Protein AF-A0A7Z7IPQ5-F1 (afdb_monomer)

InterPro domains:
  IPR008567 Beta-keto acid cleavage enzyme [PTHR37418] (1-387)
  IPR013785 Aldolase-type TIM barrel [G3DSA:3.20.20.70] (1-397)

Foldseek 3Di:
DWDFAAEEEEQQAQQQAQPFDDDPVDVFLNCLNNSVQGDQDLVVVLVVLVLLLVLRHQEYEYFHADPVRRHGALDLVSLQSNLVSCLQPPPRRAYEYEFHFDDPRRVVCCVVPNPLSRQVLLLDFSVSNGGLEYALADWPLLLLVVQCVVVVHDLALVRLLALVVLVCLAPDDWDQAWDWFADQFPTPDRRRTRDIGTNVSSVVSSLVSQVSNVVSLGAYEHEDLQQSSSLSSLSSQCSRPSRNHQQSQEYEYEYAACRHPNRHQDLDLVSLLVSQVSQQCSCAHSVRDRRHGYAYEYEHQHRPVCFLVQFDAACAFPRGGQTATSLLNVLSSLRDPSSSHHYYYDYSNRQQWGQDSVRDTGGDGSSVSSVSSQVSSVRRVHHHDNDSVVNCVSRVCDDPNVVSRDDHPVVVPD

Organism: NCBI:txid627089

Sequence (414 aa):
MSHDLILGSAVTGAKFTPKNHAEMGEPLFDVVLRGRTIQLDTKKLLAEACALYDIGVRYYHYQARNPHTHEPCTSNAIYAALSHEIQDRLPGMLISFGASRNSIEVREAIRRNGEWERISQAALPLHLGGAHFVTSQGGAEFQIVLDLEHKGHDISIEAVSDPEFARIIRHYVPSITDSVMILDVHSTAGGTYYGSSSPRMQFEVYRQAVDARRRLHLLHEVEWIQLDRSCALTRFATEHPLIRLGSEGQLNITLLFGSSWRLPFPESYADFRRAVCLAKSIERDLSGNIARKVTISVGASVLPQHARAHINELEFGARKGQLAGPLERLACYAAQPDSEVDVIRSGLEDTPYIVTHDGDITLTDNFGLAHQVVEMVGSCGAAIITDPPTLRGRMGFAGPSKAMEFPPAATLAT

Radius of gyration: 19.95 Å; Cα contacts (8 Å, |Δi|>4): 901; chains: 1; bounding box: 48×51×54 Å

pLDDT: mean 90.58, std 10.26, range [35.12, 98.69]

Secondary structure (DSSP, 8-state):
----BEEEEE-S-SSS-TTTS---S-HHHHHHHTTTT----HHHHHHHHHHHHHTTEEEEEE--B-TTT--B---HHHHHHHHHHHHHHSTT-EEEEPPPP--HHHHHHHHHH-GGGGGGGGG--GGGT--SEEB--SSTTHHHHHHHHHTT---SHHHHHSTTHHHHHHH-----S-EEEE--SS--TTTTEEEEE-HHHHHHHHHHHHHHHHHTT--EEEEESSHHHHHHHHHHHHH-TTT-TTTTSEEEEEEEETSBTTBPPPSSHHHHHHHHHHHHGGGB-TTS-B-SEEEEEEEE---HHHHGGG-EE-SSSTTTTSEE-HHHHHHHHHTSTT----EEEESTTT--EEE-TTS-EEE--HHHHHHHHHHHHHHTT--B---HHHHHHHHT--GGGGGGSPPPGGGS--

Structure (mmCIF, N/CA/C/O backbone):
data_AF-A0A7Z7IPQ5-F1
#
_entry.id   AF-A0A7Z7IPQ5-F1
#
loop_
_atom_site.group_PDB
_atom_site.id
_atom_site.type_symbol
_atom_site.label_atom_id
_atom_site.label_alt_id
_atom_site.label_comp_id
_atom_site.label_asym_id
_atom_site.label_entity_id
_atom_site.label_seq_id
_atom_site.pdbx_PDB_ins_code
_atom_site.Cartn_x
_atom_site.Cartn_y
_atom_site.Cartn_z
_atom_site.occupancy
_atom_site.B_iso_or_equiv
_atom_site.auth_seq_id
_atom_site.auth_comp_id
_atom_site.auth_asym_id
_atom_site.auth_atom_id
_atom_site.pdbx_PDB_model_num
ATOM 1 N N . MET A 1 1 ? -25.647 10.433 4.694 1.00 47.69 1 MET A N 1
ATOM 2 C CA . MET A 1 1 ? -25.546 8.967 4.529 1.00 47.69 1 MET A CA 1
ATOM 3 C C . MET A 1 1 ? -24.246 8.556 5.198 1.00 47.69 1 MET A C 1
ATOM 5 O O . MET A 1 1 ? -23.286 9.299 5.035 1.00 47.69 1 MET A O 1
ATOM 9 N N . SER A 1 2 ? -24.232 7.503 6.018 1.00 61.91 2 SER A N 1
ATOM 10 C CA . SER A 1 2 ? -22.990 7.009 6.631 1.00 61.91 2 SER A CA 1
ATOM 11 C C . SER A 1 2 ? -22.085 6.411 5.552 1.00 61.91 2 SER A C 1
ATOM 13 O O . SER A 1 2 ? -22.580 5.848 4.573 1.00 61.91 2 SER A O 1
ATOM 15 N N . HIS A 1 3 ? -20.773 6.579 5.702 1.00 87.44 3 HIS A N 1
ATOM 16 C CA . HIS A 1 3 ? -19.768 5.993 4.819 1.00 87.44 3 HIS A CA 1
ATOM 17 C C . HIS A 1 3 ? -19.019 4.915 5.588 1.00 87.44 3 HIS A C 1
ATOM 19 O O . HIS A 1 3 ? -18.181 5.208 6.436 1.00 87.44 3 HIS A O 1
ATOM 25 N N . ASP A 1 4 ? -19.398 3.669 5.327 1.00 95.25 4 ASP A N 1
ATOM 26 C CA . ASP A 1 4 ? -18.846 2.514 6.023 1.00 95.25 4 ASP A CA 1
ATOM 27 C C . ASP A 1 4 ? -17.498 2.110 5.419 1.00 95.25 4 ASP A C 1
ATOM 29 O O . ASP A 1 4 ? -17.295 2.174 4.201 1.00 95.25 4 ASP A O 1
ATOM 33 N N . LEU A 1 5 ? -16.590 1.666 6.286 1.00 98.00 5 LEU A N 1
ATOM 34 C CA . LEU A 1 5 ? -15.196 1.390 5.958 1.00 98.00 5 LEU A CA 1
ATOM 35 C C . LEU A 1 5 ? -14.872 -0.093 6.077 1.00 98.00 5 LEU A C 1
ATOM 37 O O . LEU A 1 5 ? -15.431 -0.815 6.896 1.00 98.00 5 LEU A O 1
ATOM 41 N N . ILE A 1 6 ? -13.893 -0.544 5.309 1.00 98.44 6 ILE A N 1
ATOM 42 C CA . ILE A 1 6 ? -13.240 -1.830 5.523 1.00 98.44 6 ILE A CA 1
ATOM 43 C C . ILE A 1 6 ? -12.099 -1.611 6.516 1.00 98.44 6 ILE A C 1
ATOM 45 O O . ILE A 1 6 ? -11.267 -0.720 6.335 1.00 98.44 6 ILE A O 1
ATOM 49 N N . LEU A 1 7 ? -12.039 -2.437 7.558 1.00 98.50 7 LEU A N 1
ATOM 50 C CA . LEU A 1 7 ? -10.928 -2.408 8.500 1.00 98.50 7 LEU A CA 1
ATOM 51 C C . LEU A 1 7 ? -9.772 -3.264 7.973 1.00 98.50 7 LEU A C 1
ATOM 53 O O . LEU A 1 7 ? -9.944 -4.460 7.698 1.00 98.50 7 LEU A O 1
ATOM 57 N N . GLY A 1 8 ? -8.600 -2.645 7.841 1.00 98.25 8 GLY A N 1
ATOM 58 C CA . GLY A 1 8 ? -7.371 -3.298 7.416 1.00 98.25 8 GLY A CA 1
ATOM 59 C C . GLY A 1 8 ? -6.286 -3.323 8.488 1.00 98.25 8 GLY A C 1
ATOM 60 O O . GLY A 1 8 ? -6.186 -2.405 9.298 1.00 98.25 8 GLY A O 1
ATOM 61 N N . SER A 1 9 ? -5.448 -4.361 8.459 1.00 98.06 9 SER A N 1
ATOM 62 C CA . SER A 1 9 ? -4.291 -4.512 9.342 1.00 98.06 9 SER A CA 1
ATOM 63 C C . SER A 1 9 ? -3.017 -4.839 8.553 1.00 98.06 9 SER A C 1
ATOM 65 O O . SER A 1 9 ? -3.011 -5.798 7.786 1.00 98.06 9 SER A O 1
ATOM 67 N N . ALA A 1 10 ? -1.957 -4.045 8.724 1.00 96.62 10 ALA A N 1
ATOM 68 C CA . ALA A 1 10 ? -0.618 -4.229 8.164 1.00 96.62 10 ALA A CA 1
ATOM 69 C C . ALA A 1 10 ? 0.339 -4.749 9.249 1.00 96.62 10 ALA A C 1
ATOM 71 O O . ALA A 1 10 ? 0.884 -3.990 10.055 1.00 96.62 10 ALA A O 1
ATOM 72 N N . VAL A 1 11 ? 0.483 -6.071 9.322 1.00 94.69 11 VAL A N 1
ATOM 73 C CA . VAL A 1 11 ? 0.901 -6.727 10.571 1.00 94.69 11 VAL A CA 1
ATOM 74 C C . VAL A 1 11 ? 2.409 -6.846 10.781 1.00 94.69 11 VAL A C 1
ATOM 76 O O . VAL A 1 11 ? 2.861 -6.842 11.926 1.00 94.69 11 VAL A O 1
ATOM 79 N N . THR A 1 12 ? 3.199 -6.958 9.708 1.00 91.25 12 THR A N 1
ATOM 80 C CA . THR A 1 12 ? 4.644 -7.241 9.803 1.00 91.25 12 THR A CA 1
ATOM 81 C C . THR A 1 12 ? 5.508 -6.200 9.106 1.00 91.25 12 THR A C 1
ATOM 83 O O . THR A 1 12 ? 6.480 -5.720 9.689 1.00 91.25 12 THR A O 1
ATOM 86 N N . GLY A 1 13 ? 5.202 -5.845 7.859 1.00 86.88 13 GLY A N 1
ATOM 87 C CA . GLY A 1 13 ? 5.953 -4.876 7.065 1.00 86.88 13 GLY A CA 1
ATOM 88 C C . GLY A 1 13 ? 7.442 -5.134 6.895 1.00 86.88 13 GLY A C 1
ATOM 89 O O . GLY A 1 13 ? 7.974 -6.168 7.287 1.00 86.88 13 GLY A O 1
ATOM 90 N N . ALA A 1 14 ? 8.149 -4.150 6.343 1.00 83.38 14 ALA A N 1
ATOM 91 C CA . ALA A 1 14 ? 9.610 -4.191 6.190 1.00 83.38 14 ALA A CA 1
ATOM 92 C C . ALA A 1 14 ? 10.328 -2.899 6.614 1.00 83.38 14 ALA A C 1
ATOM 94 O O . ALA A 1 14 ? 11.536 -2.765 6.417 1.00 83.38 14 ALA A O 1
ATOM 95 N N . LYS A 1 15 ? 9.598 -1.941 7.196 1.00 84.75 15 LYS A N 1
ATOM 96 C CA . LYS A 1 15 ? 10.139 -0.670 7.697 1.00 84.75 15 LYS A CA 1
ATOM 97 C C . LYS A 1 15 ? 10.968 -0.897 8.964 1.00 84.75 15 LYS A C 1
ATOM 99 O O . LYS A 1 15 ? 12.184 -0.726 8.942 1.00 84.75 15 LYS A O 1
ATOM 104 N N . PHE A 1 16 ? 10.320 -1.380 10.022 1.00 86.00 16 PHE A N 1
ATOM 105 C CA . PHE A 1 16 ? 10.920 -1.592 11.339 1.00 86.00 16 PHE A CA 1
ATOM 106 C C . PHE A 1 16 ? 11.635 -2.940 11.424 1.00 86.00 16 PHE A C 1
ATOM 108 O O . PHE A 1 16 ? 10.993 -3.979 11.586 1.00 86.00 16 PHE A O 1
ATOM 115 N N . THR A 1 17 ? 12.958 -2.946 11.283 1.00 82.75 17 THR A N 1
ATOM 116 C CA . THR A 1 17 ? 13.775 -4.170 11.271 1.00 82.75 17 THR A CA 1
ATOM 117 C C . THR A 1 17 ? 15.066 -3.955 12.053 1.00 82.75 17 THR A C 1
ATOM 119 O O . THR A 1 17 ? 15.491 -2.806 12.231 1.00 82.75 17 THR A O 1
ATOM 122 N N . PRO A 1 18 ? 15.739 -5.036 12.490 1.00 78.12 18 PRO A N 1
ATOM 123 C CA . PRO A 1 18 ? 16.936 -4.914 13.302 1.00 78.12 18 PRO A CA 1
ATOM 124 C C . PRO A 1 18 ? 18.027 -4.057 12.667 1.00 78.12 18 PRO A C 1
ATOM 126 O O . PRO A 1 18 ? 18.729 -3.388 13.408 1.00 78.12 18 PRO A O 1
ATOM 129 N N . LYS A 1 19 ? 18.194 -4.027 11.339 1.00 76.25 19 LYS A N 1
ATOM 130 C CA . LYS A 1 19 ? 19.305 -3.303 10.688 1.00 76.25 19 LYS A CA 1
ATOM 131 C C . LYS A 1 19 ? 18.902 -2.041 9.923 1.00 76.25 19 LYS A C 1
ATOM 133 O O . LYS A 1 19 ? 19.788 -1.319 9.472 1.00 76.25 19 LYS A O 1
ATOM 138 N N . ASN A 1 20 ? 17.609 -1.740 9.800 1.00 72.06 20 ASN A N 1
ATOM 139 C CA . ASN A 1 20 ? 17.155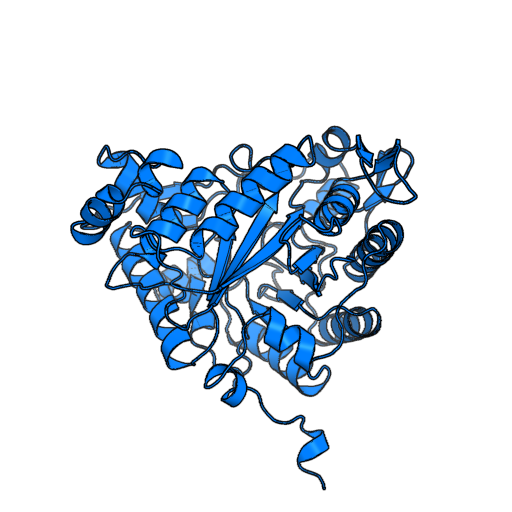 -0.563 9.050 1.00 72.06 20 ASN A CA 1
ATOM 140 C C . ASN A 1 20 ? 17.275 0.741 9.843 1.00 72.06 20 ASN A C 1
ATOM 142 O O . ASN A 1 20 ? 17.454 1.812 9.243 1.00 72.06 20 ASN A O 1
ATOM 146 N N . HIS A 1 21 ? 17.208 0.647 11.176 1.00 72.44 21 HIS A N 1
ATOM 147 C CA . HIS A 1 21 ? 17.240 1.799 12.061 1.00 72.44 21 HIS A CA 1
ATOM 148 C C . HIS A 1 21 ? 18.422 1.852 13.018 1.00 72.44 21 HIS A C 1
ATOM 150 O O . HIS A 1 21 ? 18.776 0.856 13.640 1.00 72.44 21 HIS A O 1
ATOM 156 N N . ALA A 1 22 ? 19.054 3.030 13.087 1.00 72.56 22 ALA A N 1
ATOM 157 C CA . ALA A 1 22 ? 20.076 3.327 14.080 1.00 72.56 22 ALA A CA 1
ATOM 158 C C . ALA A 1 22 ? 19.418 3.434 15.459 1.00 72.56 22 ALA A C 1
ATOM 160 O O . ALA A 1 22 ? 18.273 3.875 15.561 1.00 72.56 22 ALA A O 1
ATOM 161 N N . GLU A 1 23 ? 20.151 3.032 16.495 1.00 75.00 23 GLU A N 1
ATOM 162 C CA . GLU A 1 23 ? 19.740 3.299 17.871 1.00 75.00 23 GLU A CA 1
ATOM 163 C C . GLU A 1 23 ? 19.753 4.804 18.124 1.00 75.00 23 GLU A C 1
ATOM 165 O O . GLU A 1 23 ? 20.726 5.495 17.816 1.00 75.00 23 GLU A O 1
ATOM 170 N N . MET A 1 24 ? 18.646 5.287 18.667 1.00 79.19 24 MET A N 1
ATOM 171 C CA . MET A 1 24 ? 18.433 6.675 19.052 1.00 79.19 24 MET A CA 1
ATOM 172 C C . MET A 1 24 ? 18.799 6.903 20.524 1.00 79.19 24 MET A C 1
ATOM 174 O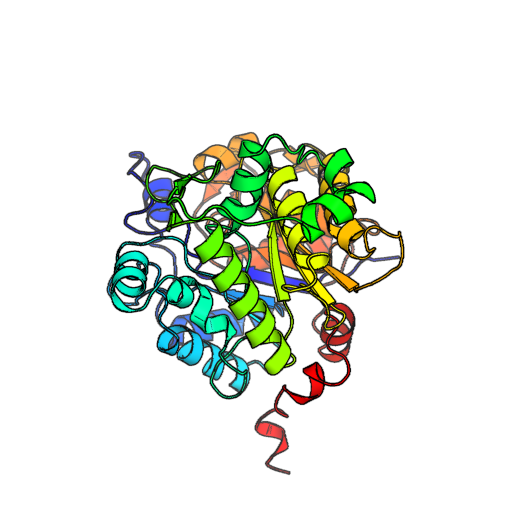 O . MET A 1 24 ? 18.900 8.050 20.952 1.00 79.19 24 MET A O 1
ATOM 178 N N . GLY A 1 25 ? 19.004 5.829 21.299 1.00 80.50 25 GLY A N 1
ATOM 179 C CA . GLY A 1 25 ? 19.293 5.896 22.733 1.00 80.50 25 GLY A CA 1
ATOM 180 C C . GLY A 1 25 ? 18.044 6.095 23.594 1.00 80.50 25 GLY A C 1
ATOM 181 O O . GLY A 1 25 ? 18.159 6.311 24.800 1.00 80.50 25 GLY A O 1
ATOM 182 N N . GLU A 1 26 ? 16.856 6.005 22.992 1.00 84.69 26 GLU A N 1
ATOM 183 C CA . GLU A 1 26 ? 15.569 6.060 23.678 1.00 84.69 26 GLU A CA 1
ATOM 184 C C . GLU A 1 26 ? 14.940 4.656 23.680 1.00 84.69 26 GLU A C 1
ATOM 186 O O . GLU A 1 26 ? 14.528 4.175 22.619 1.00 84.69 26 GLU A O 1
ATOM 191 N N . PRO A 1 27 ? 14.836 3.977 24.843 1.00 86.06 27 PRO A N 1
ATOM 192 C CA . PRO A 1 27 ? 14.516 2.549 24.899 1.00 86.06 27 PRO A CA 1
ATOM 193 C C . PRO A 1 27 ? 13.232 2.140 24.169 1.00 86.06 27 PRO A C 1
ATOM 195 O O . PRO A 1 27 ? 13.202 1.096 23.517 1.00 86.06 27 PRO A O 1
ATOM 198 N N . LEU A 1 28 ? 12.176 2.955 24.257 1.00 86.62 28 LEU A N 1
ATOM 199 C CA . LEU A 1 28 ? 10.899 2.673 23.599 1.00 86.62 28 LEU A CA 1
ATOM 200 C C . LEU A 1 28 ? 11.031 2.760 22.077 1.00 86.62 28 LEU A C 1
ATOM 202 O O . LEU A 1 28 ? 10.605 1.849 21.362 1.00 86.62 28 LEU A O 1
ATOM 206 N N . PHE A 1 29 ? 11.651 3.830 21.580 1.00 87.31 29 PHE A N 1
ATOM 207 C CA . PHE A 1 29 ? 11.851 4.018 20.148 1.00 87.31 29 PHE A CA 1
ATOM 208 C C . PHE A 1 29 ? 12.792 2.960 19.591 1.00 87.31 29 PHE A C 1
ATOM 210 O O . PHE A 1 29 ? 12.500 2.404 18.542 1.00 87.31 29 PHE A O 1
ATOM 217 N N . ASP A 1 30 ? 13.847 2.586 20.308 1.00 86.19 30 ASP A N 1
ATOM 218 C CA . ASP A 1 30 ? 14.769 1.544 19.856 1.00 86.19 30 ASP A CA 1
ATOM 219 C C . ASP A 1 30 ? 14.087 0.169 19.756 1.00 86.19 30 ASP A C 1
ATOM 221 O O . ASP A 1 30 ? 14.347 -0.590 18.820 1.00 86.19 30 ASP A O 1
ATOM 225 N N . VAL A 1 31 ? 13.158 -0.153 20.665 1.00 88.00 31 VAL A N 1
ATOM 226 C CA . VAL A 1 31 ? 12.335 -1.375 20.581 1.00 88.00 31 VAL A CA 1
ATOM 227 C C . VAL A 1 31 ? 11.460 -1.373 19.324 1.00 88.00 31 VAL A C 1
ATOM 229 O O . VAL A 1 31 ? 11.451 -2.365 18.587 1.00 88.00 31 VAL A O 1
ATOM 232 N N . VAL A 1 32 ? 10.777 -0.256 19.060 1.00 86.50 32 VAL A N 1
ATOM 233 C CA . VAL A 1 32 ? 9.944 -0.054 17.866 1.00 86.50 32 VAL A CA 1
ATOM 234 C C . VAL A 1 32 ? 10.778 -0.125 16.591 1.00 86.50 32 VAL A C 1
ATOM 236 O O . VAL A 1 32 ? 10.495 -0.922 15.703 1.00 86.50 32 VAL A O 1
ATOM 239 N N . LEU A 1 33 ? 11.825 0.691 16.502 1.00 84.81 33 LEU A N 1
ATOM 240 C CA . LEU A 1 33 ? 12.611 0.910 15.295 1.00 84.81 33 LEU A CA 1
ATOM 241 C C . LEU A 1 33 ? 13.347 -0.359 14.851 1.00 84.81 33 LEU A C 1
ATOM 243 O O . LEU A 1 33 ? 13.487 -0.608 13.655 1.00 84.81 33 LEU A O 1
ATOM 247 N N . ARG A 1 34 ? 13.745 -1.209 15.804 1.00 85.94 34 ARG A N 1
ATOM 248 C CA . ARG A 1 34 ? 14.348 -2.522 15.531 1.00 85.94 34 ARG A CA 1
ATOM 249 C C . ARG A 1 34 ? 13.316 -3.613 15.208 1.00 85.94 34 ARG A C 1
ATOM 251 O O . ARG A 1 34 ? 13.710 -4.742 14.925 1.00 85.94 34 ARG A O 1
ATOM 258 N N . GLY A 1 35 ? 12.017 -3.308 15.260 1.00 86.38 35 GLY A N 1
ATOM 259 C CA . GLY A 1 35 ? 10.934 -4.253 14.982 1.00 86.38 35 GLY A CA 1
ATOM 260 C C . GLY A 1 35 ? 10.815 -5.378 16.009 1.00 86.38 35 GLY A C 1
ATOM 261 O O . GLY A 1 35 ? 10.384 -6.473 15.659 1.00 86.38 35 GLY A O 1
ATOM 262 N N . ARG A 1 36 ? 11.223 -5.150 17.267 1.00 87.94 36 ARG A N 1
ATOM 263 C CA . ARG A 1 36 ? 11.244 -6.202 18.306 1.00 87.94 36 ARG A CA 1
ATOM 264 C C . ARG A 1 36 ? 9.849 -6.649 18.746 1.00 87.94 36 ARG A C 1
ATOM 266 O O . ARG A 1 36 ? 9.717 -7.731 19.307 1.00 87.94 36 ARG A O 1
ATOM 273 N N . THR A 1 37 ? 8.832 -5.827 18.506 1.00 87.75 37 THR A N 1
ATOM 274 C CA . THR A 1 37 ? 7.426 -6.123 18.817 1.00 87.75 37 THR A CA 1
ATOM 275 C C . THR A 1 37 ? 6.717 -6.909 17.715 1.00 87.75 37 THR A C 1
ATOM 277 O O . THR A 1 37 ? 5.605 -7.378 17.929 1.00 87.75 37 THR A O 1
ATOM 280 N N . ILE A 1 38 ? 7.339 -7.075 16.544 1.00 90.69 38 ILE A N 1
ATOM 281 C CA . ILE A 1 38 ? 6.700 -7.697 15.383 1.00 90.69 38 ILE A CA 1
ATOM 282 C C . ILE A 1 38 ? 6.726 -9.219 15.526 1.00 90.69 38 ILE A C 1
ATOM 284 O O . ILE A 1 38 ? 7.789 -9.831 15.652 1.00 90.69 38 ILE A O 1
ATOM 288 N N . GLN A 1 39 ? 5.542 -9.829 15.485 1.00 90.94 39 GLN A N 1
ATOM 289 C CA . GLN A 1 39 ? 5.376 -11.275 15.559 1.00 90.94 39 GLN A CA 1
ATOM 290 C C . GLN A 1 39 ? 5.744 -11.943 14.232 1.00 90.94 39 GLN A C 1
ATOM 292 O O . GLN A 1 39 ? 5.268 -11.525 13.184 1.00 90.94 39 GLN A O 1
ATOM 297 N N . LEU A 1 40 ? 6.557 -13.002 14.280 1.00 90.62 40 LEU A N 1
ATOM 298 C CA . LEU A 1 40 ? 7.012 -13.740 13.089 1.00 90.62 40 LEU A CA 1
ATOM 299 C C . LEU A 1 40 ? 6.670 -15.231 13.127 1.00 90.62 40 LEU A C 1
ATOM 301 O O . LEU A 1 40 ? 6.797 -15.921 12.116 1.00 90.62 40 LEU A O 1
ATOM 305 N N . ASP A 1 41 ? 6.258 -15.750 14.284 1.00 91.56 41 ASP A N 1
ATOM 306 C CA . ASP A 1 41 ? 5.821 -17.136 14.385 1.00 91.56 41 ASP A CA 1
ATOM 307 C C . ASP A 1 41 ? 4.460 -17.304 13.703 1.00 91.56 41 ASP A C 1
ATOM 309 O O . ASP A 1 41 ? 3.494 -16.629 14.056 1.00 91.56 41 ASP A O 1
ATOM 313 N N . THR A 1 42 ? 4.377 -18.232 12.747 1.00 91.19 42 THR A N 1
ATOM 314 C CA . THR A 1 42 ? 3.166 -18.448 11.935 1.00 91.19 42 THR A CA 1
ATOM 315 C C . THR A 1 42 ? 1.943 -18.777 12.795 1.00 91.19 42 THR A C 1
ATOM 317 O O . THR A 1 42 ? 0.856 -18.282 12.514 1.00 91.19 42 THR A O 1
ATOM 320 N N . LYS A 1 43 ? 2.091 -19.564 13.873 1.00 93.50 43 LYS A N 1
ATOM 321 C CA . LYS A 1 43 ? 0.953 -19.922 14.738 1.00 93.50 43 LYS A CA 1
ATOM 322 C C . LYS A 1 43 ? 0.465 -18.719 15.536 1.00 93.50 43 LYS A C 1
ATOM 324 O O . LYS A 1 43 ? -0.739 -18.538 15.692 1.00 93.50 43 LYS A O 1
ATOM 329 N N . LYS A 1 44 ? 1.387 -17.893 16.034 1.00 94.88 44 LYS A N 1
ATOM 330 C CA . LYS A 1 44 ? 1.041 -16.649 16.731 1.00 94.88 44 LYS A CA 1
ATOM 331 C C . LYS A 1 44 ? 0.441 -15.611 15.782 1.00 94.88 44 LYS A C 1
ATOM 333 O O . LYS A 1 44 ? -0.517 -14.957 16.170 1.00 94.88 44 LYS A O 1
ATOM 338 N N . LEU A 1 45 ? 0.948 -15.501 14.553 1.00 95.31 45 LEU A N 1
ATOM 339 C CA . LEU A 1 45 ? 0.365 -14.649 13.510 1.00 95.31 45 LEU A CA 1
ATOM 340 C C . LEU A 1 45 ? -1.045 -15.103 13.132 1.00 95.31 45 LEU A C 1
ATOM 342 O O . LEU A 1 45 ? -1.928 -14.266 12.996 1.00 95.31 45 LEU A O 1
ATOM 346 N N . LEU A 1 46 ? -1.287 -16.413 13.028 1.00 96.44 46 LEU A N 1
ATOM 347 C CA . LEU A 1 46 ? -2.631 -16.943 12.807 1.00 96.44 46 LEU A CA 1
ATOM 348 C C . LEU A 1 46 ? -3.567 -16.620 13.979 1.00 96.44 46 LEU A C 1
ATOM 350 O O . LEU A 1 46 ? -4.687 -16.178 13.755 1.00 96.44 46 LEU A O 1
ATOM 354 N N . ALA A 1 47 ? -3.114 -16.801 15.223 1.00 96.88 47 ALA A N 1
ATOM 355 C CA . ALA A 1 47 ? -3.907 -16.446 16.399 1.00 96.88 47 ALA A CA 1
ATOM 356 C C . ALA A 1 47 ? -4.240 -14.942 16.440 1.00 96.88 47 ALA A C 1
ATOM 358 O O . ALA A 1 47 ? -5.378 -14.576 16.730 1.00 96.88 47 ALA A O 1
ATOM 359 N N . GLU A 1 48 ? -3.276 -14.082 16.097 1.00 97.06 48 GLU A N 1
ATOM 360 C CA . GLU A 1 48 ? -3.496 -12.640 15.940 1.00 97.06 48 GLU A CA 1
ATOM 361 C C . GLU A 1 48 ? -4.494 -12.348 14.809 1.00 97.06 48 GLU A C 1
ATOM 363 O O . GLU A 1 48 ? -5.427 -11.575 15.004 1.00 97.06 48 GLU A O 1
ATOM 368 N N . ALA A 1 49 ? -4.362 -13.004 13.652 1.00 97.75 49 ALA A N 1
ATOM 369 C CA . ALA A 1 49 ? -5.281 -12.849 12.527 1.00 97.75 49 ALA A CA 1
ATOM 370 C C . ALA A 1 49 ? -6.719 -13.259 12.887 1.00 97.75 49 ALA A C 1
ATOM 372 O O . ALA A 1 49 ? -7.653 -12.567 12.488 1.00 97.75 49 ALA A O 1
ATOM 373 N N . CYS A 1 50 ? -6.906 -14.329 13.670 1.00 97.88 50 CYS A N 1
ATOM 374 C CA . CYS A 1 50 ? -8.218 -14.719 14.192 1.00 97.88 50 CYS A CA 1
ATOM 375 C C . CYS A 1 50 ? -8.807 -13.624 15.090 1.00 97.88 50 CYS A C 1
ATOM 377 O O . CYS A 1 50 ? -9.928 -13.185 14.854 1.00 97.88 50 CYS A O 1
ATOM 379 N N . ALA A 1 51 ? -8.032 -13.122 16.057 1.00 97.62 51 ALA A N 1
ATOM 380 C CA . ALA A 1 51 ? -8.487 -12.055 16.949 1.00 97.62 51 ALA A CA 1
ATOM 381 C C . ALA A 1 51 ? -8.856 -10.775 16.173 1.00 97.62 51 ALA A C 1
ATOM 383 O O . ALA A 1 51 ? -9.895 -10.165 16.415 1.00 97.62 51 ALA A O 1
ATOM 384 N N . LEU A 1 52 ? -8.040 -10.392 15.188 1.00 98.25 52 LEU A N 1
ATOM 385 C CA . LEU A 1 52 ? -8.316 -9.268 14.292 1.00 98.25 52 LEU A CA 1
ATOM 386 C C . LEU A 1 52 ? -9.594 -9.493 13.468 1.00 98.25 52 LEU A C 1
ATOM 388 O O . LEU A 1 52 ? -10.407 -8.580 13.307 1.00 98.25 52 LEU A O 1
ATOM 392 N N . TYR A 1 53 ? -9.800 -10.704 12.951 1.00 97.94 53 TYR A N 1
ATOM 393 C CA . TYR A 1 53 ? -11.000 -11.048 12.193 1.00 97.94 53 TYR A CA 1
ATOM 394 C C . TYR A 1 53 ? -12.270 -10.953 13.052 1.00 97.94 53 TYR A C 1
ATOM 396 O O . TYR A 1 53 ? -13.288 -10.449 12.562 1.00 97.94 53 TYR A O 1
ATOM 404 N N . ASP A 1 54 ? -12.207 -11.363 14.321 1.00 97.00 54 ASP A N 1
ATOM 405 C CA . ASP A 1 54 ? -13.332 -11.318 15.266 1.00 97.00 54 ASP A CA 1
ATOM 406 C C . ASP A 1 54 ? -13.822 -9.886 15.536 1.00 97.00 54 ASP A C 1
ATOM 408 O O . ASP A 1 54 ? -15.021 -9.665 15.709 1.00 97.00 54 ASP A O 1
ATOM 412 N N . ILE A 1 55 ? -12.926 -8.895 15.490 1.00 96.75 55 ILE A N 1
ATOM 413 C CA . ILE A 1 55 ? -13.279 -7.470 15.638 1.00 96.75 55 ILE A CA 1
ATOM 414 C C . ILE A 1 55 ? -13.588 -6.773 14.304 1.00 96.75 55 ILE A C 1
ATOM 416 O O . ILE A 1 55 ? -13.813 -5.564 14.266 1.00 96.75 55 ILE A O 1
ATOM 420 N N . GLY A 1 56 ? -13.623 -7.527 13.202 1.00 97.19 56 GLY A N 1
ATOM 421 C CA . GLY A 1 56 ? -14.074 -7.041 11.899 1.00 97.19 56 GLY A CA 1
ATOM 422 C C . GLY A 1 56 ? -12.974 -6.686 10.899 1.00 97.19 56 GLY A C 1
ATOM 423 O O . GLY A 1 56 ? -13.297 -6.149 9.841 1.00 97.19 56 GLY A O 1
ATOM 424 N N . VAL A 1 57 ? -11.699 -7.004 11.159 1.00 98.38 57 VAL A N 1
ATOM 425 C CA . VAL A 1 57 ? -10.648 -6.866 10.134 1.00 98.38 57 VAL A CA 1
ATOM 426 C C . VAL A 1 57 ? -10.962 -7.793 8.961 1.00 98.38 57 VAL A C 1
ATOM 428 O O . VAL A 1 57 ? -11.220 -8.986 9.141 1.00 98.38 57 VAL A O 1
ATOM 431 N N . ARG A 1 58 ? -10.956 -7.241 7.746 1.00 97.62 58 ARG A N 1
ATOM 432 C CA . ARG A 1 58 ? -11.199 -7.987 6.497 1.00 97.62 58 ARG A CA 1
ATOM 433 C C . ARG A 1 58 ? -10.139 -7.751 5.427 1.00 97.62 58 ARG A C 1
ATOM 435 O O . ARG A 1 58 ? -10.198 -8.389 4.380 1.00 97.62 58 ARG A O 1
ATOM 442 N N . TYR A 1 59 ? -9.176 -6.869 5.683 1.00 98.00 59 TYR A N 1
ATOM 443 C CA . TYR A 1 59 ? -8.043 -6.611 4.801 1.00 98.00 59 TYR A CA 1
ATOM 444 C C . TYR A 1 59 ? -6.730 -6.847 5.554 1.00 98.00 59 TYR A C 1
ATOM 446 O O . TYR A 1 59 ? -6.319 -6.034 6.374 1.00 98.00 59 TYR A O 1
ATOM 454 N N . TYR A 1 60 ? -6.077 -7.976 5.310 1.00 97.88 60 TYR A N 1
ATOM 455 C CA . TYR A 1 60 ? -4.880 -8.407 6.025 1.00 97.88 60 TYR A CA 1
ATOM 456 C C . TYR A 1 60 ? -3.648 -8.269 5.132 1.00 97.88 60 TYR A C 1
ATOM 458 O O . TYR A 1 60 ? -3.461 -9.030 4.181 1.00 97.88 60 TYR A O 1
ATOM 466 N N . HIS A 1 61 ? -2.819 -7.276 5.431 1.00 97.56 61 HIS A N 1
ATOM 467 C CA . HIS A 1 61 ? -1.590 -6.977 4.716 1.00 97.56 61 HIS A CA 1
ATOM 468 C C . HIS A 1 61 ? -0.373 -7.462 5.506 1.00 97.56 61 HIS A C 1
ATOM 470 O O . HIS A 1 61 ? -0.258 -7.207 6.706 1.00 97.56 61 HIS A O 1
ATOM 476 N N . TYR A 1 62 ? 0.561 -8.138 4.840 1.00 95.56 62 TYR A N 1
ATOM 477 C CA . TYR A 1 62 ? 1.818 -8.531 5.470 1.00 95.56 62 TYR A CA 1
ATOM 478 C C . TYR A 1 62 ? 2.978 -8.653 4.486 1.00 95.56 62 TYR A C 1
ATOM 480 O O . TYR A 1 62 ? 2.811 -8.815 3.277 1.00 95.56 62 TYR A O 1
ATOM 488 N N . GLN A 1 63 ? 4.185 -8.622 5.045 1.00 93.25 63 GLN A N 1
ATOM 489 C CA . GLN A 1 63 ? 5.435 -8.886 4.344 1.00 93.25 63 GLN A CA 1
ATOM 490 C C . GLN A 1 63 ? 6.147 -10.090 4.959 1.00 93.25 63 GLN A C 1
ATOM 492 O O . GLN A 1 63 ? 6.140 -10.276 6.181 1.00 93.25 63 GLN A O 1
ATOM 497 N N . ALA A 1 64 ? 6.789 -10.902 4.120 1.00 92.00 64 ALA A N 1
ATOM 498 C CA . ALA A 1 64 ? 7.573 -12.028 4.598 1.00 92.00 64 ALA A CA 1
ATOM 499 C C . ALA A 1 64 ? 8.854 -11.538 5.273 1.00 92.00 64 ALA A C 1
ATOM 501 O O . ALA A 1 64 ? 9.650 -10.776 4.714 1.00 92.00 64 ALA A O 1
ATOM 502 N N . ARG A 1 65 ? 9.084 -12.049 6.476 1.00 91.31 65 ARG A N 1
ATOM 503 C CA . ARG A 1 65 ? 10.327 -11.877 7.218 1.00 91.31 65 ARG A CA 1
ATOM 504 C C . ARG A 1 65 ? 10.871 -13.240 7.572 1.00 91.31 65 ARG A C 1
ATOM 506 O O . ARG A 1 65 ? 10.118 -14.153 7.905 1.00 91.31 65 ARG A O 1
ATOM 513 N N . ASN A 1 66 ? 12.184 -13.364 7.512 1.00 90.44 66 ASN A N 1
ATOM 514 C CA . ASN A 1 66 ? 12.844 -14.582 7.922 1.00 90.44 66 ASN A CA 1
ATOM 515 C C . ASN A 1 66 ? 12.662 -14.755 9.443 1.00 90.44 66 ASN A C 1
ATOM 517 O O . ASN A 1 66 ? 13.084 -13.880 10.203 1.00 90.44 66 ASN A O 1
ATOM 521 N N . PRO A 1 67 ? 12.056 -15.860 9.914 1.00 89.19 67 PRO A N 1
ATOM 522 C CA . PRO A 1 67 ? 11.735 -16.042 11.329 1.00 89.19 67 PRO A CA 1
ATOM 523 C C . PRO A 1 67 ? 12.974 -16.181 12.227 1.00 89.19 67 PRO A C 1
ATOM 525 O O . PRO A 1 67 ? 12.847 -16.100 13.443 1.00 89.19 67 PRO A O 1
ATOM 528 N N . HIS A 1 68 ? 14.167 -16.380 11.654 1.00 89.38 68 HIS A N 1
ATOM 529 C CA . HIS A 1 68 ? 15.416 -16.505 12.409 1.00 89.38 68 HIS A CA 1
ATOM 530 C C . HIS A 1 68 ? 16.189 -15.188 12.489 1.00 89.38 68 HIS A C 1
ATOM 532 O O . HIS A 1 68 ? 16.762 -14.868 13.525 1.00 89.38 68 HIS A O 1
ATOM 538 N N . THR A 1 69 ? 16.241 -14.427 11.394 1.00 88.88 69 THR A N 1
ATOM 539 C CA . THR A 1 69 ? 17.027 -13.181 11.322 1.00 88.88 69 THR A CA 1
ATOM 540 C C . THR A 1 69 ? 16.182 -11.929 11.529 1.00 88.88 69 THR A C 1
ATOM 542 O O . THR A 1 69 ? 16.737 -10.861 11.780 1.00 88.88 69 THR A O 1
ATOM 545 N N . HIS A 1 70 ? 14.856 -12.058 11.423 1.00 88.75 70 HIS A N 1
ATOM 546 C CA . HIS A 1 70 ? 13.861 -10.988 11.483 1.00 88.75 70 HIS A CA 1
ATOM 547 C C . HIS A 1 70 ? 13.968 -9.961 10.341 1.00 88.75 70 HIS A C 1
ATOM 549 O O . HIS A 1 70 ? 13.249 -8.956 10.339 1.00 88.75 70 HIS A O 1
ATOM 555 N N . GLU A 1 71 ? 14.837 -10.207 9.358 1.00 87.56 71 GLU A N 1
ATOM 556 C CA . GLU A 1 71 ? 14.986 -9.359 8.180 1.00 87.56 71 GLU A CA 1
ATOM 557 C C . GLU A 1 71 ? 13.872 -9.640 7.155 1.00 87.56 71 GLU A C 1
ATOM 559 O O . GLU A 1 71 ? 13.422 -10.784 7.022 1.00 87.56 71 GLU A O 1
ATOM 564 N N . PRO A 1 72 ? 13.430 -8.623 6.392 1.00 89.19 72 PRO A N 1
ATOM 565 C CA . PRO A 1 72 ? 12.570 -8.816 5.229 1.00 89.19 72 PRO A CA 1
ATOM 566 C C . PRO A 1 72 ? 13.205 -9.792 4.241 1.00 89.19 72 PRO A C 1
ATOM 568 O O . PRO A 1 72 ? 14.420 -9.755 4.033 1.00 89.19 72 PRO A O 1
ATOM 571 N N . CYS A 1 73 ? 12.401 -10.632 3.600 1.00 90.38 73 CYS A N 1
ATOM 572 C CA . CYS A 1 73 ? 12.880 -11.624 2.639 1.00 90.38 73 CYS A CA 1
ATOM 573 C C . CYS A 1 73 ? 11.880 -11.815 1.490 1.00 90.38 73 CYS A C 1
ATOM 575 O O . CYS A 1 73 ? 10.705 -11.483 1.622 1.00 90.38 73 CYS A O 1
ATOM 577 N N . THR A 1 74 ? 12.341 -12.392 0.379 1.00 91.44 74 THR A N 1
ATOM 578 C CA . THR A 1 74 ? 11.525 -12.657 -0.821 1.00 91.44 74 THR A CA 1
ATOM 579 C C . THR A 1 74 ? 10.947 -14.078 -0.856 1.00 91.44 74 THR A C 1
ATOM 581 O O . THR A 1 74 ? 10.535 -14.573 -1.901 1.00 91.44 74 THR A O 1
ATOM 584 N N . SER A 1 75 ? 10.951 -14.791 0.277 1.00 92.75 75 SER A N 1
ATOM 585 C CA . SER A 1 75 ? 10.592 -16.212 0.306 1.00 92.75 75 SER A CA 1
ATOM 586 C C . SER A 1 75 ? 9.092 -16.431 0.112 1.00 92.75 75 SER A C 1
ATOM 588 O O . SER A 1 75 ? 8.295 -16.277 1.040 1.00 92.75 75 SER A O 1
ATOM 590 N N . ASN A 1 76 ? 8.723 -16.904 -1.078 1.00 94.88 76 ASN A N 1
ATOM 591 C CA . ASN A 1 76 ? 7.361 -17.333 -1.401 1.00 94.88 76 ASN A CA 1
ATOM 592 C C . ASN A 1 76 ? 6.830 -18.415 -0.453 1.00 94.88 76 ASN A C 1
ATOM 594 O O . ASN A 1 76 ? 5.639 -18.438 -0.171 1.00 94.88 76 ASN A O 1
ATOM 598 N N . ALA A 1 77 ? 7.700 -19.272 0.091 1.00 94.94 77 ALA A N 1
ATOM 599 C CA . ALA A 1 77 ? 7.293 -20.287 1.060 1.00 94.94 77 ALA A CA 1
ATOM 600 C C . ALA A 1 77 ? 6.811 -19.668 2.384 1.00 94.94 77 ALA A C 1
ATOM 602 O O . ALA A 1 77 ? 5.861 -20.168 2.979 1.00 94.94 77 ALA A O 1
ATOM 603 N N . ILE A 1 78 ? 7.429 -18.567 2.829 1.00 93.81 78 ILE A N 1
ATOM 604 C CA . ILE A 1 78 ? 7.008 -17.856 4.046 1.00 93.81 78 ILE A CA 1
ATOM 605 C C . ILE A 1 78 ? 5.682 -17.132 3.800 1.00 93.81 78 ILE A C 1
ATOM 607 O O . ILE A 1 78 ? 4.781 -17.222 4.631 1.00 93.81 78 ILE A O 1
ATOM 611 N N . TYR A 1 79 ? 5.532 -16.475 2.643 1.00 95.19 79 TYR A N 1
ATOM 612 C CA . TYR A 1 79 ? 4.250 -15.888 2.246 1.00 95.19 79 TYR A CA 1
ATOM 613 C C . TYR A 1 79 ? 3.135 -16.940 2.216 1.00 95.19 79 TYR A C 1
ATOM 615 O O . TYR A 1 79 ? 2.103 -16.758 2.864 1.00 95.19 79 TYR A O 1
ATOM 623 N N . ALA A 1 80 ? 3.367 -18.051 1.515 1.00 96.06 80 ALA A N 1
ATOM 624 C CA . ALA A 1 80 ? 2.382 -19.104 1.318 1.00 96.06 80 ALA A CA 1
ATOM 625 C C . ALA A 1 80 ? 1.984 -19.804 2.621 1.00 96.06 80 ALA A C 1
ATOM 627 O O . ALA A 1 80 ? 0.802 -20.082 2.810 1.00 96.06 80 ALA A O 1
ATOM 628 N N . ALA A 1 81 ? 2.932 -20.047 3.534 1.00 94.81 81 ALA A N 1
ATOM 629 C CA . ALA A 1 81 ? 2.660 -20.724 4.801 1.00 94.81 81 ALA A CA 1
ATOM 630 C C . ALA A 1 81 ? 1.582 -20.006 5.628 1.00 94.81 81 ALA A C 1
ATOM 632 O O . ALA A 1 81 ? 0.623 -20.641 6.057 1.00 94.81 81 ALA A O 1
ATOM 633 N N . LEU A 1 82 ? 1.695 -18.686 5.804 1.00 95.12 82 LEU A N 1
ATOM 634 C CA . LEU A 1 82 ? 0.681 -17.914 6.527 1.00 95.12 82 LEU A CA 1
ATOM 635 C C . LEU A 1 82 ? -0.608 -17.749 5.709 1.00 95.12 82 LEU A C 1
ATOM 637 O O . LEU A 1 82 ? -1.701 -17.849 6.261 1.00 95.12 82 LEU A O 1
ATOM 641 N N . SER A 1 83 ? -0.494 -17.533 4.394 1.00 96.38 83 SER A N 1
ATOM 642 C CA . SER A 1 83 ? -1.659 -17.331 3.525 1.00 96.38 83 SER A CA 1
ATOM 643 C C . SER A 1 83 ? -2.579 -18.548 3.520 1.00 96.38 83 SER A C 1
ATOM 645 O O . SER A 1 83 ? -3.793 -18.393 3.615 1.00 96.38 83 SER A O 1
ATOM 647 N N . HIS A 1 84 ? -2.017 -19.759 3.461 1.00 94.62 84 HIS A N 1
ATOM 648 C CA . HIS A 1 84 ? -2.796 -20.993 3.524 1.00 94.62 84 HIS A CA 1
ATOM 649 C C . HIS A 1 84 ? -3.613 -21.099 4.812 1.00 94.62 84 HIS A C 1
ATOM 651 O O . HIS A 1 84 ? -4.806 -21.388 4.749 1.00 94.62 84 HIS A O 1
ATOM 657 N N . GLU A 1 85 ? -2.997 -20.817 5.960 1.00 94.88 85 GLU A N 1
ATOM 658 C CA . GLU A 1 85 ? -3.682 -20.856 7.253 1.00 94.88 85 GLU A CA 1
ATOM 659 C C . GLU A 1 85 ? -4.801 -19.805 7.337 1.00 94.88 85 GLU A C 1
ATOM 661 O O . GLU A 1 85 ? -5.904 -20.108 7.791 1.00 94.88 85 GLU A O 1
ATOM 666 N N . ILE A 1 86 ? -4.560 -18.583 6.846 1.00 95.81 86 ILE A N 1
ATOM 667 C CA . ILE A 1 86 ? -5.581 -17.523 6.816 1.00 95.81 86 ILE A CA 1
ATOM 668 C C . ILE A 1 86 ? -6.739 -17.908 5.890 1.00 95.81 86 ILE A C 1
ATOM 670 O O . ILE A 1 86 ? -7.896 -17.772 6.279 1.00 95.81 86 ILE A O 1
ATOM 674 N N . GLN A 1 87 ? -6.453 -18.399 4.681 1.00 92.94 87 GLN A N 1
ATOM 675 C CA . GLN A 1 87 ? -7.488 -18.793 3.720 1.00 92.94 87 GLN A CA 1
ATOM 676 C C . GLN A 1 87 ? -8.351 -19.954 4.234 1.00 92.94 87 GLN A C 1
ATOM 678 O O . GLN A 1 87 ? -9.556 -19.967 3.983 1.00 92.94 87 GLN A O 1
ATOM 683 N N . ASP A 1 88 ? -7.757 -20.908 4.958 1.00 90.81 88 ASP A N 1
ATOM 684 C CA . ASP A 1 88 ? -8.480 -22.044 5.537 1.00 90.81 88 ASP A CA 1
ATOM 685 C C . ASP A 1 88 ? -9.350 -21.636 6.736 1.00 90.81 88 ASP A C 1
ATOM 687 O O . ASP A 1 88 ? -10.514 -22.030 6.833 1.00 90.81 88 ASP A O 1
ATOM 691 N N . ARG A 1 89 ? -8.803 -20.830 7.655 1.00 93.94 89 ARG A N 1
ATOM 692 C CA . ARG A 1 89 ? -9.455 -20.517 8.938 1.00 93.94 89 ARG A CA 1
ATOM 693 C C . ARG A 1 89 ? -10.369 -19.301 8.895 1.00 93.94 89 ARG A C 1
ATOM 695 O O . ARG A 1 89 ? -11.320 -19.246 9.671 1.00 93.94 89 ARG A O 1
ATOM 702 N N . LEU A 1 90 ? -10.085 -18.331 8.028 1.00 95.06 90 LEU A N 1
ATOM 703 C CA . LEU A 1 90 ? -10.716 -17.007 8.022 1.00 95.06 90 LEU A CA 1
ATOM 704 C C . LEU A 1 90 ? -11.341 -16.708 6.648 1.00 95.06 90 LEU A C 1
ATOM 706 O O . LEU A 1 90 ? -10.907 -15.786 5.945 1.00 95.06 90 LEU A O 1
ATOM 710 N N . PRO A 1 91 ? -12.371 -17.471 6.229 1.00 86.69 91 PRO A N 1
ATOM 711 C CA . PRO A 1 91 ? -12.984 -17.291 4.921 1.00 86.69 91 PRO A CA 1
ATOM 712 C C . PRO A 1 91 ? -13.523 -15.862 4.763 1.00 86.69 91 PRO A C 1
ATOM 714 O O . PRO A 1 91 ? -14.243 -15.332 5.611 1.00 86.69 91 PRO A O 1
ATOM 717 N N . GLY A 1 92 ? -13.170 -15.223 3.647 1.00 87.50 92 GLY A N 1
ATOM 718 C CA . GLY A 1 92 ? -13.538 -13.833 3.364 1.00 87.50 92 GLY A CA 1
ATOM 719 C C . GLY A 1 92 ? -12.558 -12.780 3.888 1.00 87.50 92 GLY A C 1
ATOM 720 O O . GLY A 1 92 ? -12.805 -11.598 3.663 1.00 87.50 92 GLY A O 1
ATOM 721 N N . MET A 1 93 ? -11.455 -13.170 4.535 1.00 94.88 93 MET A N 1
ATOM 722 C CA . MET A 1 93 ? -10.315 -12.274 4.731 1.00 94.88 93 MET A CA 1
ATOM 723 C C . MET A 1 93 ? -9.618 -12.025 3.386 1.00 94.88 93 MET A C 1
ATOM 725 O O . MET A 1 93 ? -9.153 -12.962 2.735 1.00 94.88 93 MET A O 1
ATOM 729 N N . LEU A 1 94 ? -9.514 -10.762 2.976 1.00 95.69 94 LEU A N 1
ATOM 730 C CA . LEU A 1 94 ? -8.697 -10.371 1.833 1.00 95.69 94 LEU A CA 1
ATOM 731 C C . LEU A 1 94 ? -7.243 -10.278 2.274 1.00 95.69 94 LEU A C 1
ATOM 733 O O . LEU A 1 94 ? -6.931 -9.682 3.298 1.00 95.69 94 LEU A O 1
ATOM 737 N N . ILE A 1 95 ? -6.356 -10.854 1.476 1.00 96.94 95 ILE A N 1
ATOM 738 C CA . ILE A 1 95 ? -4.924 -10.929 1.764 1.00 96.94 95 ILE A CA 1
ATOM 739 C C . ILE A 1 95 ? -4.189 -10.006 0.801 1.00 96.94 95 ILE A C 1
ATOM 741 O O . ILE A 1 95 ? -4.392 -10.110 -0.412 1.00 96.94 95 ILE A O 1
ATOM 745 N N . SER A 1 96 ? -3.318 -9.153 1.332 1.00 96.75 96 SER A N 1
ATOM 746 C CA . SER A 1 96 ? -2.377 -8.343 0.563 1.00 96.75 96 SER A CA 1
ATOM 747 C C . SER A 1 96 ? -0.938 -8.680 0.951 1.00 96.75 96 SER A C 1
ATOM 749 O O . SER A 1 96 ? -0.603 -8.757 2.133 1.00 96.75 96 SER A O 1
ATOM 751 N N . PHE A 1 97 ? -0.075 -8.881 -0.044 1.00 96.06 97 PHE A N 1
ATOM 752 C CA . PHE A 1 97 ? 1.365 -8.986 0.180 1.00 96.06 97 PHE A CA 1
ATOM 753 C C . PHE A 1 97 ? 2.050 -7.668 -0.147 1.00 96.06 97 PHE A C 1
ATOM 755 O O . PHE A 1 97 ? 1.999 -7.212 -1.290 1.00 96.06 97 PHE A O 1
ATOM 762 N N . GLY A 1 98 ? 2.779 -7.114 0.817 1.00 90.56 98 GLY A N 1
ATOM 763 C CA . GLY A 1 98 ? 3.738 -6.053 0.530 1.00 90.56 98 GLY A CA 1
ATOM 764 C C . GLY A 1 98 ? 4.974 -6.620 -0.163 1.00 90.56 98 GLY A C 1
ATOM 765 O O . GLY A 1 98 ? 5.358 -7.772 0.068 1.00 90.56 98 GLY A O 1
ATOM 766 N N . ALA A 1 99 ? 5.590 -5.822 -1.030 1.00 77.62 99 ALA A N 1
ATOM 767 C CA . ALA A 1 99 ? 6.827 -6.182 -1.710 1.00 77.62 99 ALA A CA 1
ATOM 768 C C . ALA A 1 99 ? 8.051 -5.653 -0.968 1.00 77.62 99 ALA A C 1
ATOM 770 O O . ALA A 1 99 ? 8.064 -4.538 -0.445 1.00 77.62 99 ALA A O 1
ATOM 771 N N . SER A 1 100 ? 9.078 -6.494 -0.893 1.00 62.00 100 SER A N 1
ATOM 772 C CA . SER A 1 100 ? 10.127 -6.348 0.103 1.00 62.00 100 SER A CA 1
ATOM 773 C C . SER A 1 100 ? 10.989 -5.102 -0.119 1.00 62.00 100 SER A C 1
ATOM 775 O O . SER A 1 100 ? 11.587 -4.895 -1.183 1.00 62.00 100 SER A O 1
ATOM 777 N N . ARG A 1 101 ? 11.155 -4.323 0.957 1.00 70.69 101 ARG A N 1
ATOM 778 C CA . ARG A 1 101 ? 12.251 -3.352 1.082 1.00 70.69 101 ARG A CA 1
ATOM 779 C C . ARG A 1 101 ? 13.606 -4.052 0.989 1.00 70.69 101 ARG A C 1
ATOM 781 O O . ARG A 1 101 ? 13.734 -5.245 1.257 1.00 70.69 101 ARG A O 1
ATOM 788 N N . ASN A 1 102 ? 14.642 -3.304 0.627 1.00 72.12 102 ASN A N 1
ATOM 789 C CA . ASN A 1 102 ? 15.954 -3.859 0.307 1.00 72.12 102 ASN A CA 1
ATOM 790 C C . ASN A 1 102 ? 16.766 -4.234 1.562 1.00 72.12 102 ASN A C 1
ATOM 792 O O . ASN A 1 102 ? 17.664 -3.510 1.990 1.00 72.12 102 ASN A O 1
ATOM 796 N N . SER A 1 103 ? 16.462 -5.387 2.155 1.00 80.50 103 SER A N 1
ATOM 797 C CA . SER A 1 103 ? 17.261 -5.972 3.236 1.00 80.50 103 SER A CA 1
ATOM 798 C C . SER A 1 103 ? 18.556 -6.609 2.706 1.00 80.50 103 SER A C 1
ATOM 800 O O . SER A 1 103 ? 18.810 -6.679 1.500 1.00 80.50 103 SER A O 1
ATOM 802 N N . ILE A 1 104 ? 19.416 -7.099 3.606 1.00 83.81 104 ILE A N 1
ATOM 803 C CA . ILE A 1 104 ? 20.569 -7.930 3.207 1.00 83.81 104 ILE A CA 1
ATOM 804 C C . ILE A 1 104 ? 20.095 -9.185 2.460 1.00 83.81 104 ILE A C 1
ATOM 806 O O . ILE A 1 104 ? 20.635 -9.489 1.400 1.00 83.81 104 ILE A O 1
ATOM 810 N N . GLU A 1 105 ? 19.064 -9.866 2.962 1.00 87.94 105 GLU A N 1
ATOM 811 C CA . GLU A 1 105 ? 18.566 -11.114 2.372 1.00 87.94 105 GLU A CA 1
ATOM 812 C C . GLU A 1 105 ? 17.914 -10.892 1.008 1.00 87.94 105 GLU A C 1
ATOM 814 O O . GLU A 1 105 ? 18.167 -11.648 0.074 1.00 87.94 105 GLU A O 1
ATOM 819 N N . VAL A 1 106 ? 17.151 -9.807 0.855 1.00 88.94 106 VAL A N 1
ATOM 820 C CA . VAL A 1 106 ? 16.557 -9.419 -0.433 1.00 88.94 106 VAL A CA 1
ATOM 821 C C . VAL A 1 106 ? 17.653 -9.124 -1.458 1.00 88.94 106 VAL A C 1
ATOM 823 O O . VAL A 1 106 ? 17.599 -9.621 -2.580 1.00 88.94 106 VAL A O 1
ATOM 826 N N . ARG A 1 107 ? 18.707 -8.390 -1.071 1.00 87.56 107 ARG A N 1
ATOM 827 C CA . ARG A 1 107 ? 19.855 -8.124 -1.958 1.00 87.56 107 ARG A CA 1
ATOM 828 C C . ARG A 1 107 ? 20.592 -9.395 -2.362 1.00 87.56 107 ARG A C 1
ATOM 830 O O . ARG A 1 107 ? 21.067 -9.492 -3.491 1.00 87.56 107 ARG A O 1
ATOM 837 N N . GLU A 1 108 ? 20.723 -10.359 -1.457 1.00 90.19 108 GLU A N 1
ATOM 838 C CA . GLU A 1 108 ? 21.324 -11.651 -1.782 1.00 90.19 108 GLU A CA 1
ATOM 839 C C . GLU A 1 108 ? 20.465 -12.469 -2.744 1.00 90.19 108 GLU A C 1
ATOM 841 O O . GLU A 1 108 ? 21.014 -13.034 -3.690 1.00 90.19 108 GLU A O 1
ATOM 846 N N . ALA A 1 109 ? 19.147 -12.507 -2.538 1.00 91.62 109 ALA A N 1
ATOM 847 C CA . ALA A 1 109 ? 18.216 -13.178 -3.440 1.00 91.62 109 ALA A CA 1
ATOM 848 C C . ALA A 1 109 ? 18.280 -12.567 -4.847 1.00 91.62 109 ALA A C 1
ATOM 850 O O . ALA A 1 109 ? 18.506 -13.282 -5.822 1.00 91.62 109 ALA A O 1
ATOM 851 N N . ILE A 1 110 ? 18.225 -11.237 -4.940 1.00 92.25 110 ILE A N 1
ATOM 852 C CA . ILE A 1 110 ? 18.335 -10.504 -6.207 1.00 92.25 110 ILE A CA 1
ATOM 853 C C . ILE A 1 110 ? 19.680 -10.752 -6.891 1.00 92.25 110 ILE A C 1
ATOM 855 O O . ILE A 1 110 ? 19.726 -10.968 -8.098 1.00 92.25 110 ILE A O 1
ATOM 859 N N . ARG A 1 111 ? 20.791 -10.786 -6.143 1.00 91.69 111 ARG A N 1
ATOM 860 C CA . ARG A 1 111 ? 22.108 -11.105 -6.722 1.00 91.69 111 ARG A CA 1
ATOM 861 C C . ARG A 1 111 ? 22.141 -12.505 -7.342 1.00 91.69 111 ARG A C 1
ATOM 863 O O . ARG A 1 111 ? 22.850 -12.708 -8.322 1.00 91.69 111 ARG A O 1
ATOM 870 N N . ARG A 1 112 ? 21.428 -13.471 -6.753 1.00 93.25 112 ARG A N 1
ATOM 871 C CA . ARG A 1 112 ? 21.407 -14.869 -7.217 1.00 93.25 112 ARG A CA 1
ATOM 872 C C . ARG A 1 112 ? 20.446 -15.080 -8.388 1.00 93.25 112 ARG A C 1
ATOM 874 O O . ARG A 1 112 ? 20.795 -15.797 -9.318 1.00 93.25 112 ARG A O 1
ATOM 881 N N . ASN A 1 113 ? 19.274 -14.450 -8.345 1.00 92.94 113 ASN A N 1
ATOM 882 C CA . ASN A 1 113 ? 18.137 -14.809 -9.199 1.00 92.94 113 ASN A CA 1
ATOM 883 C C . ASN A 1 113 ? 17.586 -13.631 -10.035 1.00 92.94 113 ASN A C 1
ATOM 885 O O . ASN A 1 113 ? 16.682 -13.823 -10.846 1.00 92.94 113 ASN A O 1
ATOM 889 N N . GLY A 1 114 ? 18.125 -12.421 -9.868 1.00 93.12 114 GLY A N 1
ATOM 890 C CA . GLY A 1 114 ? 17.691 -11.200 -10.553 1.00 93.12 114 GLY A CA 1
ATOM 891 C C . GLY A 1 114 ? 16.616 -10.401 -9.804 1.00 93.12 114 GLY A C 1
ATOM 892 O O . GLY A 1 114 ? 16.049 -10.851 -8.810 1.00 93.12 114 GLY A O 1
ATOM 893 N N . GLU A 1 115 ? 16.319 -9.191 -10.295 1.00 92.50 115 GLU A N 1
ATOM 894 C CA . GLU A 1 115 ? 15.377 -8.245 -9.656 1.00 92.50 115 GLU A CA 1
ATOM 895 C C . GLU A 1 115 ? 13.937 -8.771 -9.558 1.00 92.50 115 GLU A C 1
ATOM 897 O O . GLU A 1 115 ? 13.192 -8.334 -8.684 1.00 92.50 115 GLU A O 1
ATOM 902 N N . TRP A 1 116 ? 13.555 -9.757 -10.380 1.00 93.50 116 TRP A N 1
ATOM 903 C CA . TRP A 1 116 ? 12.247 -10.414 -10.281 1.00 93.50 116 TRP A CA 1
ATOM 904 C C . TRP A 1 116 ? 11.956 -10.958 -8.875 1.00 93.50 116 TRP A C 1
ATOM 906 O O . TRP A 1 116 ? 10.807 -10.930 -8.439 1.00 93.50 116 TRP A O 1
ATOM 916 N N . GLU A 1 117 ? 12.980 -11.393 -8.132 1.00 92.69 117 GLU A N 1
ATOM 917 C CA . GLU A 1 117 ? 12.809 -11.889 -6.761 1.00 92.69 117 GLU A CA 1
ATOM 918 C C . GLU A 1 117 ? 12.097 -10.906 -5.840 1.00 92.69 117 GLU A C 1
ATOM 920 O O . GLU A 1 117 ? 11.327 -11.337 -4.989 1.00 92.69 117 GLU A O 1
ATOM 925 N N . ARG A 1 118 ? 12.295 -9.594 -6.022 1.00 91.25 118 ARG A N 1
ATOM 926 C CA . ARG A 1 118 ? 11.695 -8.554 -5.170 1.00 91.25 118 ARG A CA 1
ATOM 927 C C . ARG A 1 118 ? 10.167 -8.641 -5.101 1.00 91.25 118 ARG A C 1
ATOM 929 O O . ARG A 1 118 ? 9.570 -8.250 -4.097 1.00 91.25 118 ARG A O 1
ATOM 936 N N . ILE A 1 119 ? 9.556 -9.118 -6.182 1.00 93.25 119 ILE A N 1
ATOM 937 C CA . ILE A 1 119 ? 8.110 -9.114 -6.405 1.00 93.25 119 ILE A CA 1
ATOM 938 C C . ILE A 1 119 ? 7.598 -10.478 -6.892 1.00 93.25 119 ILE A C 1
ATOM 940 O O . ILE A 1 119 ? 6.479 -10.590 -7.392 1.00 93.25 119 ILE A O 1
ATOM 944 N N . SER A 1 120 ? 8.393 -11.544 -6.761 1.00 94.38 120 SER A N 1
ATOM 945 C CA . SER A 1 120 ? 8.060 -12.850 -7.343 1.00 94.38 120 SER A CA 1
ATOM 946 C C . SER A 1 120 ? 6.761 -13.451 -6.785 1.00 94.38 120 SER A C 1
ATOM 948 O O . SER A 1 120 ? 6.056 -14.171 -7.497 1.00 94.38 120 SER A O 1
ATOM 950 N N . GLN A 1 121 ? 6.380 -13.075 -5.560 1.00 94.56 121 GLN A N 1
ATOM 951 C CA . GLN A 1 121 ? 5.114 -13.425 -4.917 1.00 94.56 121 GLN A CA 1
ATOM 952 C C . GLN A 1 121 ? 3.881 -12.925 -5.688 1.00 94.56 121 GLN A C 1
ATOM 954 O O . GLN A 1 121 ? 2.790 -13.468 -5.516 1.00 94.56 121 GLN A O 1
ATOM 959 N N . ALA A 1 122 ? 4.032 -11.951 -6.596 1.00 95.25 122 ALA A N 1
ATOM 960 C CA . ALA A 1 122 ? 2.973 -11.537 -7.519 1.00 95.25 122 ALA A CA 1
ATOM 961 C C . ALA A 1 122 ? 2.495 -12.680 -8.428 1.00 95.25 122 ALA A C 1
ATOM 963 O O . ALA A 1 122 ? 1.344 -12.672 -8.860 1.00 95.25 122 ALA A O 1
ATOM 964 N N . ALA A 1 123 ? 3.341 -13.677 -8.696 1.00 95.50 123 ALA A N 1
ATOM 965 C CA . ALA A 1 123 ? 2.988 -14.836 -9.511 1.00 95.50 123 ALA A CA 1
ATOM 966 C C . ALA A 1 123 ? 2.399 -16.013 -8.711 1.00 95.50 123 ALA A C 1
ATOM 968 O O . ALA A 1 123 ? 2.123 -17.056 -9.304 1.00 95.50 123 ALA A O 1
ATOM 969 N N . LEU A 1 124 ? 2.186 -15.877 -7.395 1.00 95.38 124 LEU A N 1
ATOM 970 C CA . LEU A 1 124 ? 1.555 -16.926 -6.593 1.00 95.38 124 LEU A CA 1
ATOM 971 C C . LEU A 1 124 ? 0.021 -16.882 -6.729 1.00 95.38 124 LEU A C 1
ATOM 973 O O . LEU A 1 124 ? -0.594 -15.877 -6.355 1.00 95.38 124 LEU A O 1
ATOM 977 N N . PRO A 1 125 ? -0.628 -17.954 -7.222 1.00 94.50 125 PRO A N 1
ATOM 978 C CA . PRO A 1 125 ? -2.084 -18.063 -7.210 1.00 94.50 125 PRO A CA 1
ATOM 979 C C . PRO A 1 125 ? -2.606 -18.335 -5.793 1.00 94.50 125 PRO A C 1
ATOM 981 O O . PRO A 1 125 ? -1.914 -18.951 -4.983 1.00 94.50 125 PRO A O 1
ATOM 984 N N . LEU A 1 126 ? -3.859 -17.959 -5.510 1.00 92.75 126 LEU A N 1
ATOM 985 C CA . LEU A 1 126 ? -4.488 -18.155 -4.191 1.00 92.75 126 LEU A CA 1
ATOM 986 C C . LEU A 1 126 ? -4.384 -19.607 -3.692 1.00 92.75 126 LEU A C 1
ATOM 988 O O . LEU A 1 126 ? -3.985 -19.836 -2.553 1.00 92.75 126 LEU A O 1
ATOM 992 N N . HIS A 1 127 ? -4.614 -20.581 -4.580 1.00 89.94 127 HIS A N 1
ATOM 993 C CA . HIS A 1 127 ? -4.568 -22.016 -4.263 1.00 89.94 127 HIS A CA 1
ATOM 994 C C . HIS A 1 127 ? -3.195 -22.553 -3.848 1.00 89.94 127 HIS A C 1
ATOM 996 O O . HIS A 1 127 ? -3.120 -23.640 -3.284 1.00 89.94 127 HIS A O 1
ATOM 1002 N N . LEU A 1 128 ? -2.121 -21.810 -4.124 1.00 93.50 128 LEU A N 1
ATOM 1003 C CA . LEU A 1 128 ? -0.753 -22.117 -3.691 1.00 93.50 128 LEU A CA 1
ATOM 1004 C C . LEU A 1 128 ? -0.270 -21.127 -2.619 1.00 93.50 128 LEU A C 1
ATOM 1006 O O . LEU A 1 128 ? 0.925 -20.860 -2.513 1.00 93.50 128 LEU A O 1
ATOM 1010 N N . GLY A 1 129 ? -1.200 -20.528 -1.870 1.00 93.94 129 GLY A N 1
ATOM 1011 C CA . GLY A 1 129 ? -0.877 -19.589 -0.798 1.00 93.94 129 GLY A CA 1
ATOM 1012 C C . GLY A 1 129 ? -0.552 -18.184 -1.308 1.00 93.94 129 GLY A C 1
ATOM 1013 O O . GLY A 1 129 ? 0.162 -17.434 -0.652 1.00 93.94 129 GLY A O 1
ATOM 1014 N N . GLY A 1 130 ? -1.055 -17.810 -2.485 1.00 95.69 130 GLY A N 1
ATOM 1015 C CA . GLY A 1 130 ? -0.969 -16.445 -3.000 1.00 95.69 130 GLY A CA 1
ATOM 1016 C C . GLY A 1 130 ? -1.841 -15.446 -2.236 1.00 95.69 130 GLY A C 1
ATOM 1017 O O . GLY A 1 130 ? -2.471 -15.774 -1.232 1.00 95.69 130 GLY A O 1
ATOM 1018 N N . ALA A 1 131 ? -1.903 -14.217 -2.744 1.00 95.56 131 ALA A N 1
ATOM 1019 C CA . ALA A 1 131 ? -2.685 -13.126 -2.165 1.00 95.56 131 ALA A CA 1
ATOM 1020 C C . ALA A 1 131 ? -3.676 -12.523 -3.158 1.00 95.56 131 ALA A C 1
ATOM 1022 O O . ALA A 1 131 ? -3.466 -12.545 -4.377 1.00 95.56 131 ALA A O 1
ATOM 1023 N N . HIS A 1 132 ? -4.729 -11.914 -2.617 1.00 94.62 132 HIS A N 1
ATOM 1024 C CA . HIS A 1 132 ? -5.736 -11.194 -3.388 1.00 94.62 132 HIS A CA 1
ATOM 1025 C C . HIS A 1 132 ? -5.157 -9.915 -4.000 1.00 94.62 132 HIS A C 1
ATOM 1027 O O . HIS A 1 132 ? -5.490 -9.573 -5.134 1.00 94.62 132 HIS A O 1
ATOM 1033 N N . PHE A 1 133 ? -4.215 -9.284 -3.294 1.00 94.94 133 PHE A N 1
ATOM 1034 C CA . PHE A 1 133 ? -3.444 -8.130 -3.744 1.00 94.94 133 PHE A CA 1
ATOM 1035 C C . PHE A 1 133 ? -1.949 -8.367 -3.539 1.00 94.94 133 PHE A C 1
ATOM 1037 O O . PHE A 1 133 ? -1.538 -9.059 -2.610 1.00 94.94 133 PHE A O 1
ATOM 1044 N N . VAL A 1 134 ? -1.131 -7.776 -4.405 1.00 94.75 134 VAL A N 1
ATOM 1045 C CA . VAL A 1 134 ? 0.312 -7.656 -4.187 1.00 94.75 134 VAL A CA 1
ATOM 1046 C C . VAL A 1 134 ? 0.697 -6.226 -4.518 1.00 94.75 134 VAL A C 1
ATOM 1048 O O . VAL A 1 134 ? 0.385 -5.750 -5.613 1.00 94.75 134 VAL A O 1
ATOM 1051 N N . THR A 1 135 ? 1.351 -5.552 -3.578 1.00 92.00 135 THR A N 1
ATOM 1052 C CA . THR A 1 135 ? 1.813 -4.179 -3.749 1.00 92.00 135 THR A CA 1
ATOM 1053 C C . THR A 1 135 ? 2.977 -4.150 -4.740 1.00 92.00 135 THR A C 1
ATOM 1055 O O . THR A 1 135 ? 4.092 -4.533 -4.401 1.00 92.00 135 THR A O 1
ATOM 1058 N N . SER A 1 136 ? 2.737 -3.713 -5.976 1.00 86.19 136 SER A N 1
ATOM 1059 C CA . SER A 1 136 ? 3.743 -3.722 -7.056 1.00 86.19 136 SER A CA 1
ATOM 1060 C C . SER A 1 136 ? 4.421 -2.370 -7.305 1.00 86.19 136 SER A C 1
ATOM 1062 O O . SER A 1 136 ? 5.198 -2.237 -8.242 1.00 86.19 136 SER A O 1
ATOM 1064 N N . GLN A 1 137 ? 4.095 -1.356 -6.505 1.00 85.75 137 GLN A N 1
ATOM 1065 C CA . GLN A 1 137 ? 4.677 -0.018 -6.569 1.00 85.75 137 GLN A CA 1
ATOM 1066 C C . GLN A 1 137 ? 4.851 0.499 -5.146 1.00 85.75 137 GLN A C 1
ATOM 1068 O O . GLN A 1 137 ? 3.888 0.500 -4.386 1.00 85.75 137 GLN A O 1
ATOM 1073 N N . GLY A 1 138 ? 6.050 0.977 -4.825 1.00 74.38 138 GLY A N 1
ATOM 1074 C CA . GLY A 1 138 ? 6.354 1.570 -3.518 1.00 74.38 138 GLY A CA 1
ATOM 1075 C C . GLY A 1 138 ? 7.849 1.678 -3.209 1.00 74.38 138 GLY A C 1
ATOM 1076 O O . GLY A 1 138 ? 8.215 2.032 -2.089 1.00 74.38 138 GLY A O 1
ATOM 1077 N N . GLY A 1 139 ? 8.732 1.371 -4.170 1.00 84.56 139 GLY A N 1
ATOM 1078 C CA . GLY A 1 139 ? 10.166 1.296 -3.915 1.00 84.56 139 GLY A CA 1
ATOM 1079 C C . GLY A 1 139 ? 11.034 1.449 -5.157 1.00 84.56 139 GLY A C 1
ATOM 1080 O O . GLY A 1 139 ? 11.291 2.560 -5.618 1.00 84.56 139 GLY A O 1
ATOM 1081 N N . ALA A 1 140 ? 11.552 0.332 -5.665 1.00 87.38 140 ALA A N 1
ATOM 1082 C CA . ALA A 1 140 ? 12.549 0.327 -6.735 1.00 87.38 140 ALA A CA 1
ATOM 1083 C C . ALA A 1 140 ? 11.993 0.845 -8.075 1.00 87.38 140 ALA A C 1
ATOM 1085 O O . ALA A 1 140 ? 12.746 1.399 -8.879 1.00 87.38 140 ALA A O 1
ATOM 1086 N N . GLU A 1 141 ? 10.679 0.732 -8.280 1.00 91.12 141 GLU A N 1
ATOM 1087 C CA . GLU A 1 141 ? 9.968 1.083 -9.512 1.00 91.12 141 GLU A CA 1
ATOM 1088 C C . GLU A 1 141 ? 9.978 2.594 -9.785 1.00 91.12 141 GLU A C 1
ATOM 1090 O O . GLU A 1 141 ? 9.862 3.019 -10.936 1.00 91.12 141 GLU A O 1
ATOM 1095 N N . PHE A 1 142 ? 10.193 3.423 -8.755 1.00 91.88 142 PHE A N 1
ATOM 1096 C CA . PHE A 1 142 ? 10.339 4.872 -8.912 1.00 91.88 142 PHE A CA 1
ATOM 1097 C C . PHE A 1 142 ? 11.496 5.266 -9.831 1.00 91.88 142 PHE A C 1
ATOM 1099 O O . PHE A 1 142 ? 11.450 6.354 -10.397 1.00 91.88 142 PHE A O 1
ATOM 1106 N N . GLN A 1 143 ? 12.477 4.388 -10.062 1.00 92.31 143 GLN A N 1
ATOM 1107 C CA . GLN A 1 143 ? 13.534 4.619 -11.053 1.00 92.31 143 GLN A CA 1
ATOM 1108 C C . GLN A 1 143 ? 12.987 4.923 -12.454 1.00 92.31 143 GLN A C 1
ATOM 1110 O O . GLN A 1 143 ? 13.629 5.655 -13.198 1.00 92.31 143 GLN A O 1
ATOM 1115 N N . ILE A 1 144 ? 11.796 4.422 -12.804 1.00 94.69 144 ILE A N 1
ATOM 1116 C CA . ILE A 1 144 ? 11.128 4.736 -14.077 1.00 94.69 144 ILE A CA 1
ATOM 1117 C C . ILE A 1 144 ? 10.752 6.224 -14.132 1.00 94.69 144 ILE A C 1
ATOM 1119 O O . ILE A 1 144 ? 11.024 6.902 -15.120 1.00 94.69 144 ILE A O 1
ATOM 1123 N N . VAL A 1 145 ? 10.163 6.753 -13.056 1.00 94.62 145 VAL A N 1
ATOM 1124 C CA . VAL A 1 145 ? 9.777 8.171 -12.973 1.00 94.62 145 VAL A CA 1
ATOM 1125 C C . VAL A 1 145 ? 11.001 9.064 -12.831 1.00 94.62 145 VAL A C 1
ATOM 1127 O O . VAL A 1 145 ? 11.077 10.085 -13.503 1.00 94.62 145 VAL A O 1
ATOM 1130 N N . LEU A 1 146 ? 11.994 8.658 -12.037 1.00 92.75 146 LEU A N 1
ATOM 1131 C CA . LEU A 1 146 ? 13.258 9.389 -11.950 1.00 92.75 146 LEU A CA 1
ATOM 1132 C C . LEU A 1 146 ? 13.939 9.480 -13.322 1.00 92.75 146 LEU A C 1
ATOM 1134 O O . LEU A 1 146 ? 14.514 10.506 -13.657 1.00 92.75 146 LEU A O 1
ATOM 1138 N N . ASP A 1 147 ? 13.892 8.428 -14.137 1.00 95.44 147 ASP A N 1
ATOM 1139 C CA . ASP A 1 147 ? 14.441 8.454 -15.496 1.00 95.44 147 ASP A CA 1
ATOM 1140 C C . ASP A 1 147 ? 13.690 9.430 -16.416 1.00 95.44 147 ASP A C 1
ATOM 1142 O O . ASP A 1 147 ? 14.319 10.101 -17.234 1.00 95.44 147 ASP A O 1
ATOM 1146 N N . LEU A 1 148 ? 12.367 9.561 -16.262 1.00 94.81 148 LEU A N 1
ATOM 1147 C CA . LEU A 1 148 ? 11.590 10.604 -16.941 1.00 94.81 148 LEU A CA 1
ATOM 1148 C C . LEU A 1 148 ? 12.026 12.011 -16.498 1.00 94.81 148 LEU A C 1
ATOM 1150 O O . LEU A 1 148 ? 12.275 12.853 -17.362 1.00 94.81 148 LEU A O 1
ATOM 1154 N N . GLU A 1 149 ? 12.190 12.241 -15.188 1.00 93.19 149 GLU A N 1
ATOM 1155 C CA . GLU A 1 149 ? 12.691 13.514 -14.637 1.00 93.19 149 GLU A CA 1
ATOM 1156 C C . GLU A 1 149 ? 14.071 13.864 -15.221 1.00 93.19 149 GLU A C 1
ATOM 1158 O O . GLU A 1 149 ? 14.281 14.965 -15.729 1.00 93.19 149 GLU A O 1
ATOM 1163 N N . HIS A 1 150 ? 15.010 12.911 -15.227 1.00 93.38 150 HIS A N 1
ATOM 1164 C CA . HIS A 1 150 ? 16.359 13.120 -15.767 1.00 93.38 150 HIS A CA 1
ATOM 1165 C C . HIS A 1 150 ? 16.374 13.404 -17.275 1.00 93.38 150 HIS A C 1
ATOM 1167 O O . HIS A 1 150 ? 17.283 14.073 -17.766 1.00 93.38 150 HIS A O 1
ATOM 1173 N N . LYS A 1 151 ? 15.370 12.923 -18.017 1.00 94.06 151 LYS A N 1
ATOM 1174 C CA . LYS A 1 151 ? 15.173 13.222 -19.445 1.00 94.06 151 LYS A CA 1
ATOM 1175 C C . LYS A 1 151 ? 14.509 14.580 -19.694 1.00 94.06 151 LYS A C 1
ATOM 1177 O O . LYS A 1 151 ? 14.282 14.935 -20.848 1.00 94.06 151 LYS A O 1
ATOM 1182 N N . GLY A 1 152 ? 14.242 15.352 -18.640 1.00 94.12 152 GLY A N 1
ATOM 1183 C CA . GLY A 1 152 ? 13.674 16.695 -18.720 1.00 94.12 152 GLY A CA 1
ATOM 1184 C C . GLY A 1 152 ? 12.156 16.716 -18.886 1.00 94.12 152 GLY A C 1
ATOM 1185 O O . GLY A 1 152 ? 11.614 17.735 -19.311 1.00 94.12 152 GLY A O 1
ATOM 1186 N N . HIS A 1 153 ? 11.466 15.611 -18.593 1.00 95.31 153 HIS A N 1
ATOM 1187 C CA . HIS A 1 153 ? 10.007 15.590 -18.572 1.00 95.31 153 HIS A CA 1
ATOM 1188 C C . HIS A 1 153 ? 9.484 16.114 -17.233 1.00 95.31 153 HIS A C 1
ATOM 1190 O O . HIS A 1 153 ? 9.996 15.746 -16.177 1.00 95.31 153 HIS A O 1
ATOM 1196 N N . ASP A 1 154 ? 8.446 16.949 -17.287 1.00 94.69 154 ASP A N 1
ATOM 1197 C CA . ASP A 1 154 ? 7.727 17.383 -16.093 1.00 94.69 154 ASP A CA 1
ATOM 1198 C C . ASP A 1 154 ? 6.869 16.229 -15.551 1.00 94.69 154 ASP A C 1
ATOM 1200 O O . ASP A 1 154 ? 6.141 15.576 -16.302 1.00 94.69 154 ASP A O 1
ATOM 1204 N N . ILE A 1 155 ? 6.988 15.974 -14.248 1.00 94.88 155 ILE A N 1
ATOM 1205 C CA . ILE A 1 155 ? 6.240 14.942 -13.521 1.00 94.88 155 ILE A CA 1
ATOM 1206 C C . ILE A 1 155 ? 5.274 15.538 -12.487 1.00 94.88 155 ILE A C 1
ATOM 1208 O O . ILE A 1 155 ? 4.778 14.808 -11.626 1.00 94.88 155 ILE A O 1
ATOM 1212 N N . SER A 1 156 ? 5.047 16.855 -12.532 1.00 95.81 156 SER A N 1
ATOM 1213 C CA . SER A 1 156 ? 4.034 17.530 -11.722 1.00 95.81 156 SER A CA 1
ATOM 1214 C C . SER A 1 156 ? 2.663 16.880 -11.906 1.00 95.81 156 SER A C 1
ATOM 1216 O O . SER A 1 156 ? 2.369 16.284 -12.947 1.00 95.81 156 SER A O 1
ATOM 1218 N N . ILE A 1 157 ? 1.806 16.988 -10.888 1.00 96.06 157 ILE A N 1
ATOM 1219 C CA . ILE A 1 157 ? 0.453 16.419 -10.919 1.00 96.06 157 ILE A CA 1
ATOM 1220 C C . ILE A 1 157 ? -0.324 16.936 -12.135 1.00 96.06 157 ILE A C 1
ATOM 1222 O O . ILE A 1 157 ? -1.025 16.164 -12.793 1.00 96.06 157 ILE A O 1
ATOM 1226 N N . GLU A 1 158 ? -0.172 18.221 -12.447 1.00 96.31 158 GLU A N 1
ATOM 1227 C CA . GLU A 1 158 ? -0.775 18.879 -13.599 1.00 96.31 158 GLU A CA 1
ATOM 1228 C C . GLU A 1 158 ? -0.276 18.255 -14.906 1.00 96.31 158 GLU A C 1
ATOM 1230 O O . GLU A 1 158 ? -1.092 17.847 -15.732 1.00 96.31 158 GLU A O 1
ATOM 1235 N N . ALA A 1 159 ? 1.043 18.109 -15.069 1.00 96.44 159 ALA A N 1
ATOM 1236 C CA . ALA A 1 159 ? 1.633 17.550 -16.281 1.00 96.44 159 ALA A CA 1
ATOM 1237 C C . ALA A 1 159 ? 1.240 16.084 -16.505 1.00 96.44 159 ALA A C 1
ATOM 1239 O O . ALA A 1 159 ? 0.869 15.715 -17.616 1.00 96.44 159 ALA A O 1
ATOM 1240 N N . VAL A 1 160 ? 1.273 15.242 -15.465 1.00 96.62 160 VAL A N 1
ATOM 1241 C CA . VAL A 1 160 ? 0.959 13.803 -15.604 1.00 96.62 160 VAL A CA 1
ATOM 1242 C C . VAL A 1 160 ? -0.534 13.508 -15.725 1.00 96.62 160 VAL A C 1
ATOM 1244 O O . VAL A 1 160 ? -0.912 12.373 -16.021 1.00 96.62 160 VAL A O 1
ATOM 1247 N N . SER A 1 161 ? -1.379 14.511 -15.483 1.00 94.75 161 SER A N 1
ATOM 1248 C CA . SER A 1 161 ? -2.826 14.446 -15.704 1.00 94.75 161 SER A CA 1
ATOM 1249 C C . SER A 1 161 ? -3.235 14.982 -17.080 1.00 94.75 161 SER A C 1
ATOM 1251 O O . SER A 1 161 ? -4.394 14.827 -17.465 1.00 94.75 161 SER A O 1
ATOM 1253 N N . ASP A 1 162 ? -2.310 15.594 -17.825 1.00 94.75 162 ASP A N 1
ATOM 1254 C CA . ASP A 1 162 ? -2.563 16.131 -19.159 1.00 94.75 162 ASP A CA 1
ATOM 1255 C C . ASP A 1 162 ? -2.556 15.014 -20.229 1.00 94.75 162 ASP A C 1
ATOM 1257 O O . ASP A 1 162 ? -1.698 14.122 -20.190 1.00 94.75 162 ASP A O 1
ATOM 1261 N N . PRO A 1 163 ? -3.465 15.045 -21.224 1.00 93.88 163 PRO A N 1
ATOM 1262 C CA . PRO A 1 163 ? -3.460 14.094 -22.335 1.00 93.88 163 PRO A CA 1
ATOM 1263 C C . PRO A 1 163 ? -2.120 13.976 -23.087 1.00 93.88 163 PRO A C 1
ATOM 1265 O O . PRO A 1 163 ? -1.796 12.892 -23.582 1.00 93.88 163 PRO A O 1
ATOM 1268 N N . GLU A 1 164 ? -1.304 15.034 -23.154 1.00 93.56 164 GLU A N 1
ATOM 1269 C CA . GLU A 1 164 ? 0.034 14.998 -23.764 1.00 93.56 164 GLU A CA 1
ATOM 1270 C C . GLU A 1 164 ? 0.991 14.047 -23.039 1.00 93.56 164 GLU A C 1
ATOM 1272 O O . GLU A 1 164 ? 1.901 13.486 -23.663 1.00 93.56 164 GLU A O 1
ATOM 1277 N N . PHE A 1 165 ? 0.767 13.775 -21.751 1.00 96.00 165 PHE A N 1
ATOM 1278 C CA . PHE A 1 165 ? 1.559 12.798 -21.013 1.00 96.00 165 PHE A CA 1
ATOM 1279 C C . PHE A 1 165 ? 1.465 11.402 -21.646 1.00 96.00 165 PHE A C 1
ATOM 1281 O O . PHE A 1 165 ? 2.465 10.683 -21.719 1.00 96.00 165 PHE A O 1
ATOM 1288 N N . ALA A 1 166 ? 0.317 11.045 -22.237 1.00 93.25 166 ALA A N 1
ATOM 1289 C CA . ALA A 1 166 ? 0.142 9.783 -22.958 1.00 93.25 166 ALA A CA 1
ATOM 1290 C C . ALA A 1 166 ? 1.131 9.639 -24.129 1.00 93.25 166 ALA A C 1
ATOM 1292 O O . ALA A 1 166 ? 1.590 8.534 -24.441 1.00 93.25 166 ALA A O 1
ATOM 1293 N N . ARG A 1 167 ? 1.494 10.754 -24.780 1.00 93.12 167 ARG A N 1
ATOM 1294 C CA . ARG A 1 167 ? 2.483 10.775 -25.864 1.00 93.12 167 ARG A CA 1
ATOM 1295 C C . ARG A 1 167 ? 3.887 10.510 -25.332 1.00 93.12 167 ARG A C 1
ATOM 1297 O O . ARG A 1 167 ? 4.624 9.765 -25.980 1.00 93.12 167 ARG A O 1
ATOM 1304 N N . ILE A 1 168 ? 4.239 11.074 -24.175 1.00 95.06 168 ILE A N 1
ATOM 1305 C CA . ILE A 1 168 ? 5.519 10.814 -23.496 1.00 95.06 168 ILE A CA 1
ATOM 1306 C C . ILE A 1 168 ? 5.613 9.329 -23.143 1.00 95.06 168 ILE A C 1
ATOM 1308 O O . ILE A 1 168 ? 6.566 8.664 -23.541 1.00 95.06 168 ILE A O 1
ATOM 1312 N N . ILE A 1 169 ? 4.579 8.787 -22.496 1.00 95.38 169 ILE A N 1
ATOM 1313 C CA . ILE A 1 169 ? 4.509 7.381 -22.082 1.00 95.38 169 ILE A CA 1
ATOM 1314 C C . ILE A 1 169 ? 4.664 6.436 -23.280 1.00 95.38 169 ILE A C 1
ATOM 1316 O O . ILE A 1 169 ? 5.431 5.481 -23.218 1.00 95.38 169 ILE A O 1
ATOM 1320 N N . ARG A 1 170 ? 3.966 6.697 -24.393 1.00 93.50 170 ARG A N 1
ATOM 1321 C CA . ARG A 1 170 ? 3.989 5.821 -25.577 1.00 93.50 170 ARG A CA 1
ATOM 1322 C C . ARG A 1 170 ? 5.370 5.710 -26.230 1.00 93.50 170 ARG A C 1
ATOM 1324 O O . ARG A 1 170 ? 5.673 4.673 -26.813 1.00 93.50 170 ARG A O 1
ATOM 1331 N N . HIS A 1 171 ? 6.172 6.769 -26.166 1.00 93.62 171 HIS A N 1
ATOM 1332 C CA . HIS A 1 171 ? 7.500 6.827 -26.786 1.00 93.62 171 HIS A CA 1
ATOM 1333 C C . HIS A 1 171 ? 8.636 6.686 -25.770 1.00 93.62 171 HIS A C 1
ATOM 1335 O O . HIS A 1 171 ? 9.804 6.833 -26.130 1.00 93.62 171 HIS A O 1
ATOM 1341 N N . TYR A 1 172 ? 8.309 6.420 -24.506 1.00 95.75 172 TYR A N 1
ATOM 1342 C CA . TYR A 1 172 ? 9.302 6.263 -23.464 1.00 95.75 172 TYR A CA 1
ATOM 1343 C C . TYR A 1 172 ? 10.169 5.030 -23.730 1.00 95.75 172 TYR A C 1
ATOM 1345 O O . TYR A 1 172 ? 9.683 3.907 -23.863 1.00 95.75 172 TYR A O 1
ATOM 1353 N N . VAL A 1 173 ? 11.480 5.253 -23.778 1.00 95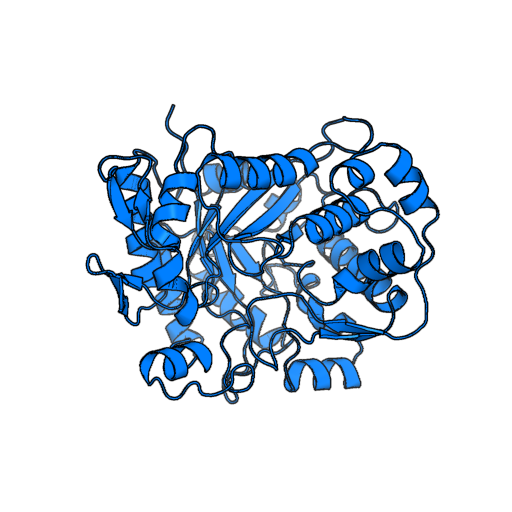.50 173 VAL A N 1
ATOM 1354 C CA . VAL A 1 173 ? 12.490 4.197 -23.839 1.00 95.50 173 VAL A CA 1
ATOM 1355 C C . VAL A 1 173 ? 13.295 4.273 -22.546 1.00 95.50 173 VAL A C 1
ATOM 1357 O O . VAL A 1 173 ? 13.973 5.285 -22.342 1.00 95.50 173 VAL A O 1
ATOM 1360 N N . PRO A 1 174 ? 13.234 3.261 -21.664 1.00 96.19 174 PRO A N 1
ATOM 1361 C CA . PRO A 1 174 ? 13.908 3.322 -20.376 1.00 96.19 174 PRO A CA 1
ATOM 1362 C C . PRO A 1 174 ? 15.427 3.259 -20.533 1.00 96.19 174 PRO A C 1
ATOM 1364 O O . PRO A 1 174 ? 15.956 2.519 -21.368 1.00 96.19 174 PRO A O 1
ATOM 1367 N N . SER A 1 175 ? 16.138 4.030 -19.713 1.00 96.50 175 SER A N 1
ATOM 1368 C CA . SER A 1 175 ? 17.603 4.008 -19.702 1.00 96.50 175 SER A CA 1
ATOM 1369 C C . SER A 1 175 ? 18.146 2.659 -19.217 1.00 96.50 175 SER A C 1
ATOM 1371 O O . SER A 1 175 ? 17.568 2.011 -18.344 1.00 96.50 175 SER A O 1
ATOM 1373 N N . ILE A 1 176 ? 19.278 2.241 -19.790 1.00 95.94 176 ILE A N 1
ATOM 1374 C CA . ILE A 1 176 ? 19.959 0.977 -19.453 1.00 95.94 176 ILE A CA 1
ATOM 1375 C C . ILE A 1 176 ? 21.042 1.138 -18.385 1.00 95.94 176 ILE A C 1
ATOM 1377 O O . ILE A 1 176 ? 21.577 0.143 -17.908 1.00 95.94 176 ILE A O 1
ATOM 1381 N N . THR A 1 177 ? 21.391 2.376 -18.046 1.00 92.44 177 THR A N 1
ATOM 1382 C CA . THR A 1 177 ? 22.421 2.673 -17.054 1.00 92.44 177 THR A CA 1
ATOM 1383 C C . THR A 1 177 ? 21.873 2.417 -15.663 1.00 92.44 177 THR A C 1
ATOM 1385 O O . THR A 1 177 ? 20.784 2.887 -15.330 1.00 92.44 177 THR A O 1
ATOM 1388 N N . ASP A 1 178 ? 22.638 1.689 -14.858 1.00 88.50 178 ASP A N 1
ATOM 1389 C CA . ASP A 1 178 ? 22.293 1.467 -13.464 1.00 88.50 178 ASP A CA 1
ATOM 1390 C C . ASP A 1 178 ? 22.305 2.781 -12.683 1.00 88.50 178 ASP A C 1
ATOM 1392 O O . ASP A 1 178 ? 23.200 3.618 -12.825 1.00 88.50 178 ASP A O 1
ATOM 1396 N N . SER A 1 179 ? 21.305 2.933 -11.825 1.00 84.06 179 SER A N 1
ATOM 1397 C CA . SER A 1 179 ? 21.191 4.032 -10.883 1.00 84.06 179 SER A CA 1
ATOM 1398 C C . SER A 1 179 ? 20.877 3.489 -9.500 1.00 84.06 179 SER A C 1
ATOM 1400 O O . SER A 1 179 ? 20.201 2.470 -9.347 1.00 84.06 179 SER A O 1
ATOM 1402 N N . VAL A 1 180 ? 21.374 4.174 -8.476 1.00 83.94 180 VAL A N 1
ATOM 1403 C CA . VAL A 1 180 ? 20.998 3.863 -7.102 1.00 83.94 180 VAL A CA 1
ATOM 1404 C C . VAL A 1 180 ? 19.640 4.488 -6.814 1.00 83.94 180 VAL A C 1
ATOM 1406 O O . VAL A 1 180 ? 19.470 5.696 -6.969 1.00 83.94 180 VAL A O 1
ATOM 1409 N N . MET A 1 181 ? 18.695 3.679 -6.335 1.00 82.50 181 MET A N 1
ATOM 1410 C CA . MET A 1 181 ? 17.392 4.172 -5.902 1.00 82.50 181 MET A CA 1
ATOM 1411 C C . MET A 1 181 ? 17.412 4.522 -4.416 1.00 82.50 181 MET A C 1
ATOM 1413 O O . MET A 1 181 ? 17.579 3.642 -3.564 1.00 82.50 181 MET A O 1
ATOM 1417 N N . ILE A 1 182 ? 17.195 5.802 -4.110 1.00 83.44 182 ILE A N 1
ATOM 1418 C CA . ILE A 1 182 ? 17.002 6.304 -2.748 1.00 83.44 182 ILE A CA 1
ATOM 1419 C C . ILE A 1 182 ? 15.636 6.972 -2.675 1.00 83.44 182 ILE A C 1
ATOM 1421 O O . ILE A 1 182 ? 15.342 7.900 -3.424 1.00 83.44 182 ILE A O 1
ATOM 1425 N N . LEU A 1 183 ? 14.799 6.499 -1.760 1.00 82.25 183 LEU A N 1
ATOM 1426 C CA . LEU A 1 183 ? 13.541 7.153 -1.451 1.00 82.25 183 LEU A CA 1
ATOM 1427 C C . LEU A 1 183 ? 13.745 8.305 -0.473 1.00 82.25 183 LEU A C 1
ATOM 1429 O O . LEU A 1 183 ? 14.265 8.121 0.626 1.00 82.25 183 LEU A O 1
ATOM 1433 N N . ASP A 1 184 ? 13.193 9.458 -0.829 1.00 83.62 184 ASP A N 1
ATOM 1434 C CA . ASP A 1 184 ? 12.830 10.517 0.105 1.00 83.62 184 ASP A CA 1
ATOM 1435 C C . ASP A 1 184 ? 11.709 10.014 1.035 1.00 83.62 184 ASP A C 1
ATOM 1437 O O . ASP A 1 184 ? 10.531 10.187 0.735 1.00 83.62 184 ASP A O 1
ATOM 1441 N N . VAL A 1 185 ? 12.045 9.321 2.123 1.00 80.50 185 VAL A N 1
ATOM 1442 C CA . VAL A 1 185 ? 11.100 8.873 3.163 1.00 80.50 185 VAL A CA 1
ATOM 1443 C C . VAL A 1 185 ? 11.656 9.171 4.547 1.00 80.50 185 VAL A C 1
ATOM 1445 O O . VAL A 1 185 ? 12.868 9.240 4.744 1.00 80.50 185 VAL A O 1
ATOM 1448 N N . HIS A 1 186 ? 10.770 9.307 5.529 1.00 79.75 186 HIS A N 1
ATOM 1449 C CA . HIS A 1 186 ? 11.150 9.320 6.932 1.00 79.75 186 HIS A CA 1
ATOM 1450 C C . HIS A 1 186 ? 11.618 7.912 7.312 1.00 79.75 186 HIS A C 1
ATOM 1452 O O . HIS A 1 186 ? 10.835 7.018 7.635 1.00 79.75 186 HIS A O 1
ATOM 1458 N N . SER A 1 187 ? 12.926 7.705 7.198 1.00 68.31 187 SER A N 1
ATOM 1459 C CA . SER A 1 187 ? 13.635 6.497 7.586 1.00 68.31 187 SER A CA 1
ATOM 1460 C C . SER A 1 187 ? 15.081 6.854 7.911 1.00 68.31 187 SER A C 1
ATOM 1462 O O . SER A 1 187 ? 15.649 7.801 7.379 1.00 68.31 187 SER A O 1
ATOM 1464 N N . THR A 1 188 ? 15.700 6.064 8.771 1.00 55.31 188 THR A N 1
ATOM 1465 C CA . THR A 1 188 ? 17.153 6.056 8.994 1.00 55.31 188 THR A CA 1
ATOM 1466 C C . THR A 1 188 ? 17.868 5.279 7.878 1.00 55.31 188 THR A C 1
ATOM 1468 O O . THR A 1 188 ? 17.215 4.644 7.043 1.00 55.31 188 THR A O 1
ATOM 1471 N N . ALA A 1 189 ? 19.207 5.316 7.896 1.00 56.25 189 ALA A N 1
ATOM 1472 C CA . ALA A 1 189 ? 20.145 4.980 6.815 1.00 56.25 189 ALA A CA 1
ATOM 1473 C C . ALA A 1 189 ? 19.914 3.684 5.998 1.00 56.25 189 ALA A C 1
ATOM 1475 O O . ALA A 1 189 ? 20.448 3.591 4.896 1.00 56.25 189 ALA A O 1
ATOM 1476 N N . GLY A 1 190 ? 19.151 2.696 6.484 1.00 61.97 190 GLY A N 1
ATOM 1477 C CA . GLY A 1 190 ? 18.870 1.454 5.746 1.00 61.97 190 GLY A CA 1
ATOM 1478 C C . GLY A 1 190 ? 17.547 1.426 4.970 1.00 61.97 190 GLY A C 1
ATOM 1479 O O . GLY A 1 190 ? 17.461 0.766 3.940 1.00 61.97 190 GLY A O 1
ATOM 1480 N N . GLY A 1 191 ? 16.513 2.140 5.425 1.00 65.56 191 GLY A N 1
ATOM 1481 C CA . GLY A 1 191 ? 15.149 1.975 4.895 1.00 65.56 191 GLY A CA 1
ATOM 1482 C C . GLY A 1 191 ? 14.792 2.832 3.673 1.00 65.56 191 GLY A C 1
ATOM 1483 O O . GLY A 1 191 ? 13.682 2.691 3.156 1.00 65.56 191 GLY A O 1
ATOM 1484 N N . THR A 1 192 ? 15.699 3.704 3.217 1.00 76.06 192 THR A N 1
ATOM 1485 C CA . THR A 1 192 ? 15.548 4.532 2.004 1.00 76.06 192 THR A CA 1
ATOM 1486 C C . THR A 1 192 ? 16.167 3.889 0.760 1.00 76.06 192 THR A C 1
ATOM 1488 O O . THR A 1 192 ? 15.800 4.250 -0.353 1.00 76.06 192 THR A O 1
ATOM 1491 N N . TYR A 1 193 ? 17.103 2.950 0.922 1.00 79.56 193 TYR A N 1
ATOM 1492 C CA . TYR A 1 193 ? 17.885 2.375 -0.171 1.00 79.56 193 TYR A CA 1
ATOM 1493 C C . TYR A 1 193 ? 17.165 1.187 -0.812 1.00 79.56 193 TYR A C 1
ATOM 1495 O O . TYR A 1 193 ? 16.854 0.217 -0.126 1.00 79.56 193 TYR A O 1
ATOM 1503 N N . TYR A 1 194 ? 16.961 1.219 -2.133 1.00 79.25 194 TYR A N 1
ATOM 1504 C CA . TYR A 1 194 ? 16.286 0.148 -2.884 1.00 79.25 194 TYR A CA 1
ATOM 1505 C C . TYR A 1 194 ? 17.189 -0.642 -3.826 1.00 79.25 194 TYR A C 1
ATOM 1507 O O . TYR A 1 194 ? 16.721 -1.544 -4.512 1.00 79.25 194 TYR A O 1
ATOM 1515 N N . GLY A 1 195 ? 18.499 -0.409 -3.773 1.00 79.31 195 GLY A N 1
ATOM 1516 C CA . GLY A 1 195 ? 19.461 -1.147 -4.588 1.00 79.31 195 GLY A CA 1
ATOM 1517 C C . GLY A 1 195 ? 19.995 -0.312 -5.734 1.00 79.31 195 GLY A C 1
ATOM 1518 O O . GLY A 1 195 ? 19.785 0.900 -5.788 1.00 79.31 195 GLY A O 1
ATOM 1519 N N . SER A 1 196 ? 20.719 -0.986 -6.620 1.00 85.50 196 SER A N 1
ATOM 1520 C CA . SER A 1 196 ? 21.224 -0.429 -7.868 1.00 85.50 196 SER A CA 1
ATOM 1521 C C . SER A 1 196 ? 20.718 -1.301 -9.002 1.00 85.50 196 SER A C 1
ATOM 1523 O O . SER A 1 196 ? 20.986 -2.500 -9.016 1.00 85.50 196 SER A O 1
ATOM 1525 N N . SER A 1 197 ? 19.982 -0.697 -9.923 1.00 88.88 197 SER A N 1
ATOM 1526 C CA . SER A 1 197 ? 19.466 -1.345 -11.128 1.00 88.88 197 SER A CA 1
ATOM 1527 C C . SER A 1 197 ? 19.239 -0.282 -12.197 1.00 88.88 197 SER A C 1
ATOM 1529 O O . SER A 1 197 ? 19.261 0.908 -11.894 1.00 88.88 197 SER A O 1
ATOM 1531 N N . SER A 1 198 ? 18.980 -0.670 -13.438 1.00 94.19 198 SER A N 1
ATOM 1532 C CA . SER A 1 198 ? 18.583 0.292 -14.466 1.00 94.19 198 SER A CA 1
ATOM 1533 C C . SER A 1 198 ? 17.068 0.543 -14.461 1.00 94.19 198 SER A C 1
ATOM 1535 O O . SER A 1 198 ? 16.294 -0.373 -14.151 1.00 94.19 198 SER A O 1
ATOM 1537 N N . PRO A 1 199 ? 16.604 1.736 -14.884 1.00 95.44 199 PRO A N 1
ATOM 1538 C CA . PRO A 1 199 ? 15.189 1.987 -15.164 1.00 95.44 199 PRO A CA 1
ATOM 1539 C C . PRO A 1 199 ? 14.577 0.941 -16.104 1.00 95.44 199 PRO A C 1
ATOM 1541 O O . PRO A 1 199 ? 13.424 0.551 -15.930 1.00 95.44 199 PRO A O 1
ATOM 1544 N N . ARG A 1 200 ? 15.361 0.421 -17.061 1.00 97.00 200 ARG A N 1
ATOM 1545 C CA . ARG A 1 200 ? 14.935 -0.670 -17.946 1.00 97.00 200 ARG A CA 1
ATOM 1546 C C . ARG A 1 200 ? 14.621 -1.954 -17.186 1.00 97.00 200 ARG A C 1
ATOM 1548 O O . ARG A 1 200 ? 13.570 -2.540 -17.430 1.00 97.00 200 ARG A O 1
ATOM 1555 N N . MET A 1 201 ? 15.495 -2.377 -16.274 1.00 96.06 201 MET A N 1
ATOM 1556 C CA . MET A 1 201 ? 15.258 -3.567 -15.452 1.00 96.06 201 MET A CA 1
ATOM 1557 C C . MET A 1 201 ? 13.976 -3.414 -14.626 1.00 96.06 201 MET A C 1
ATOM 1559 O O . MET A 1 201 ? 13.132 -4.306 -14.622 1.00 96.06 201 MET A O 1
ATOM 1563 N N . GLN A 1 202 ? 13.787 -2.258 -13.984 1.00 94.75 202 GLN A N 1
ATOM 1564 C CA . GLN A 1 202 ? 12.590 -1.997 -13.176 1.00 94.75 202 GLN A CA 1
ATOM 1565 C C . GLN A 1 202 ? 11.315 -1.939 -14.021 1.00 94.75 202 GLN A C 1
ATOM 1567 O O . GLN A 1 202 ? 10.287 -2.480 -13.622 1.00 94.75 202 GLN A O 1
ATOM 1572 N N . PHE A 1 203 ? 11.379 -1.361 -15.223 1.00 96.69 203 PHE A N 1
ATOM 1573 C CA . PHE A 1 203 ? 10.275 -1.397 -16.180 1.00 96.69 203 PHE A CA 1
ATOM 1574 C C . PHE A 1 203 ? 9.904 -2.836 -16.578 1.00 96.69 203 PHE A C 1
ATOM 1576 O O . PHE A 1 203 ? 8.725 -3.193 -16.588 1.00 96.69 203 PHE A O 1
ATOM 1583 N N . GLU A 1 204 ? 10.896 -3.677 -16.889 1.00 97.06 204 GLU A N 1
ATOM 1584 C CA . GLU A 1 204 ? 10.681 -5.075 -17.281 1.00 97.06 204 GLU A CA 1
ATOM 1585 C C . GLU A 1 204 ? 10.087 -5.906 -16.132 1.00 97.06 204 GLU A C 1
ATOM 1587 O O . GLU A 1 204 ? 9.104 -6.621 -16.348 1.00 97.06 204 GLU A O 1
ATOM 1592 N N . VAL A 1 205 ? 10.617 -5.759 -14.913 1.00 95.44 205 VAL A N 1
ATOM 1593 C CA . VAL A 1 205 ? 10.119 -6.437 -13.704 1.00 95.44 205 VAL A CA 1
ATOM 1594 C C . VAL A 1 205 ? 8.708 -5.977 -13.345 1.00 95.44 205 VAL A C 1
ATOM 1596 O O . VAL A 1 205 ? 7.844 -6.817 -13.086 1.00 95.44 205 VAL A O 1
ATOM 1599 N N . TYR A 1 206 ? 8.429 -4.671 -13.393 1.00 96.06 206 TYR A N 1
ATOM 1600 C CA . TYR A 1 206 ? 7.097 -4.154 -13.083 1.00 96.06 206 TYR A CA 1
ATOM 1601 C C . TYR A 1 206 ? 6.060 -4.648 -14.098 1.00 96.06 206 TYR A C 1
ATOM 1603 O O . TYR A 1 206 ? 5.000 -5.156 -13.722 1.00 96.06 206 TYR A O 1
ATOM 1611 N N . ARG A 1 207 ? 6.396 -4.611 -15.394 1.00 96.62 207 ARG A N 1
ATOM 1612 C CA . ARG A 1 207 ? 5.559 -5.204 -16.444 1.00 96.62 207 ARG A CA 1
ATOM 1613 C C . ARG A 1 207 ? 5.298 -6.687 -16.180 1.00 96.62 207 ARG A C 1
ATOM 1615 O O . ARG A 1 207 ? 4.154 -7.126 -16.265 1.00 96.62 207 ARG A O 1
ATOM 1622 N N . GLN A 1 208 ? 6.337 -7.452 -15.848 1.00 96.81 208 GLN A N 1
ATOM 1623 C CA . GLN A 1 208 ? 6.214 -8.878 -15.551 1.00 96.81 208 GLN A CA 1
ATOM 1624 C C . GLN A 1 208 ? 5.298 -9.136 -14.346 1.00 96.81 208 GLN A C 1
ATOM 1626 O O . GLN A 1 208 ? 4.488 -10.061 -14.400 1.00 96.81 208 GLN A O 1
ATOM 1631 N N . ALA A 1 209 ? 5.380 -8.319 -13.292 1.00 95.31 209 ALA A N 1
ATOM 1632 C CA . ALA A 1 209 ? 4.524 -8.440 -12.114 1.00 95.31 209 ALA A CA 1
ATOM 1633 C C . ALA A 1 209 ? 3.052 -8.195 -12.468 1.00 95.31 209 ALA A C 1
ATOM 1635 O O . ALA A 1 209 ? 2.189 -9.003 -12.124 1.00 95.31 209 ALA A O 1
ATOM 1636 N N . VAL A 1 210 ? 2.767 -7.128 -13.221 1.00 95.88 210 VAL A N 1
ATOM 1637 C CA . VAL A 1 210 ? 1.407 -6.815 -13.684 1.00 95.88 210 VAL A CA 1
ATOM 1638 C C . VAL A 1 210 ? 0.868 -7.925 -14.596 1.00 95.88 210 VAL A C 1
ATOM 1640 O O . VAL A 1 210 ? -0.246 -8.406 -14.385 1.00 95.88 210 VAL A O 1
ATOM 1643 N N . ASP A 1 211 ? 1.669 -8.407 -15.548 1.00 96.25 211 ASP A N 1
ATOM 1644 C CA . ASP A 1 211 ? 1.286 -9.511 -16.434 1.00 96.25 211 ASP A CA 1
ATOM 1645 C C . ASP A 1 211 ? 1.037 -10.822 -15.667 1.00 96.25 211 ASP A C 1
ATOM 1647 O O . ASP A 1 211 ? 0.143 -11.587 -16.036 1.00 96.25 211 ASP A O 1
ATOM 1651 N N . ALA A 1 212 ? 1.805 -11.105 -14.610 1.00 95.50 212 ALA A N 1
ATOM 1652 C CA . ALA A 1 212 ? 1.604 -12.286 -13.772 1.00 95.50 212 ALA A CA 1
ATOM 1653 C C . ALA A 1 212 ? 0.253 -12.227 -13.046 1.00 95.50 212 ALA A C 1
ATOM 1655 O O . ALA A 1 212 ? -0.524 -13.177 -13.131 1.00 95.50 212 ALA A O 1
ATOM 1656 N N . ARG A 1 213 ? -0.075 -11.092 -12.415 1.00 93.88 213 ARG A N 1
ATOM 1657 C CA . ARG A 1 213 ? -1.368 -10.889 -11.737 1.00 93.88 213 ARG A CA 1
ATOM 1658 C C . ARG A 1 213 ? -2.550 -11.014 -12.692 1.00 93.88 213 ARG A C 1
ATOM 1660 O O . ARG A 1 213 ? -3.507 -11.721 -12.379 1.00 93.88 213 ARG A O 1
ATOM 1667 N N . ARG A 1 214 ? -2.439 -10.432 -13.891 1.00 92.81 214 ARG A N 1
ATOM 1668 C CA . ARG A 1 214 ? -3.454 -10.547 -14.948 1.00 92.81 214 ARG A CA 1
ATOM 1669 C C . ARG A 1 214 ? -3.729 -11.997 -15.335 1.00 92.81 214 ARG A C 1
ATOM 1671 O O . ARG A 1 214 ? -4.888 -12.388 -15.432 1.00 92.81 214 ARG A O 1
ATOM 1678 N N . ARG A 1 215 ? -2.684 -12.814 -15.523 1.00 93.38 215 ARG A N 1
ATOM 1679 C CA . ARG A 1 215 ? -2.833 -14.251 -15.843 1.00 93.38 215 ARG A CA 1
ATOM 1680 C C . ARG A 1 215 ? -3.511 -15.042 -14.730 1.00 93.38 215 ARG A C 1
ATOM 1682 O O . ARG A 1 215 ? -4.126 -16.063 -15.009 1.00 93.38 215 ARG A O 1
ATOM 1689 N N . LEU A 1 216 ? -3.383 -14.578 -13.492 1.00 92.50 216 LEU A N 1
ATOM 1690 C CA . LEU A 1 216 ? -4.052 -15.162 -12.336 1.00 92.50 216 LEU A CA 1
ATOM 1691 C C . LEU A 1 216 ? -5.471 -14.618 -12.136 1.00 92.50 216 LEU A C 1
ATOM 1693 O O . LEU A 1 216 ? -6.160 -15.091 -11.242 1.00 92.50 216 LEU A O 1
ATOM 1697 N N . HIS A 1 217 ? -5.903 -13.630 -12.927 1.00 90.75 217 HIS A N 1
ATOM 1698 C CA . HIS A 1 217 ? -7.140 -12.877 -12.708 1.00 90.75 217 HIS A CA 1
ATOM 1699 C C . HIS A 1 217 ? -7.240 -12.288 -11.294 1.00 90.75 217 HIS A C 1
ATOM 1701 O O . HIS A 1 217 ? -8.330 -12.184 -10.733 1.00 90.75 217 HIS A O 1
ATOM 1707 N N . LEU A 1 218 ? -6.104 -11.909 -10.704 1.00 91.56 218 LEU A N 1
ATOM 1708 C CA . LEU A 1 218 ? -6.046 -11.317 -9.373 1.00 91.56 218 LEU A CA 1
ATOM 1709 C C . LEU A 1 218 ? -5.747 -9.822 -9.451 1.00 91.56 218 LEU A C 1
ATOM 1711 O O . LEU A 1 218 ? -5.147 -9.335 -10.408 1.00 91.56 218 LEU A O 1
ATOM 1715 N N . LEU A 1 219 ? -6.170 -9.103 -8.416 1.00 90.50 219 LEU A N 1
ATOM 1716 C CA . LEU A 1 219 ? -6.173 -7.648 -8.399 1.00 90.50 219 LEU A CA 1
ATOM 1717 C C . LEU A 1 219 ? -4.781 -7.065 -8.122 1.00 90.50 219 LEU A C 1
ATOM 1719 O O . LEU A 1 219 ? -3.865 -7.749 -7.634 1.00 90.50 219 LEU A O 1
ATOM 1723 N N . HIS A 1 220 ? -4.645 -5.781 -8.455 1.00 92.75 220 HIS A N 1
ATOM 1724 C CA . HIS A 1 220 ? -3.424 -4.999 -8.299 1.00 92.75 220 HIS A CA 1
ATOM 1725 C C . HIS A 1 220 ? -3.527 -4.051 -7.111 1.00 92.75 220 HIS A C 1
ATOM 1727 O O . HIS A 1 220 ? -4.585 -3.472 -6.856 1.00 92.75 220 HIS A O 1
ATOM 1733 N N . GLU A 1 221 ? -2.400 -3.834 -6.443 1.00 95.62 221 GLU A N 1
ATOM 1734 C CA . GLU A 1 221 ? -2.250 -2.785 -5.446 1.00 95.62 221 GLU A CA 1
ATOM 1735 C C . GLU A 1 221 ? -0.983 -1.973 -5.717 1.00 95.62 221 GLU A C 1
ATOM 1737 O O . GLU A 1 221 ? 0.054 -2.513 -6.109 1.00 95.62 221 GLU A O 1
ATOM 1742 N N . VAL A 1 222 ? -1.069 -0.667 -5.481 1.00 96.94 222 VAL A N 1
ATOM 1743 C CA . VAL A 1 222 ? 0.074 0.247 -5.463 1.00 96.94 222 VAL A CA 1
ATOM 1744 C C . VAL A 1 222 ? 0.086 1.043 -4.166 1.00 96.94 222 VAL A C 1
ATOM 1746 O O . VAL A 1 222 ? -0.967 1.403 -3.644 1.00 96.94 222 VAL A O 1
ATOM 1749 N N . GLU A 1 223 ? 1.275 1.351 -3.663 1.00 94.12 223 GLU A N 1
ATOM 1750 C CA . GLU A 1 223 ? 1.468 2.236 -2.521 1.00 94.12 223 GLU A CA 1
ATOM 1751 C C . GLU A 1 223 ? 1.973 3.604 -2.978 1.00 94.12 223 GLU A C 1
ATOM 1753 O O . GLU A 1 223 ? 2.894 3.745 -3.791 1.00 94.12 223 GLU A O 1
ATOM 1758 N N . TRP A 1 224 ? 1.339 4.638 -2.440 1.00 96.06 224 TRP A N 1
ATOM 1759 C CA . TRP A 1 224 ? 1.736 6.022 -2.600 1.00 96.06 224 TRP A CA 1
ATOM 1760 C C . TRP A 1 224 ? 2.404 6.482 -1.314 1.00 96.06 224 TRP A C 1
ATOM 1762 O O . TRP A 1 224 ? 1.786 6.552 -0.253 1.00 96.06 224 TRP A O 1
ATOM 1772 N N . ILE A 1 225 ? 3.688 6.802 -1.439 1.00 92.00 225 ILE A N 1
ATOM 1773 C CA . ILE A 1 225 ? 4.555 7.242 -0.337 1.00 92.00 225 ILE A CA 1
ATOM 1774 C C . ILE A 1 225 ? 5.222 8.593 -0.623 1.00 92.00 225 ILE A C 1
ATOM 1776 O O . ILE A 1 225 ? 5.811 9.189 0.275 1.00 92.00 225 ILE A O 1
ATOM 1780 N N . GLN A 1 226 ? 5.139 9.073 -1.867 1.00 93.19 226 GLN A N 1
ATOM 1781 C CA . GLN A 1 226 ? 5.595 10.383 -2.344 1.00 93.19 226 GLN A CA 1
ATOM 1782 C C . GLN A 1 226 ? 4.577 10.866 -3.378 1.00 93.19 226 GLN A C 1
ATOM 1784 O O . GLN A 1 226 ? 4.534 10.282 -4.458 1.00 93.19 226 GLN A O 1
ATOM 1789 N N . LEU A 1 227 ? 3.739 11.854 -3.057 1.00 94.12 227 LEU A N 1
ATOM 1790 C CA . LEU A 1 227 ? 2.491 12.137 -3.778 1.00 94.12 227 LEU A CA 1
ATOM 1791 C C . LEU A 1 227 ? 2.694 12.253 -5.298 1.00 94.12 227 LEU A C 1
ATOM 1793 O O . LEU A 1 227 ? 2.178 11.418 -6.040 1.00 94.12 227 LEU A O 1
ATOM 1797 N N . ASP A 1 228 ? 3.523 13.199 -5.741 1.00 94.25 228 ASP A N 1
ATOM 1798 C CA . ASP A 1 228 ? 3.729 13.501 -7.166 1.00 94.25 228 ASP A CA 1
ATOM 1799 C C . ASP A 1 228 ? 4.321 12.311 -7.923 1.00 94.25 228 ASP A C 1
ATOM 1801 O O . ASP A 1 228 ? 3.762 11.848 -8.913 1.00 94.25 228 ASP A O 1
ATOM 1805 N N . ARG A 1 229 ? 5.418 11.738 -7.413 1.00 94.50 229 ARG A N 1
ATOM 1806 C CA . ARG A 1 229 ? 6.082 10.593 -8.052 1.00 94.50 229 ARG A CA 1
ATOM 1807 C C . ARG A 1 229 ? 5.198 9.352 -8.071 1.00 94.50 229 ARG A C 1
ATOM 1809 O O . ARG A 1 229 ? 5.260 8.580 -9.023 1.00 94.50 229 ARG A O 1
ATOM 1816 N N . SER A 1 230 ? 4.404 9.130 -7.022 1.00 96.69 230 SER A N 1
ATOM 1817 C CA . SER A 1 230 ? 3.514 7.965 -6.942 1.00 96.69 230 SER A CA 1
ATOM 1818 C C . SER A 1 230 ? 2.366 8.114 -7.928 1.00 96.69 230 SER A C 1
ATOM 1820 O O . SER A 1 230 ? 2.065 7.161 -8.644 1.00 96.69 230 SER A O 1
ATOM 1822 N N . CYS A 1 231 ? 1.801 9.322 -8.027 1.00 97.50 231 CYS A N 1
ATOM 1823 C CA . CYS A 1 231 ? 0.827 9.679 -9.050 1.00 97.50 231 CYS A CA 1
ATOM 1824 C C . CYS A 1 231 ? 1.408 9.486 -10.454 1.00 97.50 231 CYS A C 1
ATOM 1826 O O . CYS A 1 231 ? 0.829 8.751 -11.251 1.00 97.50 231 CYS A O 1
ATOM 1828 N N . ALA A 1 232 ? 2.590 10.044 -10.726 1.00 97.38 232 ALA A N 1
ATOM 1829 C CA . ALA A 1 232 ? 3.281 9.925 -12.004 1.00 97.38 232 ALA A CA 1
ATOM 1830 C C . ALA A 1 232 ? 3.544 8.462 -12.395 1.00 97.38 232 ALA A C 1
ATOM 1832 O O . ALA A 1 232 ? 3.253 8.069 -13.524 1.00 97.38 232 ALA A O 1
ATOM 1833 N N . LEU A 1 233 ? 4.042 7.632 -11.470 1.00 97.69 233 LEU A N 1
ATOM 1834 C CA . LEU A 1 233 ? 4.318 6.217 -11.737 1.00 97.69 233 LEU A CA 1
ATOM 1835 C C . LEU A 1 233 ? 3.033 5.421 -11.958 1.00 97.69 233 LEU A C 1
ATOM 1837 O O . LEU A 1 233 ? 2.970 4.597 -12.870 1.00 97.69 233 LEU A O 1
ATOM 1841 N N . THR A 1 234 ? 1.999 5.675 -11.154 1.00 98.06 234 THR A N 1
ATOM 1842 C CA . THR A 1 234 ? 0.704 5.022 -11.331 1.00 98.06 234 THR A CA 1
ATOM 1843 C C . THR A 1 234 ? 0.094 5.420 -12.671 1.00 98.06 234 THR A C 1
ATOM 1845 O O . THR A 1 234 ? -0.261 4.526 -13.431 1.00 98.06 234 THR A O 1
ATOM 1848 N N . ARG A 1 235 ? 0.075 6.716 -13.023 1.00 97.50 235 ARG A N 1
ATOM 1849 C CA . ARG A 1 235 ? -0.370 7.223 -14.334 1.00 97.50 235 ARG A CA 1
ATOM 1850 C C . ARG A 1 235 ? 0.402 6.583 -15.479 1.00 97.50 235 ARG A C 1
ATOM 1852 O O . ARG A 1 235 ? -0.205 6.012 -16.384 1.00 97.50 235 ARG A O 1
ATOM 1859 N N . PHE A 1 236 ? 1.730 6.592 -15.396 1.00 97.81 236 PHE A N 1
ATOM 1860 C CA . PHE A 1 236 ? 2.601 5.918 -16.351 1.00 97.81 236 PHE A CA 1
ATOM 1861 C C . PHE A 1 236 ? 2.187 4.452 -16.528 1.00 97.81 236 PHE A C 1
ATOM 1863 O O . PHE A 1 236 ? 1.902 4.019 -17.640 1.00 97.81 236 PHE A O 1
ATOM 1870 N N . ALA A 1 237 ? 2.077 3.690 -15.440 1.00 97.56 237 ALA A N 1
ATOM 1871 C CA . ALA A 1 237 ? 1.765 2.265 -15.483 1.00 97.56 237 ALA A CA 1
ATOM 1872 C C . ALA A 1 237 ? 0.344 1.968 -15.995 1.00 97.56 237 ALA A C 1
ATOM 1874 O O . ALA A 1 237 ? 0.133 0.973 -16.695 1.00 97.56 237 ALA A O 1
ATOM 1875 N N . THR A 1 238 ? -0.632 2.819 -15.667 1.00 97.12 238 THR A N 1
ATOM 1876 C CA . THR A 1 238 ? -2.029 2.672 -16.097 1.00 97.12 238 THR A CA 1
ATOM 1877 C C . THR A 1 238 ? -2.234 2.926 -17.585 1.00 97.12 238 THR A C 1
ATOM 1879 O O . THR A 1 238 ? -3.130 2.315 -18.171 1.00 97.12 238 THR A O 1
ATOM 1882 N N . GLU A 1 239 ? -1.419 3.803 -18.173 1.00 96.06 239 GLU A N 1
ATOM 1883 C CA . GLU A 1 239 ? -1.537 4.292 -19.553 1.00 96.06 239 GLU A CA 1
ATOM 1884 C C . GLU A 1 239 ? -0.536 3.617 -20.504 1.00 96.06 239 GLU A C 1
ATOM 1886 O O . GLU A 1 239 ? -0.762 3.535 -21.713 1.00 96.06 239 GLU A O 1
ATOM 1891 N N . HIS A 1 240 ? 0.579 3.096 -19.979 1.00 97.00 240 HIS A N 1
ATOM 1892 C CA . HIS A 1 240 ? 1.609 2.475 -20.801 1.00 97.00 240 HIS A CA 1
ATOM 1893 C C . HIS A 1 240 ? 1.078 1.193 -21.468 1.00 97.00 240 HIS A C 1
ATOM 1895 O O . HIS A 1 240 ? 0.666 0.260 -20.765 1.00 97.00 240 HIS A O 1
ATOM 1901 N N . PRO A 1 241 ? 1.157 1.067 -22.810 1.00 94.50 241 PRO A N 1
ATOM 1902 C CA . PRO A 1 241 ? 0.493 -0.003 -23.563 1.00 94.50 241 PRO A CA 1
ATOM 1903 C C . PRO A 1 241 ? 0.995 -1.409 -23.217 1.00 94.50 241 PRO A C 1
ATOM 1905 O O . PRO A 1 241 ? 0.270 -2.385 -23.399 1.00 94.50 241 PRO A O 1
ATOM 1908 N N . LEU A 1 242 ? 2.226 -1.515 -22.711 1.00 95.69 242 LEU A N 1
ATOM 1909 C CA . LEU A 1 242 ? 2.815 -2.785 -22.284 1.00 95.69 242 LEU A CA 1
ATOM 1910 C C . LEU A 1 242 ? 2.544 -3.146 -20.819 1.00 95.69 242 LEU A C 1
ATOM 1912 O O . LEU A 1 242 ? 2.620 -4.324 -20.500 1.00 95.69 242 LEU A O 1
ATOM 1916 N N . ILE A 1 243 ? 2.266 -2.176 -19.937 1.00 96.25 243 ILE A N 1
ATOM 1917 C CA . ILE A 1 243 ? 2.049 -2.449 -18.505 1.00 96.25 243 ILE A CA 1
ATOM 1918 C C . ILE A 1 243 ? 0.554 -2.628 -18.257 1.00 96.25 243 ILE A C 1
ATOM 1920 O O . ILE A 1 243 ? 0.122 -3.705 -17.850 1.00 96.25 243 ILE A O 1
ATOM 1924 N N . ARG A 1 244 ? -0.249 -1.604 -18.580 1.00 94.62 244 ARG A N 1
ATOM 1925 C CA . ARG A 1 244 ? -1.710 -1.601 -18.413 1.00 94.62 244 ARG A CA 1
ATOM 1926 C C . ARG A 1 244 ? -2.133 -1.985 -16.989 1.00 94.62 244 ARG A C 1
ATOM 1928 O O . ARG A 1 244 ? -2.952 -2.886 -16.792 1.00 94.62 244 ARG A O 1
ATOM 1935 N N . LEU A 1 245 ? -1.557 -1.322 -15.988 1.00 96.25 245 LEU A N 1
ATOM 1936 C CA . LEU A 1 245 ? -1.905 -1.529 -14.581 1.00 96.25 245 LEU A CA 1
ATOM 1937 C C . LEU A 1 245 ? -3.413 -1.319 -14.356 1.00 96.25 245 LEU A C 1
ATOM 1939 O O . LEU A 1 245 ? -3.980 -0.319 -14.801 1.00 96.25 245 LEU A O 1
ATOM 1943 N N . GLY A 1 246 ? -4.065 -2.255 -13.663 1.00 92.56 246 GLY A N 1
ATOM 1944 C CA . GLY A 1 246 ? -5.502 -2.171 -13.383 1.00 92.56 246 GLY A CA 1
ATOM 1945 C C . GLY A 1 246 ? -6.399 -2.407 -14.604 1.00 92.56 246 GLY A C 1
ATOM 1946 O O . GLY A 1 246 ? -7.577 -2.063 -14.560 1.00 92.56 246 GLY A O 1
ATOM 1947 N N . SER A 1 247 ? -5.870 -2.979 -15.695 1.00 90.19 247 SER A N 1
ATOM 1948 C CA . SER A 1 247 ? -6.671 -3.305 -16.892 1.00 90.19 247 SER A CA 1
ATOM 1949 C C . SER A 1 247 ? -7.721 -4.393 -16.666 1.00 90.19 247 SER A C 1
ATOM 1951 O O . SER A 1 247 ? -8.648 -4.508 -17.462 1.00 90.19 247 SER A O 1
ATOM 1953 N N . GLU A 1 248 ? -7.644 -5.092 -15.536 1.00 84.50 248 GLU A N 1
ATOM 1954 C CA . GLU A 1 248 ? -8.638 -6.069 -15.079 1.00 84.50 248 GLU A CA 1
ATOM 1955 C C . GLU A 1 248 ? -9.905 -5.392 -14.520 1.00 84.50 248 GLU A C 1
ATOM 1957 O O . GLU A 1 248 ? -10.835 -6.062 -14.075 1.00 84.50 248 GLU A O 1
ATOM 1962 N N . GLY A 1 249 ? -9.958 -4.056 -14.560 1.00 86.31 249 GLY A N 1
ATOM 1963 C CA . GLY A 1 249 ? -11.116 -3.247 -14.191 1.00 86.31 249 GLY A CA 1
ATOM 1964 C C . GLY A 1 249 ? -11.079 -2.715 -12.760 1.00 86.31 249 GLY A C 1
ATOM 1965 O O . GLY A 1 249 ? -11.944 -1.913 -12.406 1.00 86.31 249 GLY A O 1
ATOM 1966 N N . GLN A 1 250 ? -10.084 -3.095 -11.952 1.00 92.38 250 GLN A N 1
ATOM 1967 C CA . GLN A 1 250 ? -9.894 -2.573 -10.599 1.00 92.38 250 GLN A CA 1
ATOM 1968 C C . GLN A 1 250 ? -8.409 -2.380 -10.245 1.00 92.38 250 GLN A C 1
ATOM 1970 O O . GLN A 1 250 ? -7.540 -3.141 -10.680 1.00 92.38 250 GLN A O 1
ATOM 1975 N N . LEU A 1 251 ? -8.136 -1.336 -9.458 1.00 96.25 251 LEU A N 1
ATOM 1976 C CA . LEU A 1 251 ? -6.844 -1.034 -8.845 1.00 96.25 251 LEU A CA 1
ATOM 1977 C C . LEU A 1 251 ? -7.051 -0.558 -7.398 1.00 96.25 251 LEU A C 1
ATOM 1979 O O . LEU A 1 251 ? -7.846 0.351 -7.167 1.00 96.25 251 LEU A O 1
ATOM 1983 N N . ASN A 1 252 ? -6.320 -1.122 -6.434 1.00 97.56 252 ASN A N 1
ATOM 1984 C CA . ASN A 1 252 ? -6.234 -0.550 -5.089 1.00 97.56 252 ASN A CA 1
ATOM 1985 C C . ASN A 1 252 ? -5.056 0.430 -5.002 1.00 97.56 252 ASN A C 1
ATOM 1987 O O . ASN A 1 252 ? -3.940 0.085 -5.395 1.00 97.56 252 ASN A O 1
ATOM 1991 N N . ILE A 1 253 ? -5.290 1.630 -4.472 1.00 98.44 253 ILE A N 1
ATOM 1992 C CA . ILE A 1 253 ? -4.239 2.609 -4.176 1.00 98.44 253 ILE A CA 1
ATOM 1993 C C . ILE A 1 253 ? -4.199 2.832 -2.669 1.00 98.44 253 ILE A C 1
ATOM 1995 O O . ILE A 1 253 ? -5.176 3.290 -2.079 1.00 98.44 253 ILE A O 1
ATOM 1999 N N . THR A 1 254 ? -3.053 2.542 -2.061 1.00 97.75 254 THR A N 1
ATOM 2000 C CA . THR A 1 254 ? -2.817 2.736 -0.631 1.00 97.75 254 THR A CA 1
ATOM 2001 C C . THR A 1 254 ? -1.999 4.004 -0.395 1.00 97.75 254 THR A C 1
ATOM 2003 O O . THR A 1 254 ? -0.838 4.075 -0.787 1.00 97.75 254 THR A O 1
ATOM 2006 N N . LEU A 1 255 ? -2.585 5.012 0.253 1.00 98.12 255 LEU A N 1
ATOM 2007 C CA . LEU A 1 255 ? -1.920 6.261 0.638 1.00 98.12 255 LEU A CA 1
ATOM 2008 C C . LEU A 1 255 ? -1.307 6.126 2.040 1.00 98.12 255 LEU A C 1
ATOM 2010 O O . LEU A 1 255 ? -2.032 5.934 3.018 1.00 98.12 255 LEU A O 1
ATOM 2014 N N . LEU A 1 256 ? 0.016 6.268 2.153 1.00 95.75 256 LEU A N 1
ATOM 2015 C CA . LEU A 1 256 ? 0.742 6.168 3.425 1.00 95.75 256 LEU A CA 1
ATOM 2016 C C . LEU A 1 256 ? 1.196 7.539 3.921 1.00 95.75 256 LEU A C 1
ATOM 2018 O O . LEU A 1 256 ? 2.333 7.976 3.715 1.00 95.75 256 LEU A O 1
ATOM 2022 N N . PHE A 1 257 ? 0.278 8.220 4.599 1.00 97.25 257 PHE A N 1
ATOM 2023 C CA . PHE A 1 257 ? 0.462 9.579 5.093 1.00 97.25 257 PHE A CA 1
ATOM 2024 C C . PHE A 1 257 ? 1.552 9.658 6.160 1.00 97.25 257 PHE A C 1
ATOM 2026 O O . PHE A 1 257 ? 1.567 8.889 7.122 1.00 97.25 257 PHE A O 1
ATOM 2033 N N . GLY A 1 258 ? 2.469 10.612 6.004 1.00 93.69 258 GLY A N 1
ATOM 2034 C CA . GLY A 1 258 ? 3.585 10.803 6.929 1.00 93.69 258 GLY A CA 1
ATOM 2035 C C . GLY A 1 258 ? 4.746 9.834 6.712 1.00 93.69 258 GLY A C 1
ATOM 2036 O O . GLY A 1 258 ? 5.695 9.850 7.494 1.00 93.69 258 GLY A O 1
ATOM 2037 N N . SER A 1 259 ? 4.720 9.024 5.644 1.00 87.81 259 SER A N 1
ATOM 2038 C CA . SER A 1 259 ? 5.882 8.215 5.256 1.00 87.81 259 SER A CA 1
ATOM 2039 C C . SER A 1 259 ? 7.022 9.069 4.697 1.00 87.81 259 SER A C 1
ATOM 2041 O O . SER A 1 259 ? 8.171 8.628 4.723 1.00 87.81 259 SER A O 1
ATOM 2043 N N . SER A 1 260 ? 6.745 10.259 4.160 1.00 90.06 260 SER A N 1
ATOM 2044 C CA . SER A 1 260 ? 7.754 11.178 3.628 1.00 90.06 260 SER A CA 1
ATOM 2045 C C . SER A 1 260 ? 7.300 12.630 3.708 1.00 90.06 260 SER A C 1
ATOM 2047 O O . SER A 1 260 ? 6.116 12.909 3.846 1.00 90.06 260 SER A O 1
ATOM 2049 N N . TRP A 1 261 ? 8.228 13.564 3.511 1.00 89.81 261 TRP A N 1
ATOM 2050 C CA . TRP A 1 261 ? 7.889 14.975 3.319 1.00 89.81 261 TRP A CA 1
ATOM 2051 C C . TRP A 1 261 ? 7.214 15.246 1.961 1.00 89.81 261 TRP A C 1
ATOM 2053 O O . TRP A 1 261 ? 6.577 16.279 1.797 1.00 89.81 261 TRP A O 1
ATOM 2063 N N . ARG A 1 262 ? 7.318 14.317 0.995 1.00 91.56 262 ARG A N 1
ATOM 2064 C CA . ARG A 1 262 ? 6.614 14.364 -0.302 1.00 91.56 262 ARG A CA 1
ATOM 2065 C C . ARG A 1 262 ? 5.192 13.791 -0.233 1.00 91.56 262 ARG A C 1
ATOM 2067 O O . ARG A 1 262 ? 4.440 13.913 -1.191 1.00 91.56 262 ARG A O 1
ATOM 2074 N N . LEU A 1 263 ? 4.830 13.124 0.860 1.00 94.62 263 LEU A N 1
ATOM 2075 C CA . LEU A 1 263 ? 3.464 12.753 1.231 1.00 94.62 263 LEU A CA 1
ATOM 2076 C C . LEU A 1 263 ? 3.338 12.923 2.754 1.00 94.62 263 LEU A C 1
ATOM 2078 O O . LEU A 1 263 ? 3.365 11.932 3.499 1.00 94.62 263 LEU A O 1
ATOM 2082 N N . PRO A 1 264 ? 3.294 14.179 3.231 1.00 95.25 264 PRO A N 1
ATOM 2083 C CA . PRO A 1 264 ? 3.283 14.465 4.657 1.00 95.25 264 PRO A CA 1
ATOM 2084 C C . PRO A 1 264 ? 2.002 13.937 5.301 1.00 95.25 264 PRO A C 1
ATOM 2086 O O . PRO A 1 264 ? 1.023 13.614 4.625 1.00 95.25 264 PRO A O 1
ATOM 2089 N N . PHE A 1 265 ? 2.002 13.839 6.628 1.00 96.75 265 PHE A N 1
ATOM 2090 C CA . PHE A 1 265 ? 0.751 13.613 7.340 1.00 96.75 265 PHE A CA 1
ATOM 2091 C C . PHE A 1 265 ? -0.141 14.859 7.171 1.00 96.75 265 PHE A C 1
ATOM 2093 O O . PHE A 1 265 ? 0.376 15.966 7.326 1.00 96.75 265 PHE A O 1
ATOM 2100 N N . PRO A 1 266 ? -1.434 14.718 6.822 1.00 96.75 266 PRO A N 1
ATOM 2101 C CA . PRO A 1 266 ? -2.282 15.859 6.494 1.00 96.75 266 PRO A CA 1
ATOM 2102 C C . PRO A 1 266 ? -2.503 16.748 7.724 1.00 96.75 266 PRO A C 1
ATOM 2104 O O . PRO A 1 266 ? -2.805 16.258 8.817 1.00 96.75 266 PRO A O 1
ATOM 2107 N N . GLU A 1 267 ? -2.363 18.063 7.551 1.00 94.94 267 GLU A N 1
ATOM 2108 C CA . GLU A 1 267 ? -2.612 19.027 8.628 1.00 94.94 267 GLU A CA 1
ATOM 2109 C C . GLU A 1 267 ? -4.111 19.194 8.877 1.00 94.94 267 GLU A C 1
ATOM 2111 O O . GLU A 1 267 ? -4.518 19.302 10.033 1.00 94.94 267 GLU A O 1
ATOM 2116 N N . SER A 1 268 ? -4.913 19.121 7.811 1.00 96.50 268 SER A N 1
ATOM 2117 C CA . SER A 1 268 ? -6.370 19.244 7.835 1.00 96.50 268 SER A CA 1
ATOM 2118 C C . SER A 1 268 ? -7.084 18.166 7.010 1.00 96.50 268 SER A C 1
ATOM 2120 O O . SER A 1 268 ? -6.492 17.519 6.136 1.00 96.50 268 SER A O 1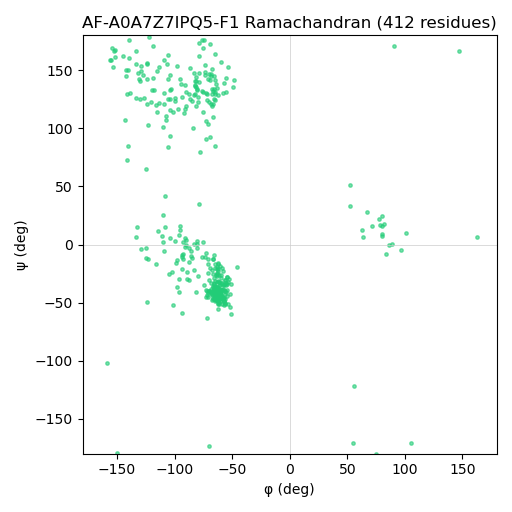
ATOM 2122 N N . TYR A 1 269 ? -8.400 18.036 7.202 1.00 97.94 269 TYR A N 1
ATOM 2123 C CA . TYR A 1 269 ? -9.243 17.191 6.349 1.00 97.94 269 TYR A CA 1
ATOM 2124 C C . TYR A 1 269 ? -9.181 17.568 4.866 1.00 97.94 269 TYR A C 1
ATOM 2126 O O . TYR A 1 269 ? -9.218 16.699 3.995 1.00 97.94 269 TYR A O 1
ATOM 2134 N N . ALA A 1 270 ? -9.049 18.861 4.560 1.00 97.94 270 ALA A N 1
ATOM 2135 C CA . ALA A 1 270 ? -8.942 19.329 3.185 1.00 97.94 270 ALA A CA 1
ATOM 2136 C C . ALA A 1 270 ? -7.663 18.808 2.513 1.00 97.94 270 ALA A C 1
ATOM 2138 O O . ALA A 1 270 ? -7.702 18.423 1.346 1.00 97.94 270 ALA A O 1
ATOM 2139 N N . ASP A 1 271 ? -6.540 18.755 3.232 1.00 97.56 271 ASP A N 1
ATOM 2140 C CA . ASP A 1 271 ? -5.274 18.228 2.702 1.00 97.56 271 ASP A CA 1
ATOM 2141 C C . ASP A 1 271 ? -5.368 16.726 2.441 1.00 97.56 271 ASP A C 1
ATOM 2143 O O . ASP A 1 271 ? -4.973 16.247 1.376 1.00 97.56 271 ASP A O 1
ATOM 2147 N N . PHE A 1 272 ? -5.969 16.002 3.388 1.00 98.50 272 PHE A N 1
ATOM 2148 C CA . PHE A 1 272 ? -6.285 14.586 3.248 1.00 98.50 272 PHE A CA 1
ATOM 2149 C C . PHE A 1 272 ? -7.159 14.326 2.011 1.00 98.50 272 PHE A C 1
ATOM 2151 O O . PHE A 1 272 ? -6.800 13.513 1.156 1.00 98.50 272 PHE A O 1
ATOM 2158 N N . ARG A 1 273 ? -8.265 15.069 1.866 1.00 98.31 273 ARG A N 1
ATOM 2159 C CA . ARG A 1 273 ? -9.187 14.949 0.728 1.00 98.31 273 ARG A CA 1
ATOM 2160 C C . ARG A 1 273 ? -8.503 15.232 -0.597 1.00 98.31 273 ARG A C 1
ATOM 2162 O O . ARG A 1 273 ? -8.744 14.498 -1.545 1.00 98.31 273 ARG A O 1
ATOM 2169 N N . ARG A 1 274 ? -7.621 16.234 -0.685 1.00 98.06 274 ARG A N 1
ATOM 2170 C CA . ARG A 1 274 ? -6.884 16.516 -1.930 1.00 98.06 274 ARG A CA 1
ATOM 2171 C C . ARG A 1 274 ? -6.061 15.311 -2.390 1.00 98.06 274 ARG A C 1
ATOM 2173 O O . ARG A 1 274 ? -6.126 14.956 -3.564 1.00 98.06 274 ARG A O 1
ATOM 2180 N N . ALA A 1 275 ? -5.343 14.654 -1.478 1.00 98.31 275 ALA A N 1
ATOM 2181 C CA . ALA A 1 275 ? -4.569 13.456 -1.807 1.00 98.31 275 ALA A CA 1
ATOM 2182 C C . ALA A 1 275 ? -5.467 12.267 -2.198 1.00 98.31 275 ALA A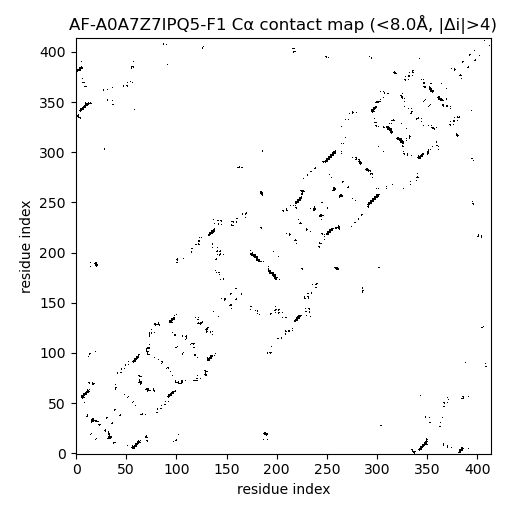 C 1
ATOM 2184 O O . ALA A 1 275 ? -5.171 11.573 -3.173 1.00 98.31 275 ALA A O 1
ATOM 2185 N N . VAL A 1 276 ? -6.587 12.060 -1.492 1.00 98.69 276 VAL A N 1
ATOM 2186 C CA . VAL A 1 276 ? -7.555 10.999 -1.818 1.00 98.69 276 VAL A CA 1
ATOM 2187 C C . VAL A 1 276 ? -8.218 11.236 -3.176 1.00 98.69 276 VAL A C 1
ATOM 2189 O O . VAL A 1 276 ? -8.210 10.336 -4.013 1.00 98.69 276 VAL A O 1
ATOM 2192 N N . CYS A 1 277 ? -8.714 12.445 -3.446 1.00 98.25 277 CYS A N 1
ATOM 2193 C CA . CYS A 1 277 ? -9.299 12.819 -4.735 1.00 98.25 277 CYS A CA 1
ATOM 2194 C C . CYS A 1 277 ? -8.300 12.639 -5.884 1.00 98.25 277 CYS A C 1
ATOM 2196 O O . CYS A 1 277 ? -8.672 12.178 -6.963 1.00 98.25 277 CYS A O 1
ATOM 2198 N N . LEU A 1 278 ? -7.023 12.968 -5.660 1.00 98.31 278 LEU A N 1
ATOM 2199 C CA . LEU A 1 278 ? -5.983 12.756 -6.661 1.00 98.31 278 LEU A CA 1
ATOM 2200 C C . LEU A 1 278 ? -5.798 11.268 -6.974 1.00 98.31 278 LEU A C 1
ATOM 2202 O O . LEU A 1 278 ? -5.798 10.893 -8.145 1.00 98.31 278 LEU A O 1
ATOM 2206 N N . ALA A 1 279 ? -5.694 10.410 -5.959 1.00 98.50 279 ALA A N 1
ATOM 2207 C CA . ALA A 1 279 ? -5.627 8.965 -6.166 1.00 98.50 279 ALA A CA 1
ATOM 2208 C C . ALA A 1 279 ? -6.900 8.429 -6.843 1.00 98.50 279 ALA A C 1
ATOM 2210 O O . ALA A 1 279 ? -6.829 7.627 -7.773 1.00 98.50 279 ALA A O 1
ATOM 2211 N N . LYS A 1 280 ? -8.075 8.932 -6.457 1.00 98.06 280 LYS A N 1
ATOM 2212 C CA . LYS A 1 280 ? -9.356 8.559 -7.065 1.00 98.06 280 LYS A CA 1
ATOM 2213 C C . LYS A 1 280 ? -9.466 8.996 -8.526 1.00 98.06 280 LYS A C 1
ATOM 2215 O O . LYS A 1 280 ? -10.077 8.299 -9.331 1.00 98.06 280 LYS A O 1
ATOM 2220 N N . SER A 1 281 ? -8.797 10.083 -8.918 1.00 97.38 281 SER A N 1
ATOM 2221 C CA . SER A 1 281 ? -8.756 10.530 -10.316 1.00 97.38 281 SER A CA 1
ATOM 2222 C C . SER A 1 281 ? -8.192 9.467 -11.271 1.00 97.38 281 SER A C 1
ATOM 2224 O O . SER A 1 281 ? -8.500 9.505 -12.465 1.00 97.38 281 SER A O 1
ATOM 2226 N N . ILE A 1 282 ? -7.403 8.500 -10.771 1.00 97.88 282 ILE A N 1
ATOM 2227 C CA . ILE A 1 282 ? -6.836 7.381 -11.546 1.00 97.88 282 ILE A CA 1
ATOM 2228 C C . ILE A 1 282 ? -7.924 6.465 -12.150 1.00 97.88 282 ILE A C 1
ATOM 2230 O O . ILE A 1 282 ? -7.651 5.714 -13.087 1.00 97.88 282 ILE A O 1
ATOM 2234 N N . GLU A 1 283 ? -9.180 6.548 -11.689 1.00 97.38 283 GLU A N 1
ATOM 2235 C CA . GLU A 1 283 ? -10.308 5.847 -12.326 1.00 97.38 283 GLU A CA 1
ATOM 2236 C C . GLU A 1 283 ? -10.468 6.211 -13.798 1.00 97.38 283 GLU A C 1
ATOM 2238 O O . GLU A 1 283 ? -10.853 5.371 -14.621 1.00 97.38 283 GLU A O 1
ATOM 2243 N N . ARG A 1 284 ? -10.158 7.467 -14.129 1.00 96.69 284 ARG A N 1
ATOM 2244 C CA . ARG A 1 284 ? -10.229 7.980 -15.489 1.00 96.69 284 ARG A CA 1
ATOM 2245 C C . ARG A 1 284 ? -8.897 7.808 -16.193 1.00 96.69 284 ARG A C 1
ATOM 2247 O O . ARG A 1 284 ? -7.855 8.074 -15.599 1.00 96.69 284 ARG A O 1
ATOM 2254 N N . ASP A 1 285 ? -8.938 7.380 -17.448 1.00 95.00 285 ASP A N 1
ATOM 2255 C CA . ASP A 1 285 ? -7.779 7.468 -18.330 1.00 95.00 285 ASP A CA 1
ATOM 2256 C C . ASP A 1 285 ? -7.461 8.928 -18.695 1.00 95.00 285 ASP A C 1
ATOM 2258 O O . ASP A 1 285 ? -8.229 9.849 -18.398 1.00 95.00 285 ASP A O 1
ATOM 2262 N N . LEU A 1 286 ? -6.331 9.148 -19.366 1.00 94.94 286 LEU A N 1
ATOM 2263 C CA . LEU A 1 286 ? -5.933 10.479 -19.843 1.00 94.94 286 LEU A CA 1
ATOM 2264 C C . LEU A 1 286 ? -6.862 11.063 -20.925 1.00 94.94 286 LEU A C 1
ATOM 2266 O O . LEU A 1 286 ? -6.744 12.235 -21.262 1.00 94.94 286 LEU A O 1
ATOM 2270 N N . SER A 1 287 ? -7.804 10.282 -21.464 1.00 93.00 287 SER A N 1
ATOM 2271 C CA . SER A 1 287 ? -8.874 10.786 -22.340 1.00 93.00 287 SER A CA 1
ATOM 2272 C C . SER A 1 287 ? -10.133 11.194 -21.560 1.00 93.00 287 SER A C 1
ATOM 2274 O O . SER A 1 287 ? -11.111 11.640 -22.158 1.00 93.00 287 SER A O 1
ATOM 2276 N N . GLY A 1 288 ? -10.129 11.046 -20.231 1.00 93.44 288 GLY A N 1
ATOM 2277 C CA . GLY A 1 288 ? -11.231 11.385 -19.332 1.00 93.44 288 GLY A CA 1
ATOM 2278 C C . GLY A 1 288 ? -12.281 10.281 -19.154 1.00 93.44 288 GLY A C 1
ATOM 2279 O O . GLY A 1 288 ? -13.237 10.470 -18.387 1.00 93.44 288 GLY A O 1
ATOM 2280 N N . ASN A 1 289 ? -12.124 9.126 -19.808 1.00 94.88 289 ASN A N 1
ATOM 2281 C CA . ASN A 1 289 ? -13.073 8.017 -19.721 1.00 94.88 289 ASN A CA 1
ATOM 2282 C C . ASN A 1 289 ? -12.829 7.201 -18.457 1.00 94.88 289 ASN A C 1
ATOM 2284 O O . ASN A 1 289 ? -11.686 6.934 -18.102 1.00 94.88 289 ASN A O 1
ATOM 2288 N N . ILE A 1 290 ? -13.897 6.744 -17.801 1.00 95.38 290 ILE A N 1
ATOM 2289 C CA . ILE A 1 290 ? -13.772 5.795 -16.688 1.00 95.38 290 ILE A CA 1
ATOM 2290 C C . ILE A 1 290 ? -13.243 4.475 -17.257 1.00 95.38 290 ILE A C 1
ATOM 2292 O O . ILE A 1 290 ? -13.949 3.782 -17.986 1.00 95.38 290 ILE A O 1
ATOM 2296 N N . ALA A 1 291 ? -11.996 4.150 -16.928 1.00 94.38 291 ALA A N 1
ATOM 2297 C CA . ALA A 1 291 ? -11.280 2.992 -17.455 1.00 94.38 291 ALA A CA 1
ATOM 2298 C C . ALA A 1 291 ? -11.169 1.857 -16.429 1.00 94.38 291 ALA A C 1
ATOM 2300 O O . ALA A 1 291 ? -11.020 0.695 -16.805 1.00 94.38 291 ALA A O 1
ATOM 2301 N N . ARG A 1 292 ? -11.226 2.187 -15.135 1.00 94.19 292 ARG A N 1
ATOM 2302 C CA . ARG A 1 292 ? -11.129 1.226 -14.031 1.00 94.19 292 ARG A CA 1
ATOM 2303 C C . ARG A 1 292 ? -11.791 1.775 -12.773 1.00 94.19 292 ARG A C 1
ATOM 2305 O O . ARG A 1 292 ? -11.922 2.985 -12.618 1.00 94.19 292 ARG A O 1
ATOM 2312 N N . LYS A 1 293 ? -12.162 0.885 -11.858 1.00 95.62 293 LYS A N 1
ATOM 2313 C CA . LYS A 1 293 ? -12.513 1.245 -10.483 1.00 95.62 293 LYS A CA 1
ATOM 2314 C C . LYS A 1 293 ? -11.237 1.412 -9.663 1.00 95.62 293 LYS A C 1
ATOM 2316 O O . LYS A 1 293 ? -10.358 0.555 -9.720 1.00 95.62 293 LYS A O 1
ATOM 2321 N N . VAL A 1 294 ? -11.158 2.466 -8.864 1.00 97.56 294 VAL A N 1
ATOM 2322 C CA . VAL A 1 294 ? -10.064 2.665 -7.912 1.00 97.56 294 VAL A CA 1
ATOM 2323 C C . VAL A 1 294 ? -10.627 2.575 -6.513 1.00 97.56 294 VAL A C 1
ATOM 2325 O O . VAL A 1 294 ? -11.528 3.336 -6.160 1.00 97.56 294 VAL A O 1
ATOM 2328 N N . THR A 1 295 ? -10.102 1.647 -5.723 1.00 97.69 295 THR A N 1
ATOM 2329 C CA . THR A 1 295 ? -10.354 1.643 -4.284 1.00 97.69 295 THR A CA 1
ATOM 2330 C C . THR A 1 295 ? -9.229 2.348 -3.558 1.00 97.69 295 THR A C 1
ATOM 2332 O O . THR A 1 295 ? -8.067 2.232 -3.953 1.00 97.69 295 THR A O 1
ATOM 2335 N N . ILE A 1 296 ? -9.578 3.089 -2.513 1.00 98.56 296 ILE A N 1
ATOM 2336 C CA . ILE A 1 296 ? -8.616 3.868 -1.739 1.00 98.56 296 ILE A CA 1
ATOM 2337 C C . ILE A 1 296 ? -8.427 3.225 -0.375 1.00 98.56 296 ILE A C 1
ATOM 2339 O O . ILE A 1 296 ? -9.361 3.105 0.414 1.00 98.56 296 ILE A O 1
ATOM 2343 N N . SER A 1 297 ? -7.190 2.850 -0.086 1.00 98.44 297 SER A N 1
ATOM 2344 C CA . SER A 1 297 ? -6.757 2.465 1.251 1.00 98.44 297 SER A CA 1
ATOM 2345 C C . SER A 1 297 ? -5.914 3.591 1.843 1.00 98.44 297 SER A C 1
ATOM 2347 O O . SER A 1 297 ? -5.145 4.229 1.126 1.00 98.44 297 SER A O 1
ATOM 2349 N N . VAL A 1 298 ? -6.028 3.858 3.140 1.00 98.62 298 VAL A N 1
ATOM 2350 C CA . VAL A 1 298 ? -5.203 4.874 3.813 1.00 98.62 298 VAL A CA 1
ATOM 2351 C C . VAL A 1 298 ? -4.575 4.306 5.076 1.00 98.62 298 VAL A C 1
ATOM 2353 O O . VAL A 1 298 ? -5.226 3.568 5.812 1.00 98.62 298 VAL A O 1
ATOM 2356 N N . GLY A 1 299 ? -3.319 4.663 5.334 1.00 97.56 299 GLY A N 1
ATOM 2357 C CA . GLY A 1 299 ? -2.595 4.312 6.554 1.00 97.56 299 GLY A CA 1
ATOM 2358 C C . GLY A 1 299 ? -1.739 5.475 7.050 1.00 97.56 299 GLY A C 1
ATOM 2359 O O . GLY A 1 299 ? -1.278 6.308 6.265 1.00 97.56 299 GLY A O 1
ATOM 2360 N N . ALA A 1 300 ? -1.542 5.556 8.365 1.00 96.06 300 ALA A N 1
ATOM 2361 C CA . ALA A 1 300 ? -0.657 6.540 8.980 1.00 96.06 300 ALA A CA 1
ATOM 2362 C C . ALA A 1 300 ? 0.731 5.910 9.122 1.00 96.06 300 ALA A C 1
ATOM 2364 O O . ALA A 1 300 ? 0.886 4.984 9.899 1.00 96.06 300 ALA A O 1
ATOM 2365 N N . SER A 1 301 ? 1.747 6.398 8.409 1.00 92.81 301 SER A N 1
ATOM 2366 C CA . SER A 1 301 ? 3.113 5.844 8.445 1.00 92.81 301 SER A CA 1
ATOM 2367 C C . SER A 1 301 ? 4.098 6.769 9.169 1.00 92.81 301 SER A C 1
ATOM 2369 O O . SER A 1 301 ? 5.240 6.975 8.744 1.00 92.81 301 SER A O 1
ATOM 2371 N N . VAL A 1 302 ? 3.657 7.344 10.286 1.00 91.94 302 VAL A N 1
ATOM 2372 C CA . VAL A 1 302 ? 4.413 8.321 11.077 1.00 91.94 302 VAL A CA 1
ATOM 2373 C C . VAL A 1 302 ? 5.378 7.603 12.021 1.00 91.94 302 VAL A C 1
ATOM 2375 O O . VAL A 1 302 ? 4.980 6.719 12.776 1.00 91.94 302 VAL A O 1
ATOM 2378 N N . LEU A 1 303 ? 6.657 7.986 12.014 1.00 88.94 303 LEU A N 1
ATOM 2379 C CA . LEU A 1 303 ? 7.642 7.458 12.967 1.00 88.94 303 LEU A CA 1
ATOM 2380 C C . LEU A 1 303 ? 7.347 7.939 14.400 1.00 88.94 303 LEU A C 1
ATOM 2382 O O . LEU A 1 303 ? 6.911 9.080 14.558 1.00 88.94 303 LEU A O 1
ATOM 2386 N N . PRO A 1 304 ? 7.632 7.137 15.444 1.00 88.31 304 PRO A N 1
ATOM 2387 C CA . PRO A 1 304 ? 7.302 7.500 16.825 1.00 88.31 304 PRO A CA 1
ATOM 2388 C C . PRO A 1 304 ? 7.914 8.844 17.243 1.00 88.31 304 PRO A C 1
ATOM 2390 O O . PRO A 1 304 ? 7.221 9.687 17.801 1.00 88.31 304 PRO A O 1
ATOM 2393 N N . GLN A 1 305 ? 9.157 9.131 16.851 1.00 87.00 305 GLN A N 1
ATOM 2394 C CA . GLN A 1 305 ? 9.806 10.414 17.142 1.00 87.00 305 GLN A CA 1
ATOM 2395 C C . GLN A 1 305 ? 9.123 11.635 16.496 1.00 87.00 305 GLN A C 1
ATOM 2397 O O . GLN A 1 305 ? 9.346 12.760 16.929 1.00 87.00 305 GLN A O 1
ATOM 2402 N N . HIS A 1 306 ? 8.307 11.437 15.455 1.00 89.00 306 HIS A N 1
ATOM 2403 C CA . HIS A 1 306 ? 7.549 12.508 14.802 1.00 89.00 306 HIS A CA 1
ATOM 2404 C C . HIS A 1 306 ? 6.103 12.580 15.309 1.00 89.00 306 HIS A C 1
ATOM 2406 O O . HIS A 1 306 ? 5.429 13.577 15.071 1.00 89.00 306 HIS A O 1
ATOM 2412 N N . ALA A 1 307 ? 5.617 11.560 16.027 1.00 90.12 307 ALA A N 1
ATOM 2413 C CA . ALA A 1 307 ? 4.212 11.433 16.405 1.00 90.12 307 ALA A CA 1
ATOM 2414 C C . ALA A 1 307 ? 3.690 12.648 17.179 1.00 90.12 307 ALA A C 1
ATOM 2416 O O . ALA A 1 307 ? 2.607 13.141 16.870 1.00 90.12 307 ALA A O 1
ATOM 2417 N N . ARG A 1 308 ? 4.485 13.170 18.128 1.00 89.50 308 ARG A N 1
ATOM 2418 C CA . ARG A 1 308 ? 4.113 14.333 18.954 1.00 89.50 308 ARG A CA 1
ATOM 2419 C C . ARG A 1 308 ? 3.798 15.577 18.118 1.00 89.50 308 ARG A C 1
ATOM 2421 O O . ARG A 1 308 ? 2.881 16.309 18.465 1.00 89.50 308 ARG A O 1
ATOM 2428 N N . ALA A 1 309 ? 4.496 15.786 16.999 1.00 90.44 309 ALA A N 1
ATOM 2429 C CA . ALA A 1 309 ? 4.265 16.930 16.110 1.00 90.44 309 ALA A CA 1
ATOM 2430 C C . ALA A 1 309 ? 2.944 16.837 15.325 1.00 90.44 309 ALA A C 1
ATOM 2432 O O . ALA A 1 309 ? 2.512 17.814 14.721 1.00 90.44 309 ALA A O 1
ATOM 2433 N N . HIS A 1 310 ? 2.307 15.667 15.323 1.00 92.25 310 HIS A N 1
ATOM 2434 C CA . HIS A 1 310 ? 1.075 15.403 14.586 1.00 92.25 310 HIS A CA 1
ATOM 2435 C C . HIS A 1 310 ? -0.144 15.217 15.498 1.00 92.25 310 HIS A C 1
ATOM 2437 O O . HIS A 1 310 ? -1.248 14.979 14.993 1.00 92.25 310 HIS A O 1
ATOM 2443 N N . ILE A 1 311 ? 0.044 15.351 16.816 1.00 92.12 311 ILE A N 1
ATOM 2444 C CA . ILE A 1 311 ? -1.049 15.401 17.785 1.00 92.12 311 ILE A CA 1
ATOM 2445 C C . ILE A 1 311 ? -1.805 16.702 17.565 1.00 92.12 311 ILE A C 1
ATOM 2447 O O . ILE A 1 311 ? -1.232 17.787 17.652 1.00 92.12 311 ILE A O 1
ATOM 2451 N N . ASN A 1 312 ? -3.090 16.584 17.262 1.00 93.25 312 ASN A N 1
ATOM 2452 C CA . ASN A 1 312 ? -3.953 17.734 17.048 1.00 93.25 312 ASN A CA 1
ATOM 2453 C C . ASN A 1 312 ? -5.395 17.380 17.416 1.00 93.25 312 ASN A C 1
ATOM 2455 O O . ASN A 1 312 ? -5.729 16.206 17.595 1.00 93.25 312 ASN A O 1
ATOM 2459 N N . GLU A 1 313 ? -6.240 18.396 17.526 1.00 93.69 313 GLU A N 1
ATOM 2460 C CA . GLU A 1 313 ? -7.660 18.226 17.787 1.00 93.69 313 GLU A CA 1
ATOM 2461 C C . GLU A 1 313 ? -8.368 17.512 16.627 1.00 93.69 313 GLU A C 1
ATOM 2463 O O . GLU A 1 313 ? -8.095 17.747 15.447 1.00 93.69 313 GLU A O 1
ATOM 2468 N N . LEU A 1 314 ? -9.312 16.636 16.965 1.00 94.56 314 LEU A N 1
ATOM 2469 C CA . LEU A 1 314 ? -10.202 16.006 15.997 1.00 94.56 314 LEU A CA 1
ATOM 2470 C C . LEU A 1 314 ? -11.158 17.039 15.390 1.00 94.56 314 LEU A C 1
ATOM 2472 O O . LEU A 1 314 ? -11.812 17.795 16.109 1.00 94.56 314 LEU A O 1
ATOM 2476 N N . GLU A 1 315 ? -11.308 17.023 14.066 1.00 94.88 315 GLU A N 1
ATOM 2477 C CA . GLU A 1 315 ? -12.200 17.948 13.348 1.00 94.88 315 GLU A CA 1
ATOM 2478 C C . GLU A 1 315 ? -13.670 17.484 13.329 1.00 94.88 315 GLU A C 1
ATOM 2480 O O . GLU A 1 315 ? -14.580 18.310 13.171 1.00 94.88 315 GLU A O 1
ATOM 2485 N N . PHE A 1 316 ? -13.915 16.181 13.525 1.00 94.75 316 PHE A N 1
ATOM 2486 C CA . PHE A 1 316 ? -15.223 15.537 13.360 1.00 94.75 316 PHE A CA 1
ATOM 2487 C C . PHE A 1 316 ? -15.533 14.499 14.447 1.00 94.75 316 PHE A C 1
ATOM 2489 O O . PHE A 1 316 ? -14.704 14.185 15.302 1.00 94.75 316 PHE A O 1
ATOM 2496 N N . GLY A 1 317 ? -16.749 13.950 14.372 1.00 92.62 317 GLY A N 1
ATOM 2497 C CA . GLY A 1 317 ? -17.251 12.911 15.267 1.00 92.62 317 GLY A CA 1
ATOM 2498 C C . GLY A 1 317 ? -17.634 13.428 16.654 1.00 92.62 317 GLY A C 1
ATOM 2499 O O . GLY A 1 317 ? -17.516 14.613 16.967 1.00 92.62 317 GLY A O 1
ATOM 2500 N N . ALA A 1 318 ? -18.098 12.517 17.509 1.00 93.81 318 ALA A N 1
ATOM 2501 C CA . ALA A 1 318 ? -18.486 12.823 18.887 1.00 93.81 318 ALA A CA 1
ATOM 2502 C C . ALA A 1 318 ? -17.308 13.318 19.749 1.00 93.81 318 ALA A C 1
ATOM 2504 O O . ALA A 1 318 ? -17.518 13.987 20.758 1.00 93.81 318 ALA A O 1
ATOM 2505 N N . ARG A 1 319 ? -16.073 13.004 19.336 1.00 92.62 319 ARG A N 1
ATOM 2506 C CA . ARG A 1 319 ? -14.821 13.393 20.000 1.00 92.62 319 ARG A CA 1
ATOM 2507 C C . ARG A 1 319 ? -14.193 14.672 19.419 1.00 92.62 319 ARG A C 1
ATOM 2509 O O . ARG A 1 319 ? -13.046 14.974 19.734 1.00 92.62 319 ARG A O 1
ATOM 2516 N N . LYS A 1 320 ? -14.910 15.434 18.584 1.00 95.81 320 LYS A N 1
ATOM 2517 C CA . LYS A 1 320 ? -14.420 16.702 18.013 1.00 95.81 320 LYS A CA 1
ATOM 2518 C C . LYS A 1 320 ? -13.832 17.629 19.091 1.00 95.81 320 LYS A C 1
ATOM 2520 O O . LYS A 1 320 ? -14.435 17.807 20.147 1.00 95.81 320 LYS A O 1
ATOM 2525 N N . GLY A 1 321 ? -12.679 18.236 18.804 1.00 93.69 321 GLY A N 1
ATOM 2526 C CA . GLY A 1 321 ? -11.941 19.109 19.727 1.00 93.69 321 GLY A CA 1
ATOM 2527 C C . GLY A 1 321 ? -11.035 18.368 20.719 1.00 93.69 321 GLY A C 1
ATOM 2528 O O . GLY A 1 321 ? -10.264 19.001 21.428 1.00 93.69 321 GLY A O 1
ATOM 2529 N N . GLN A 1 322 ? -11.093 17.033 20.792 1.00 92.31 322 GLN A N 1
ATOM 2530 C CA . GLN A 1 322 ? -10.158 16.255 21.610 1.00 92.31 322 GLN A CA 1
ATOM 2531 C C . GLN A 1 322 ? -8.843 16.040 20.865 1.00 92.31 322 GLN A C 1
ATOM 2533 O O . GLN A 1 322 ? -8.854 15.761 19.666 1.00 92.31 322 GLN A O 1
ATOM 2538 N N . LEU A 1 323 ? -7.721 16.120 21.584 1.00 92.06 323 LEU A N 1
ATOM 2539 C CA . LEU A 1 323 ? -6.413 15.754 21.046 1.00 92.06 323 LEU A CA 1
ATOM 2540 C C . LEU A 1 323 ? -6.380 14.269 20.684 1.00 92.06 323 LEU A C 1
ATOM 2542 O O . LEU A 1 323 ? -6.813 13.422 21.465 1.00 92.06 323 LEU A O 1
ATOM 2546 N N . ALA A 1 324 ? -5.839 13.975 19.508 1.00 93.06 324 ALA A N 1
ATOM 2547 C CA . ALA A 1 324 ? -5.708 12.625 18.992 1.00 93.06 324 ALA A CA 1
ATOM 2548 C C . ALA A 1 324 ? -4.394 12.448 18.230 1.00 93.06 324 ALA A C 1
ATOM 2550 O O . ALA A 1 324 ? -3.861 13.388 17.627 1.00 93.06 324 ALA A O 1
ATOM 2551 N N . GLY A 1 325 ? -3.880 11.218 18.246 1.00 94.19 325 GLY A N 1
ATOM 2552 C CA . GLY A 1 325 ? -2.680 10.852 17.501 1.00 94.19 325 GLY A CA 1
ATOM 2553 C C . GLY A 1 325 ? -2.922 10.710 15.989 1.00 94.19 325 GLY A C 1
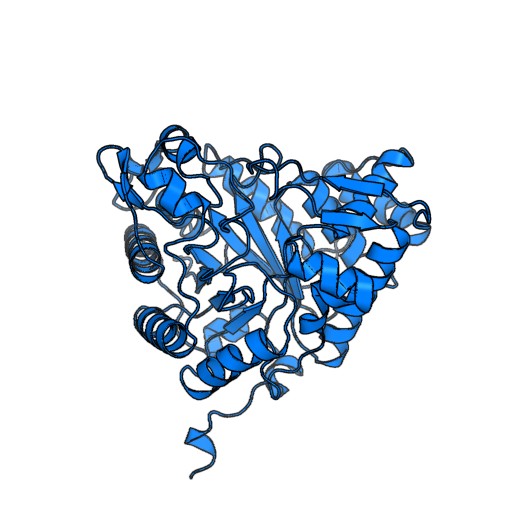ATOM 2554 O O . GLY A 1 325 ? -4.063 10.760 15.523 1.00 94.19 325 GLY A O 1
ATOM 2555 N N . PRO A 1 326 ? -1.859 10.458 15.201 1.00 95.12 326 PRO A N 1
ATOM 2556 C CA . PRO A 1 326 ? -1.958 10.304 13.748 1.00 95.12 326 PRO A CA 1
ATOM 2557 C C . PRO A 1 326 ? -2.976 9.250 13.292 1.00 95.12 326 PRO A C 1
ATOM 2559 O O . PRO A 1 326 ? -3.755 9.501 12.376 1.00 95.12 326 PRO A O 1
ATOM 2562 N N . LEU A 1 327 ? -2.996 8.074 13.929 1.00 96.25 327 LEU A N 1
ATOM 2563 C CA . LEU A 1 327 ? -3.881 6.981 13.522 1.00 96.25 327 LEU A CA 1
ATOM 2564 C C . LEU A 1 327 ? -5.359 7.322 13.752 1.00 96.25 327 LEU A C 1
ATOM 2566 O O . LEU A 1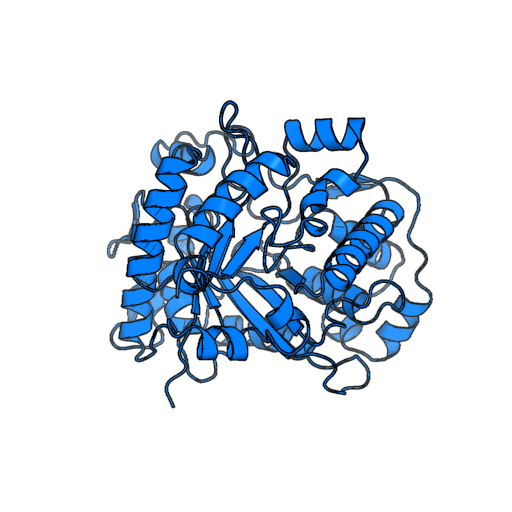 327 ? -6.181 7.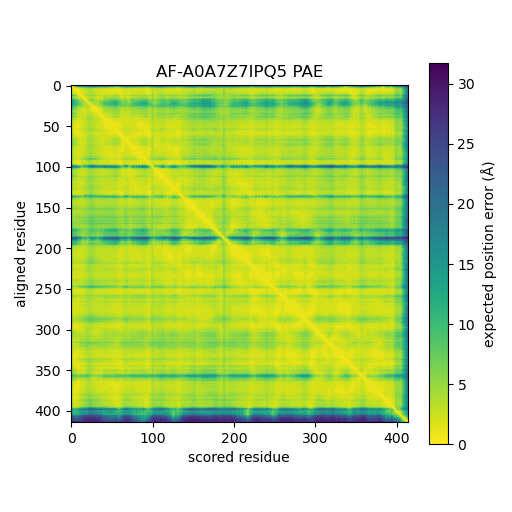155 12.854 1.00 96.25 327 LEU A O 1
ATOM 2570 N N . GLU A 1 328 ? -5.687 7.848 14.930 1.00 96.12 328 GLU A N 1
ATOM 2571 C CA . GLU A 1 328 ? -7.038 8.294 15.274 1.00 96.12 328 GLU A CA 1
ATOM 2572 C C . GLU A 1 328 ? -7.513 9.429 14.360 1.00 96.12 328 GLU A C 1
ATOM 2574 O O . GLU A 1 328 ? -8.617 9.372 13.820 1.00 96.12 328 GLU A O 1
ATOM 2579 N N . ARG A 1 329 ? -6.666 10.439 14.121 1.00 96.50 329 ARG A N 1
ATOM 2580 C CA . ARG A 1 329 ? -6.993 11.534 13.197 1.00 96.50 329 ARG A CA 1
ATOM 2581 C C . ARG A 1 329 ? -7.265 11.020 11.785 1.00 96.50 329 ARG A C 1
ATOM 2583 O O . ARG A 1 329 ? -8.248 11.424 11.168 1.00 96.50 329 ARG A O 1
ATOM 2590 N N . LEU A 1 330 ? -6.442 10.093 11.289 1.00 97.75 330 LEU A N 1
ATOM 2591 C CA . LEU A 1 330 ? -6.638 9.501 9.968 1.00 97.75 330 LEU A CA 1
ATOM 2592 C C . LEU A 1 330 ? -7.924 8.666 9.894 1.00 97.75 330 LEU A C 1
ATOM 2594 O O . LEU A 1 330 ? -8.653 8.770 8.910 1.00 97.75 330 LEU A O 1
ATOM 2598 N N . ALA A 1 331 ? -8.233 7.879 10.928 1.00 97.75 331 ALA A N 1
ATOM 2599 C CA . ALA A 1 331 ? -9.479 7.118 11.012 1.00 97.75 331 ALA A CA 1
ATOM 2600 C C . ALA A 1 331 ? -10.710 8.042 11.032 1.00 97.75 331 ALA A C 1
ATOM 2602 O O . ALA A 1 331 ? -11.690 7.779 10.336 1.00 97.75 331 ALA A O 1
ATOM 2603 N N . CYS A 1 332 ? -10.630 9.161 11.758 1.00 97.44 332 CYS A N 1
ATOM 2604 C CA . CYS A 1 332 ? -11.661 10.196 11.781 1.00 97.44 332 CYS A CA 1
ATOM 2605 C C . CYS A 1 332 ? -11.884 10.805 10.386 1.00 97.44 332 CYS A C 1
ATOM 2607 O O . CYS A 1 332 ? -13.024 10.898 9.932 1.00 97.44 332 CYS A O 1
ATOM 2609 N N . TYR A 1 333 ? -10.816 11.149 9.657 1.00 98.25 333 TYR A N 1
ATOM 2610 C CA . TYR A 1 333 ? -10.918 11.642 8.279 1.00 98.25 333 TYR A CA 1
ATOM 2611 C C . TYR A 1 333 ? -11.477 10.595 7.307 1.00 98.25 333 TYR A C 1
ATOM 2613 O O . TYR A 1 333 ? -12.350 10.907 6.496 1.00 98.25 333 TYR A O 1
ATOM 2621 N N . ALA A 1 334 ? -11.020 9.345 7.397 1.00 98.25 334 ALA A N 1
ATOM 2622 C CA . ALA A 1 334 ? -11.512 8.257 6.557 1.00 98.25 334 ALA A CA 1
ATOM 2623 C C . ALA A 1 334 ? -13.015 8.001 6.760 1.00 98.25 334 ALA A C 1
ATOM 2625 O O . ALA A 1 334 ? -13.719 7.723 5.793 1.00 98.25 334 ALA A O 1
ATOM 2626 N N . ALA A 1 335 ? -13.524 8.149 7.985 1.00 97.62 335 ALA A N 1
ATOM 2627 C CA . ALA A 1 335 ? -14.927 7.908 8.323 1.00 97.62 335 ALA A CA 1
ATOM 2628 C C . ALA A 1 335 ? -15.905 8.980 7.805 1.00 97.62 335 ALA A C 1
ATOM 2630 O O . ALA A 1 335 ? -17.119 8.815 7.932 1.00 97.62 335 ALA A O 1
ATOM 2631 N N . GLN A 1 336 ? -15.413 10.085 7.235 1.00 97.12 336 GLN A N 1
ATOM 2632 C CA . GLN A 1 336 ? -16.291 11.141 6.737 1.00 97.12 336 GLN A CA 1
ATOM 2633 C C . GLN A 1 336 ? -17.053 10.703 5.469 1.00 97.12 336 GLN A C 1
ATOM 2635 O O . GLN A 1 336 ? -16.464 10.038 4.615 1.00 97.12 336 GLN A O 1
ATOM 2640 N N . PRO A 1 337 ? -18.336 11.092 5.297 1.00 94.88 337 PRO A N 1
ATOM 2641 C CA . PRO A 1 337 ? -19.181 10.644 4.187 1.00 94.88 337 PRO A CA 1
ATOM 2642 C C . PRO A 1 337 ? -18.634 10.894 2.785 1.00 94.88 337 PRO A C 1
ATOM 2644 O O . PRO A 1 337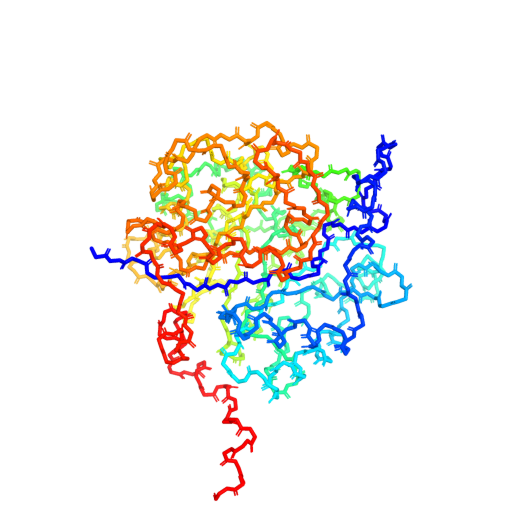 ? -18.887 10.116 1.869 1.00 94.88 337 PRO A O 1
ATOM 2647 N N . ASP A 1 338 ? -17.923 12.000 2.609 1.00 95.94 338 ASP A N 1
ATOM 2648 C CA . ASP A 1 338 ? -17.318 12.382 1.348 1.00 95.94 338 ASP A CA 1
ATOM 2649 C C . ASP A 1 338 ? -15.853 11.964 1.260 1.00 95.94 338 ASP A C 1
ATOM 2651 O O . ASP A 1 338 ? -15.219 12.346 0.298 1.00 95.94 338 ASP A O 1
ATOM 2655 N N . SER A 1 339 ? -15.294 11.178 2.192 1.00 97.44 339 SER A N 1
ATOM 2656 C CA . SER A 1 339 ? -13.858 10.857 2.198 1.00 97.44 339 SER A CA 1
ATOM 2657 C C . SER A 1 339 ? -13.385 10.117 0.947 1.00 97.44 339 SER A C 1
ATOM 2659 O O . SER A 1 339 ? -12.251 10.337 0.534 1.00 97.44 339 SER A O 1
ATOM 2661 N N . GLU A 1 340 ? -14.251 9.290 0.348 1.00 96.94 340 GLU A N 1
ATOM 2662 C CA . GLU A 1 340 ? -13.958 8.337 -0.738 1.00 96.94 340 GLU A CA 1
ATOM 2663 C C . GLU A 1 340 ? -12.965 7.222 -0.363 1.00 96.94 340 GLU A C 1
ATOM 2665 O O . GLU A 1 340 ? -12.495 6.491 -1.233 1.00 96.94 340 GLU A O 1
ATOM 2670 N N . VAL A 1 341 ? -12.664 7.054 0.928 1.00 98.44 341 VAL A N 1
ATOM 2671 C CA . VAL A 1 341 ? -11.798 5.972 1.416 1.00 98.44 341 VAL A CA 1
ATOM 2672 C C . VAL A 1 341 ? -12.567 4.667 1.539 1.00 98.44 341 VAL A C 1
ATOM 2674 O O . VAL A 1 341 ? -13.623 4.628 2.144 1.00 98.44 341 VAL A O 1
ATOM 2677 N N . ASP A 1 342 ? -12.025 3.564 1.046 1.00 98.25 342 ASP A N 1
ATOM 2678 C CA . ASP A 1 342 ? -12.647 2.247 1.187 1.00 98.25 342 ASP A CA 1
ATOM 2679 C C . ASP A 1 342 ? -12.061 1.449 2.354 1.00 98.25 342 ASP A C 1
ATOM 2681 O O . ASP A 1 342 ? -12.801 0.742 3.036 1.00 98.25 342 ASP A O 1
ATOM 2685 N N . VAL A 1 343 ? -10.752 1.570 2.606 1.00 98.56 343 VAL A N 1
ATOM 2686 C CA . VAL A 1 343 ? -10.038 0.823 3.655 1.00 98.56 343 VAL A CA 1
ATOM 2687 C C . VAL A 1 343 ? -9.271 1.778 4.573 1.00 98.56 343 VAL A C 1
ATOM 2689 O O . VAL A 1 343 ? -8.426 2.545 4.109 1.00 98.56 343 VAL A O 1
ATOM 2692 N N . ILE A 1 344 ? -9.499 1.690 5.885 1.00 98.44 344 ILE A N 1
ATOM 2693 C CA . ILE A 1 344 ? -8.611 2.281 6.899 1.00 98.44 344 ILE A CA 1
ATOM 2694 C C . ILE A 1 344 ? -7.666 1.192 7.411 1.00 98.44 344 ILE A C 1
ATOM 2696 O O . ILE A 1 344 ? -8.103 0.184 7.967 1.00 98.44 344 ILE A O 1
ATOM 2700 N N . ARG A 1 345 ? -6.365 1.376 7.179 1.00 96.81 345 ARG A N 1
ATOM 2701 C CA . ARG A 1 345 ? -5.301 0.427 7.520 1.00 96.81 345 ARG A CA 1
ATOM 2702 C C . ARG A 1 345 ? -4.550 0.906 8.761 1.00 96.81 345 ARG A C 1
ATOM 2704 O O . ARG A 1 345 ? -4.031 2.021 8.782 1.00 96.81 345 ARG A O 1
ATOM 2711 N N . SER A 1 346 ? -4.464 0.051 9.774 1.00 96.69 346 SER A N 1
ATOM 2712 C CA . SER A 1 346 ? -3.574 0.219 10.930 1.00 96.69 346 SER A CA 1
ATOM 2713 C C . SER A 1 346 ? -2.585 -0.937 11.015 1.00 96.69 346 SER A C 1
ATOM 2715 O O . SER A 1 346 ? -2.722 -1.916 10.292 1.00 96.69 346 SER A O 1
ATOM 2717 N N . GLY A 1 347 ? -1.584 -0.857 11.884 1.00 95.62 347 GLY A N 1
ATOM 2718 C CA . GLY A 1 347 ? -0.732 -2.004 12.188 1.00 95.62 347 GLY A CA 1
ATOM 2719 C C . GLY A 1 347 ? 0.708 -1.631 12.498 1.00 95.62 347 GLY A C 1
ATOM 2720 O O . GLY A 1 347 ? 1.151 -0.502 12.265 1.00 95.62 347 GLY A O 1
ATOM 2721 N N . LEU A 1 348 ? 1.435 -2.605 13.039 1.00 94.31 348 LEU A N 1
ATOM 2722 C CA . LEU A 1 348 ? 2.823 -2.468 13.467 1.00 94.31 348 LEU A CA 1
ATOM 2723 C C . LEU A 1 348 ? 3.768 -2.121 12.307 1.00 94.31 348 LEU A C 1
ATOM 2725 O O . LEU A 1 348 ? 4.840 -1.566 12.538 1.00 94.31 348 LEU A O 1
ATOM 2729 N N . GLU A 1 349 ? 3.388 -2.422 11.063 1.00 91.38 349 GLU A N 1
ATOM 2730 C CA . GLU A 1 349 ? 4.132 -2.003 9.872 1.00 91.38 349 GLU A CA 1
ATOM 2731 C C . GLU A 1 349 ? 4.214 -0.481 9.717 1.00 91.38 349 GLU A C 1
ATOM 2733 O O . GLU A 1 349 ? 5.258 0.050 9.323 1.00 91.38 349 GLU A O 1
ATOM 2738 N N . ASP A 1 350 ? 3.119 0.210 10.028 1.00 90.56 350 ASP A N 1
ATOM 2739 C CA . ASP A 1 350 ? 2.930 1.622 9.718 1.00 90.56 350 ASP A CA 1
ATOM 2740 C C . ASP A 1 350 ? 3.167 2.499 10.963 1.00 90.56 350 ASP A C 1
ATOM 2742 O O . ASP A 1 350 ? 4.015 3.403 10.931 1.00 90.56 350 ASP A O 1
ATOM 2746 N N . THR A 1 351 ? 2.491 2.166 12.073 1.00 90.06 351 THR A N 1
ATOM 2747 C CA . THR A 1 351 ? 2.521 2.860 13.378 1.00 90.06 351 THR A CA 1
ATOM 2748 C C . THR A 1 351 ? 2.507 1.851 14.538 1.00 90.06 351 THR A C 1
ATOM 2750 O O . THR A 1 351 ? 1.447 1.561 15.087 1.00 90.06 351 THR A O 1
ATOM 2753 N N . PRO A 1 352 ? 3.665 1.313 14.960 1.00 90.69 352 PRO A N 1
ATOM 2754 C CA . PRO A 1 352 ? 3.796 0.306 16.026 1.00 90.69 352 PRO A CA 1
ATOM 2755 C C . PRO A 1 352 ? 3.713 0.895 17.445 1.00 90.69 352 PRO A C 1
ATOM 2757 O O . PRO A 1 352 ? 4.425 0.475 18.358 1.00 90.69 352 PRO A O 1
ATOM 2760 N N . TYR A 1 353 ? 2.890 1.922 17.618 1.00 92.75 353 TYR A N 1
ATOM 2761 C CA . TYR A 1 353 ? 2.691 2.638 18.868 1.00 92.75 353 TYR A CA 1
ATOM 2762 C C . TYR A 1 353 ? 1.308 3.285 18.867 1.00 92.75 353 TYR A C 1
ATOM 2764 O O . TYR A 1 353 ? 0.743 3.558 17.807 1.00 92.75 353 TYR A O 1
ATOM 2772 N N . ILE A 1 354 ? 0.803 3.591 20.057 1.00 92.44 354 ILE A N 1
ATOM 2773 C CA . ILE A 1 354 ? -0.328 4.503 20.233 1.00 92.44 354 ILE A CA 1
ATOM 2774 C C . ILE A 1 354 ? 0.153 5.804 20.868 1.00 92.44 354 ILE A C 1
ATOM 2776 O O . ILE A 1 354 ? 1.210 5.856 21.501 1.00 92.44 354 ILE A O 1
ATOM 2780 N N . VAL A 1 355 ? -0.641 6.853 20.684 1.00 89.69 355 VAL A N 1
ATOM 2781 C CA . VAL A 1 355 ? -0.491 8.114 21.405 1.00 89.69 355 VAL A CA 1
ATOM 2782 C C . VAL A 1 355 ? -1.611 8.185 22.435 1.00 89.69 355 VAL A C 1
ATOM 2784 O O . VAL A 1 355 ? -2.776 8.008 22.086 1.00 89.69 355 VAL A O 1
ATOM 2787 N N . THR A 1 356 ? -1.263 8.388 23.701 1.00 84.81 356 THR A N 1
ATOM 2788 C CA . THR A 1 356 ? -2.230 8.539 24.790 1.00 84.81 356 THR A CA 1
ATOM 2789 C C . THR A 1 356 ? -2.879 9.920 24.753 1.00 84.81 356 THR A C 1
ATOM 2791 O O . THR A 1 356 ? -2.420 10.832 24.065 1.00 84.81 356 THR A O 1
ATOM 2794 N N . HIS A 1 357 ? -3.930 10.101 25.553 1.00 75.50 357 HIS A N 1
ATOM 2795 C CA . HIS A 1 357 ? -4.611 11.389 25.689 1.00 75.50 357 HIS A CA 1
ATOM 2796 C C . HIS A 1 357 ? -3.694 12.521 26.190 1.00 75.50 357 HIS A C 1
ATOM 2798 O O . HIS A 1 357 ? -3.904 13.677 25.826 1.00 75.50 357 HIS A O 1
ATOM 2804 N N . ASP A 1 358 ? -2.662 12.180 26.970 1.00 80.56 358 ASP A N 1
ATOM 2805 C CA . ASP A 1 358 ? -1.643 13.110 27.481 1.00 80.56 358 ASP A CA 1
ATOM 2806 C C . ASP A 1 358 ? -0.523 13.388 26.457 1.00 80.56 358 ASP A C 1
ATOM 2808 O O . ASP A 1 358 ? 0.416 14.142 26.714 1.00 80.56 358 ASP A O 1
ATOM 2812 N N . GLY A 1 359 ? -0.610 12.776 25.272 1.00 80.00 359 GLY A N 1
ATOM 2813 C CA . GLY A 1 359 ? 0.372 12.896 24.201 1.00 80.00 359 GLY A CA 1
ATOM 2814 C C . GLY A 1 359 ? 1.626 12.046 24.394 1.00 80.00 359 GLY A C 1
ATOM 2815 O O . GLY A 1 359 ? 2.636 12.286 23.725 1.00 80.00 359 GLY A O 1
ATOM 2816 N N . ASP A 1 360 ? 1.575 11.056 25.286 1.00 87.06 360 ASP A N 1
ATOM 2817 C CA . ASP A 1 360 ? 2.654 10.093 25.472 1.00 87.06 360 ASP A CA 1
ATOM 2818 C C . ASP A 1 360 ? 2.576 8.958 24.462 1.00 87.06 360 ASP A C 1
ATOM 2820 O O . ASP A 1 360 ? 1.507 8.549 24.021 1.00 87.06 360 ASP A O 1
ATOM 2824 N N . ILE A 1 361 ? 3.741 8.444 24.082 1.00 89.00 361 ILE A N 1
ATOM 2825 C CA . ILE A 1 361 ? 3.862 7.366 23.105 1.00 89.00 361 ILE A CA 1
ATOM 2826 C C . ILE A 1 361 ? 4.070 6.065 23.868 1.00 89.00 361 ILE A C 1
ATOM 2828 O O . ILE A 1 361 ? 4.998 5.964 24.672 1.00 89.00 361 ILE A O 1
ATOM 2832 N N . THR A 1 362 ? 3.238 5.060 23.603 1.00 91.81 362 THR A N 1
ATOM 2833 C CA . THR A 1 362 ? 3.338 3.743 24.246 1.00 91.81 362 THR A CA 1
ATOM 2834 C C . THR A 1 362 ? 3.331 2.613 23.222 1.00 91.81 362 THR A C 1
ATOM 2836 O O . THR A 1 362 ? 2.823 2.749 22.106 1.00 91.81 362 THR A O 1
ATOM 2839 N N . LEU A 1 363 ? 3.946 1.487 23.594 1.00 92.31 363 LEU A N 1
ATOM 2840 C CA . LEU A 1 363 ? 3.934 0.279 22.773 1.00 92.31 363 LEU A CA 1
ATOM 2841 C C . LEU A 1 363 ? 2.525 -0.309 22.705 1.00 92.31 363 LEU A C 1
ATOM 2843 O O . LEU A 1 363 ? 1.737 -0.205 23.643 1.00 92.31 363 LEU A O 1
ATOM 2847 N N . THR A 1 364 ? 2.249 -0.979 21.597 1.00 93.56 364 THR A N 1
ATOM 2848 C CA . THR A 1 364 ? 0.982 -1.655 21.331 1.00 93.56 364 THR A CA 1
ATOM 2849 C C . THR A 1 364 ? 1.228 -2.858 20.417 1.00 93.56 364 THR A C 1
ATOM 2851 O O . THR A 1 364 ? 2.371 -3.127 20.033 1.00 93.56 364 THR A O 1
ATOM 2854 N N . ASP A 1 365 ? 0.166 -3.570 20.068 1.00 94.62 365 ASP A N 1
ATOM 2855 C CA . ASP A 1 365 ? 0.142 -4.631 19.066 1.00 94.62 365 ASP A CA 1
ATOM 2856 C C . ASP A 1 365 ? -0.884 -4.309 17.962 1.00 94.62 365 ASP A C 1
ATOM 2858 O O . ASP A 1 365 ? -1.558 -3.273 17.984 1.00 94.62 365 ASP A O 1
ATOM 2862 N N . ASN A 1 366 ? -0.995 -5.179 16.954 1.00 97.12 366 ASN A N 1
ATOM 2863 C CA . ASN A 1 366 ? -1.949 -4.976 15.860 1.00 97.12 366 ASN A CA 1
ATOM 2864 C C . ASN A 1 366 ? -3.404 -4.940 16.355 1.00 97.12 366 ASN A C 1
ATOM 2866 O O . ASN A 1 366 ? -4.228 -4.222 15.788 1.00 97.12 366 ASN A O 1
ATOM 2870 N N . PHE A 1 367 ? -3.717 -5.689 17.415 1.00 96.38 367 PHE A N 1
ATOM 2871 C CA . PHE A 1 367 ? -5.061 -5.777 17.977 1.00 96.38 367 PHE A CA 1
ATOM 2872 C C . PHE A 1 367 ? -5.465 -4.476 18.681 1.00 96.38 367 PHE A C 1
ATOM 2874 O O . PHE A 1 367 ? -6.547 -3.950 18.421 1.00 96.38 367 PHE A O 1
ATOM 2881 N N . GLY A 1 368 ? -4.575 -3.901 19.493 1.00 96.12 368 GLY A N 1
ATOM 2882 C CA . GLY A 1 368 ? -4.765 -2.599 20.130 1.00 96.12 368 GLY A CA 1
ATOM 2883 C C . GLY A 1 368 ? -4.944 -1.468 19.115 1.00 96.12 368 GLY A C 1
ATOM 2884 O O . GLY A 1 368 ? -5.861 -0.656 19.251 1.00 96.12 368 GLY A O 1
ATOM 2885 N N . LEU A 1 369 ? -4.136 -1.457 18.048 1.00 97.12 369 LEU A N 1
ATOM 2886 C CA . LEU A 1 369 ? -4.266 -0.488 16.951 1.00 97.12 369 LEU A CA 1
ATOM 2887 C C . LEU A 1 369 ? -5.606 -0.619 16.218 1.00 97.12 369 LEU A C 1
ATOM 2889 O O . LEU A 1 369 ? -6.256 0.383 15.923 1.00 97.12 369 LEU A O 1
ATOM 2893 N N . ALA A 1 370 ? -6.032 -1.844 15.907 1.00 97.69 370 ALA A N 1
ATOM 2894 C CA . ALA A 1 370 ? -7.309 -2.093 15.249 1.00 97.69 370 ALA A CA 1
ATOM 2895 C C . ALA A 1 370 ? -8.495 -1.676 16.133 1.00 97.69 370 ALA A C 1
ATOM 2897 O O . ALA A 1 370 ? -9.403 -1.004 15.646 1.00 97.69 370 ALA A O 1
ATOM 2898 N N . HIS A 1 371 ? -8.458 -1.979 17.433 1.00 96.81 371 HIS A N 1
ATOM 2899 C CA . HIS A 1 371 ? -9.474 -1.526 18.386 1.00 96.81 371 HIS A CA 1
ATOM 2900 C C . HIS A 1 371 ? -9.606 -0.004 18.434 1.00 96.81 371 HIS A C 1
ATOM 2902 O O . HIS A 1 371 ? -10.724 0.509 18.367 1.00 96.81 371 HIS A O 1
ATOM 2908 N N . GLN A 1 372 ? -8.480 0.712 18.492 1.00 95.62 372 GLN A N 1
ATOM 2909 C CA . GLN A 1 372 ? -8.479 2.174 18.491 1.00 95.62 372 GLN A CA 1
ATOM 2910 C C . GLN A 1 372 ? -9.133 2.740 17.219 1.00 95.62 372 GLN A C 1
ATOM 2912 O O . GLN A 1 372 ? -9.900 3.702 17.286 1.00 95.62 372 GLN A O 1
ATOM 2917 N N . VAL A 1 373 ? -8.884 2.122 16.058 1.00 97.44 373 VAL A N 1
ATOM 2918 C CA . VAL A 1 373 ? -9.537 2.514 14.801 1.00 97.44 373 VAL A CA 1
ATOM 2919 C C . VAL A 1 373 ? -11.037 2.234 14.837 1.00 97.44 373 VAL A C 1
ATOM 2921 O O . VAL A 1 373 ? -11.806 3.119 14.473 1.00 97.44 373 VAL A O 1
ATOM 2924 N N . VAL A 1 374 ? -11.474 1.052 15.289 1.00 97.62 374 VAL A N 1
ATOM 2925 C CA . VAL A 1 374 ? -12.909 0.716 15.379 1.00 97.62 374 VAL A CA 1
ATOM 2926 C C . VAL A 1 374 ? -13.651 1.716 16.262 1.00 97.62 374 VAL A C 1
ATOM 2928 O O . VAL A 1 374 ? -14.698 2.226 15.863 1.00 97.62 374 VAL A O 1
ATOM 2931 N N . GLU A 1 375 ? -13.098 2.034 17.433 1.00 95.94 375 GLU A N 1
ATOM 2932 C CA . GLU A 1 375 ? -13.684 3.017 18.344 1.00 95.94 375 GLU A CA 1
ATOM 2933 C C . GLU A 1 375 ? -13.783 4.399 17.685 1.00 95.94 375 GLU A C 1
ATOM 2935 O O . GLU A 1 375 ? -14.837 5.040 17.723 1.00 95.94 375 GLU A O 1
ATOM 2940 N N . MET A 1 376 ? -12.709 4.846 17.030 1.00 96.75 376 MET A N 1
ATOM 2941 C CA . MET A 1 376 ? -12.674 6.153 16.383 1.00 96.75 376 MET A CA 1
ATOM 2942 C C . MET A 1 376 ? -13.671 6.255 15.221 1.00 96.75 376 MET A C 1
ATOM 2944 O O . MET A 1 376 ? -14.437 7.219 15.154 1.00 96.75 376 MET A O 1
ATOM 2948 N N . VAL A 1 377 ? -13.717 5.247 14.346 1.00 97.12 377 VAL A N 1
ATOM 2949 C CA . VAL A 1 377 ? -14.674 5.171 13.229 1.00 97.12 377 VAL A CA 1
ATOM 2950 C C . VAL A 1 377 ? -16.113 5.176 13.753 1.00 97.12 377 VAL A C 1
ATOM 2952 O O . VAL A 1 377 ? -16.935 5.965 13.282 1.00 97.12 377 VAL A O 1
ATOM 2955 N N . GLY A 1 378 ? -16.398 4.382 14.791 1.00 96.31 378 GLY A N 1
ATOM 2956 C CA . GLY A 1 378 ? -17.705 4.356 15.448 1.00 96.31 378 GLY A CA 1
ATOM 2957 C C . GLY A 1 378 ? -18.090 5.707 16.058 1.00 96.31 378 GLY A C 1
ATOM 2958 O O . GLY A 1 378 ? -19.227 6.154 15.908 1.00 96.31 378 GLY A O 1
ATOM 2959 N N . SER A 1 379 ? -17.134 6.423 16.662 1.00 95.75 379 SER A N 1
ATOM 2960 C CA . SER A 1 379 ? -17.356 7.773 17.203 1.00 95.75 379 SER A CA 1
ATOM 2961 C C . SER A 1 379 ? -17.692 8.818 16.125 1.00 95.75 379 SER A C 1
ATOM 2963 O O . SER A 1 379 ? -18.278 9.859 16.431 1.00 95.75 379 SER A O 1
ATOM 2965 N N . CYS A 1 380 ? -17.358 8.535 14.862 1.00 96.06 380 CYS A N 1
ATOM 2966 C CA . CYS A 1 380 ? -17.706 9.348 13.697 1.00 96.06 380 CYS A CA 1
ATOM 2967 C C . CYS A 1 380 ? -19.042 8.942 13.048 1.00 96.06 380 CYS A C 1
ATOM 2969 O O . CYS A 1 380 ? -19.480 9.600 12.107 1.00 96.06 380 CYS A O 1
ATOM 2971 N N . GLY A 1 381 ? -19.709 7.896 13.550 1.00 94.56 381 GLY A N 1
ATOM 2972 C CA . GLY A 1 381 ? -20.993 7.418 13.029 1.00 94.56 381 GLY A CA 1
ATOM 2973 C C . GLY A 1 381 ? -20.892 6.546 11.772 1.00 94.56 381 GLY A C 1
ATOM 2974 O O . GLY A 1 381 ? -21.903 6.350 11.096 1.00 94.56 381 GLY A O 1
ATOM 2975 N N . ALA A 1 382 ? -19.701 6.036 11.452 1.00 96.12 382 ALA A N 1
ATOM 2976 C CA . ALA A 1 382 ? -19.476 5.060 10.387 1.00 96.12 382 ALA A CA 1
ATOM 2977 C C . ALA A 1 382 ? -19.404 3.634 10.958 1.00 96.12 382 ALA A C 1
ATOM 2979 O O . ALA A 1 382 ? -19.034 3.442 12.120 1.00 96.12 382 ALA A O 1
ATOM 2980 N N . ALA A 1 383 ? -19.747 2.628 10.150 1.00 96.25 383 ALA A N 1
ATOM 2981 C CA . ALA A 1 383 ? -19.619 1.220 10.523 1.00 96.25 383 ALA A CA 1
ATOM 2982 C C . ALA A 1 383 ? -18.444 0.533 9.810 1.00 96.25 383 ALA A C 1
ATOM 2984 O O . ALA A 1 383 ? -17.932 1.014 8.797 1.00 96.25 383 ALA A O 1
ATOM 2985 N N . ILE A 1 384 ? -18.032 -0.624 10.339 1.00 97.50 384 ILE A N 1
ATOM 2986 C CA . ILE A 1 384 ? -17.053 -1.503 9.693 1.00 97.50 384 ILE A CA 1
ATOM 2987 C C . ILE A 1 384 ? -17.777 -2.561 8.857 1.00 97.50 384 ILE A C 1
ATOM 2989 O O . ILE A 1 384 ? -18.628 -3.298 9.357 1.00 97.50 384 ILE A O 1
ATOM 2993 N N . ILE A 1 385 ? -17.407 -2.660 7.583 1.00 96.94 385 ILE A N 1
ATOM 2994 C CA . ILE A 1 385 ? -17.918 -3.655 6.644 1.00 96.94 385 ILE A CA 1
ATOM 2995 C C . ILE A 1 385 ? -17.270 -5.006 6.948 1.00 96.94 385 ILE A C 1
ATOM 2997 O O . ILE A 1 385 ? -16.074 -5.203 6.733 1.00 96.94 385 ILE A O 1
ATOM 3001 N N . THR A 1 386 ? -18.086 -5.963 7.387 1.00 95.62 386 THR A N 1
ATOM 3002 C CA . THR A 1 386 ? -17.658 -7.344 7.668 1.00 95.62 386 THR A CA 1
ATOM 3003 C C . THR A 1 386 ? -18.317 -8.383 6.761 1.00 95.62 386 THR A C 1
ATOM 3005 O O . THR A 1 386 ? -17.805 -9.501 6.651 1.00 95.62 386 THR A O 1
ATOM 3008 N N . ASP A 1 387 ? -19.416 -8.009 6.096 1.00 92.88 387 ASP A N 1
ATOM 3009 C CA . ASP A 1 387 ? -20.180 -8.858 5.183 1.00 92.88 387 ASP A CA 1
ATOM 3010 C C . ASP A 1 387 ? -19.367 -9.184 3.910 1.00 92.88 387 ASP A C 1
ATOM 3012 O O . ASP A 1 387 ? -19.007 -8.268 3.157 1.00 92.88 387 ASP A O 1
ATOM 3016 N N . PRO A 1 388 ? -19.072 -10.468 3.625 1.00 89.94 388 PRO A N 1
ATOM 3017 C CA . PRO A 1 388 ? -18.174 -10.826 2.530 1.00 89.94 388 PRO A CA 1
ATOM 3018 C C . PRO A 1 388 ? -18.663 -10.446 1.114 1.00 89.94 388 PRO A C 1
ATOM 3020 O O . PRO A 1 388 ? -17.823 -10.051 0.300 1.00 89.94 388 PRO A O 1
ATOM 3023 N N . PRO A 1 389 ? -19.958 -10.554 0.750 1.00 89.44 389 PRO A N 1
ATOM 3024 C CA . PRO A 1 389 ? -20.477 -10.015 -0.510 1.00 89.44 389 PRO A CA 1
ATOM 3025 C C . PRO A 1 389 ? -20.281 -8.503 -0.656 1.00 89.44 389 PRO A C 1
ATOM 3027 O O . PRO A 1 389 ? -19.802 -8.051 -1.700 1.00 89.44 389 PRO A O 1
ATOM 3030 N N . THR A 1 390 ? -20.600 -7.730 0.385 1.00 92.00 390 THR A N 1
ATOM 3031 C CA . THR A 1 390 ? -20.436 -6.268 0.391 1.00 92.00 390 THR A CA 1
ATOM 3032 C C . THR A 1 390 ? -18.967 -5.880 0.244 1.00 92.00 390 THR A C 1
ATOM 3034 O O . THR A 1 390 ? -18.628 -5.059 -0.611 1.00 92.00 390 THR A O 1
ATOM 3037 N N . LEU A 1 391 ? -18.084 -6.532 1.008 1.00 92.62 391 LEU A N 1
ATOM 3038 C CA . LEU A 1 391 ? -16.631 -6.378 0.931 1.00 92.62 391 LEU A CA 1
ATOM 3039 C C . LEU A 1 391 ? -16.115 -6.608 -0.497 1.00 92.62 391 LEU A C 1
ATOM 3041 O O . LEU A 1 391 ? -15.410 -5.771 -1.056 1.00 92.62 391 LEU A O 1
ATOM 3045 N N . ARG A 1 392 ? -16.500 -7.726 -1.119 1.00 90.38 392 ARG A N 1
ATOM 3046 C CA . ARG A 1 392 ? -16.060 -8.090 -2.474 1.00 90.38 392 ARG A CA 1
ATOM 3047 C C . ARG A 1 392 ? -16.579 -7.136 -3.538 1.00 90.38 392 ARG A C 1
ATOM 3049 O O . ARG A 1 392 ? -15.810 -6.719 -4.403 1.00 90.38 392 ARG A O 1
ATOM 3056 N N . GLY A 1 393 ? -17.852 -6.746 -3.459 1.00 89.94 393 GLY A N 1
ATOM 3057 C CA . GLY A 1 393 ? -18.422 -5.734 -4.349 1.00 89.94 393 GLY A CA 1
ATOM 3058 C C . GLY A 1 393 ? -17.702 -4.391 -4.209 1.00 89.94 393 GLY A C 1
ATOM 3059 O O . GLY A 1 393 ? -17.379 -3.737 -5.208 1.00 89.94 393 GLY A O 1
ATOM 3060 N N . ARG A 1 394 ? -17.361 -4.008 -2.971 1.00 91.88 394 ARG A N 1
ATOM 3061 C CA . ARG A 1 394 ? -16.596 -2.794 -2.686 1.00 91.88 394 ARG A CA 1
ATOM 3062 C C . ARG A 1 394 ? -15.181 -2.860 -3.252 1.00 91.88 394 ARG A C 1
ATOM 3064 O O . ARG A 1 394 ? -14.793 -1.927 -3.944 1.00 91.88 394 ARG A O 1
ATOM 3071 N N . MET A 1 395 ? -14.485 -3.976 -3.072 1.00 91.88 395 MET A N 1
ATOM 3072 C CA . MET A 1 395 ? -13.119 -4.183 -3.564 1.00 91.88 395 MET A CA 1
ATOM 3073 C C . MET A 1 395 ? -13.033 -4.572 -5.048 1.00 91.88 395 MET A C 1
ATOM 3075 O O . MET A 1 395 ? -11.942 -4.731 -5.579 1.00 91.88 395 MET A O 1
ATOM 3079 N N . GLY A 1 396 ? -14.168 -4.683 -5.746 1.00 85.31 396 GLY A N 1
ATOM 3080 C CA . GLY A 1 396 ? -14.214 -4.918 -7.193 1.00 85.31 396 GLY A CA 1
ATOM 3081 C C . GLY A 1 396 ? -13.938 -6.361 -7.620 1.00 85.31 396 GLY A C 1
ATOM 3082 O O . GLY A 1 396 ? -13.605 -6.593 -8.778 1.00 85.31 396 GLY A O 1
ATOM 3083 N N . PHE A 1 397 ? -14.126 -7.337 -6.728 1.00 81.81 397 PHE A N 1
ATOM 3084 C CA . PHE A 1 397 ? -14.092 -8.755 -7.090 1.00 81.81 397 PHE A CA 1
ATOM 3085 C C . PHE A 1 397 ? -15.362 -9.121 -7.872 1.00 81.81 397 PHE A C 1
ATOM 3087 O O . PHE A 1 397 ? -16.388 -9.495 -7.299 1.00 81.81 397 PHE A O 1
ATOM 3094 N N . ALA A 1 398 ? -15.297 -9.004 -9.197 1.00 67.25 398 ALA A N 1
ATOM 3095 C CA . ALA A 1 398 ? -16.356 -9.398 -10.121 1.00 67.25 398 ALA A CA 1
ATOM 3096 C C . ALA A 1 398 ? -15.835 -10.404 -11.162 1.00 67.25 398 ALA A C 1
ATOM 3098 O O . ALA A 1 398 ? -14.643 -10.451 -11.461 1.00 67.25 398 ALA A O 1
ATOM 3099 N N . GLY A 1 399 ? -16.737 -11.218 -11.722 1.00 68.56 399 GLY A N 1
ATOM 3100 C CA . GLY A 1 399 ? -16.425 -12.109 -12.845 1.00 68.56 399 GLY A CA 1
ATOM 3101 C C . GLY A 1 399 ? -15.246 -13.070 -12.573 1.00 68.56 399 GLY A C 1
ATOM 3102 O O . GLY A 1 399 ? -15.338 -13.849 -11.621 1.00 68.56 399 GLY A O 1
ATOM 3103 N N . PRO A 1 400 ? -14.160 -13.048 -13.379 1.00 61.25 400 PRO A N 1
ATOM 3104 C CA . PRO A 1 400 ? -13.036 -13.989 -13.277 1.00 61.25 400 PRO A CA 1
ATOM 3105 C C . PRO A 1 400 ? -12.335 -14.028 -11.914 1.00 61.25 400 PRO A C 1
ATOM 3107 O O . PRO A 1 400 ? -12.015 -15.113 -11.442 1.00 61.25 400 PRO A O 1
ATOM 3110 N N . SER A 1 401 ? -12.146 -12.887 -11.241 1.00 64.50 401 SER A N 1
ATOM 3111 C CA . SER A 1 401 ? -11.461 -12.846 -9.937 1.00 64.50 401 SER A CA 1
ATOM 3112 C C . SER A 1 401 ? -12.242 -13.572 -8.845 1.00 64.50 401 SER A C 1
ATOM 3114 O O . SER A 1 401 ? -11.652 -14.225 -7.991 1.00 64.50 401 SER A O 1
ATOM 3116 N N . LYS A 1 402 ? -13.580 -13.531 -8.908 1.00 67.25 402 LYS A N 1
ATOM 3117 C CA . LYS A 1 402 ? -14.447 -14.288 -7.994 1.00 67.25 402 LYS A CA 1
ATOM 3118 C C . LYS A 1 402 ? -14.295 -15.800 -8.193 1.00 67.25 402 LYS A C 1
ATOM 3120 O O . LYS A 1 402 ? -14.410 -16.550 -7.234 1.00 67.25 402 LYS A O 1
ATOM 3125 N N . ALA A 1 403 ? -14.036 -16.247 -9.423 1.00 62.75 403 ALA A N 1
ATOM 3126 C CA . ALA A 1 403 ? -13.865 -17.664 -9.742 1.00 62.75 403 ALA A CA 1
ATOM 3127 C C . ALA A 1 403 ? -12.521 -18.242 -9.260 1.00 62.75 403 ALA A C 1
ATOM 3129 O O . ALA A 1 403 ? -12.341 -19.456 -9.305 1.00 62.75 403 ALA A O 1
ATOM 3130 N N . MET A 1 404 ? -11.580 -17.394 -8.826 1.00 74.94 404 MET A N 1
ATOM 3131 C CA . MET A 1 404 ? -10.276 -17.822 -8.304 1.00 74.94 404 MET A CA 1
ATOM 3132 C C . MET A 1 404 ? -10.293 -18.111 -6.800 1.00 74.94 404 MET A C 1
ATOM 3134 O O . MET A 1 404 ? -9.352 -18.715 -6.285 1.00 74.94 404 MET A O 1
ATOM 3138 N N . GLU A 1 405 ? -11.334 -17.676 -6.091 1.00 70.75 405 GLU A N 1
ATOM 3139 C CA . GLU A 1 405 ? -11.512 -17.982 -4.677 1.00 70.75 405 GLU A CA 1
ATOM 3140 C C . GLU A 1 405 ? -12.141 -19.369 -4.512 1.00 70.75 405 GLU A C 1
ATOM 3142 O O . GLU A 1 405 ? -13.096 -19.725 -5.207 1.00 70.75 405 GLU A O 1
ATOM 3147 N N . PHE A 1 406 ? -11.622 -20.158 -3.572 1.00 62.59 406 PHE A N 1
ATOM 3148 C CA . PHE A 1 406 ? -12.209 -21.458 -3.263 1.00 62.59 406 PHE A CA 1
ATOM 3149 C C . PHE A 1 406 ? -13.516 -21.295 -2.493 1.00 62.59 406 PHE A C 1
ATOM 3151 O O . PHE A 1 406 ? -13.622 -20.407 -1.639 1.00 62.59 406 PHE A O 1
ATOM 3158 N N . PRO A 1 407 ? -14.499 -22.187 -2.713 1.00 56.03 407 PRO A N 1
ATOM 3159 C CA . PRO A 1 407 ? -15.533 -22.375 -1.713 1.00 56.03 407 PRO A CA 1
ATOM 3160 C C . PRO A 1 407 ? -14.853 -22.777 -0.390 1.00 56.03 407 PRO A C 1
ATOM 3162 O O . PRO A 1 407 ? -13.903 -23.565 -0.420 1.00 56.03 407 PRO A O 1
ATOM 3165 N N . PRO A 1 408 ? -15.302 -22.255 0.766 1.00 52.38 408 PRO A N 1
ATOM 3166 C CA . PRO A 1 408 ? -14.768 -22.655 2.064 1.00 52.38 408 PRO A CA 1
ATOM 3167 C C . PRO A 1 408 ? -14.704 -24.184 2.178 1.00 52.38 408 PRO A C 1
ATOM 3169 O O . PRO A 1 408 ? -15.628 -24.865 1.729 1.00 52.38 408 PRO A O 1
ATOM 3172 N N . ALA A 1 409 ? -13.664 -24.744 2.801 1.00 50.06 409 ALA A N 1
ATOM 3173 C CA . ALA A 1 409 ? -13.535 -26.198 2.968 1.00 50.06 409 ALA A CA 1
ATOM 3174 C C . ALA A 1 409 ? -14.772 -26.829 3.649 1.00 50.06 409 ALA A C 1
ATOM 3176 O O . ALA A 1 409 ? -15.149 -27.959 3.342 1.00 50.06 409 ALA A O 1
ATOM 3177 N N . ALA A 1 410 ? -15.479 -26.058 4.486 1.00 45.38 410 ALA A N 1
ATOM 3178 C CA . ALA A 1 410 ? -16.746 -26.441 5.115 1.00 45.38 410 ALA A CA 1
ATOM 3179 C C . ALA A 1 410 ? -17.908 -26.705 4.128 1.00 45.38 410 ALA A C 1
ATOM 3181 O O . ALA A 1 410 ? -18.891 -27.335 4.502 1.00 45.38 410 ALA A O 1
ATOM 3182 N N . THR A 1 411 ? -17.800 -26.262 2.872 1.00 42.25 411 THR A N 1
ATOM 3183 C CA . THR A 1 411 ? -18.819 -26.449 1.818 1.00 42.25 411 THR A CA 1
ATOM 3184 C C . THR A 1 411 ? -18.596 -27.696 0.958 1.00 42.25 411 THR A C 1
ATOM 3186 O O . THR A 1 411 ? -19.455 -28.031 0.153 1.00 42.25 411 THR A O 1
ATOM 3189 N N . LEU A 1 412 ? -17.463 -28.393 1.106 1.00 40.16 412 LEU A N 1
ATOM 3190 C CA . LEU A 1 412 ? -17.174 -29.642 0.383 1.00 40.16 412 LEU A CA 1
ATOM 3191 C C . LEU A 1 412 ? -17.594 -30.903 1.165 1.00 40.16 412 LEU A C 1
ATOM 3193 O O . LEU A 1 412 ? -17.375 -32.016 0.693 1.00 40.16 412 LEU A O 1
ATOM 3197 N N . ALA A 1 413 ? -18.196 -30.733 2.348 1.00 36.59 413 ALA A N 1
ATOM 3198 C CA . ALA A 1 413 ? -18.630 -31.813 3.235 1.00 36.59 413 ALA A CA 1
ATOM 3199 C C . ALA A 1 413 ? -20.162 -31.996 3.310 1.00 36.59 413 ALA A C 1
ATOM 3201 O O . ALA A 1 413 ? -20.639 -32.674 4.221 1.00 36.59 413 ALA A O 1
ATOM 3202 N N . THR A 1 414 ? -20.930 -31.409 2.384 1.00 35.12 414 THR A N 1
ATOM 3203 C CA . THR A 1 414 ? -22.395 -31.576 2.286 1.00 35.12 414 THR A CA 1
ATOM 3204 C C . THR A 1 414 ? -22.796 -32.214 0.975 1.00 35.12 414 THR A C 1
ATOM 3206 O O . THR A 1 414 ? -22.422 -31.629 -0.069 1.00 35.12 414 THR A O 1
#

Solvent-accessible surface area (backbone atoms only — not comparable to full-atom values): 21285 Å² total; per-residue (Å²): 119,76,31,60,27,32,32,24,37,29,50,39,38,57,59,44,17,65,79,24,37,74,80,78,86,43,74,68,59,40,39,46,38,30,27,71,81,53,72,63,53,61,69,60,46,49,54,50,50,50,57,36,40,76,77,33,40,34,35,44,32,38,33,35,49,40,76,86,78,58,39,29,30,60,50,53,66,59,42,17,58,50,34,45,52,44,58,72,74,41,74,70,55,40,35,31,33,53,50,53,50,51,32,74,58,31,50,51,46,26,74,75,72,35,73,52,42,51,48,48,57,38,63,36,48,53,91,70,19,23,43,53,25,33,37,73,35,77,60,57,51,50,41,48,48,52,51,40,46,76,71,71,46,74,52,48,65,71,47,49,62,35,56,69,38,58,58,53,49,72,70,62,74,66,50,78,63,67,43,74,38,68,52,78,45,76,58,46,94,37,62,31,40,46,53,72,49,20,25,34,56,36,52,53,41,46,30,50,38,45,52,34,21,56,78,60,42,40,50,41,27,34,40,33,42,30,48,43,64,33,50,33,44,49,45,45,35,46,67,22,90,82,41,36,49,34,70,90,42,27,30,37,40,34,41,29,30,27,27,6,87,57,22,46,57,59,91,45,66,69,54,44,40,51,55,43,51,55,61,50,51,63,16,33,44,65,86,66,48,81,63,28,48,54,40,30,32,39,33,41,27,44,52,77,92,53,38,67,82,52,51,41,58,31,90,56,47,80,55,44,69,40,64,34,29,52,57,46,46,49,31,44,48,44,23,38,63,84,38,76,43,43,29,48,37,36,13,46,34,42,37,48,49,47,52,46,85,88,62,47,79,43,84,59,54,47,60,58,44,47,50,50,37,52,52,35,20,45,44,44,62,17,51,72,48,65,54,54,69,60,48,32,59,68,71,54,53,55,73,68,38,50,71,58,55,75,78,56,76,83,66,77,77,116

Nearest PDB structures (foldseek):
  3lot-assembly1_D  TM=7.022E-01  e=3.326E-10  Archaeoglobus fulgidus
  3e02-assembly1_A  TM=7.163E-01  e=4.883E-09  Paraburkholderia xenovorans LB400
  3e49-assembly1_D  TM=6.909E-01  e=1.769E-08  Paraburkholderia xenovorans LB400
  3c6c-assembly1_A  TM=7.058E-01  e=1.122E-07  Cupriavidus pinatubonensis JMP134
  8t0u-assembly1_D  TM=5.084E-01  e=1.521E-03  Pseudomonas fluorescens Pf0-1

Mean predicted aligned error: 4.91 Å